Protein AF-0000000082069099 (afdb_homodimer)

InterPro domains:
  IPR002042 Uricase [PF01014] (16-139)
  IPR002042 Uricase [PF01014] (150-276)
  IPR002042 Uricase [PIRSF000241] (7-275)
  IPR002042 Uricase [PR00093] (18-29)
  IPR002042 Uricase [PR00093] (57-71)
  IPR002042 Uricase [PR00093] (93-106)
  IPR002042 Uricase [PR00093] (156-172)
  IPR002042 Uricase [PR00093] (172-184)
  IPR002042 Uricase [PTHR42874] (8-275)
  IPR002042 Uricase [TIGR03383] (14-275)

Solvent-accessible surface area (backbone atoms only — not comparable to full-atom values): 30757 Å² total; per-residue (Å²): 138,83,82,80,75,82,79,80,69,75,74,76,83,76,69,64,48,61,38,76,76,42,46,34,36,39,49,45,74,60,84,77,36,51,46,77,39,39,36,41,34,28,41,34,36,26,55,78,66,60,46,47,76,75,69,65,47,55,87,81,62,76,55,45,67,56,52,53,50,49,53,53,49,42,43,61,76,73,39,59,90,45,65,63,58,38,28,44,51,52,38,50,48,52,45,70,72,32,86,56,33,42,33,30,37,23,37,37,34,47,59,46,68,36,72,36,63,59,95,85,37,63,28,26,44,26,32,34,46,48,48,73,33,39,47,33,30,38,24,36,31,40,62,97,48,75,58,42,45,32,41,36,40,33,76,29,39,40,36,27,66,48,49,18,27,42,58,94,67,91,76,54,98,80,58,80,78,72,75,35,76,65,33,66,47,29,30,36,34,37,36,36,36,35,60,63,74,80,67,92,70,60,63,69,60,52,52,52,49,43,54,50,28,43,54,43,50,66,38,35,54,40,86,76,41,42,73,27,63,34,73,66,56,46,49,48,46,25,51,52,52,31,42,74,77,46,89,41,58,74,49,75,45,70,47,76,48,56,64,42,68,52,84,37,56,92,73,78,38,85,57,90,68,27,42,26,33,56,57,85,127,136,80,83,77,72,82,78,79,73,72,75,76,82,77,69,64,47,62,36,76,78,44,47,35,38,39,48,46,73,60,84,76,37,52,46,77,38,40,36,41,34,26,41,35,36,26,54,78,65,60,47,46,78,76,70,64,46,56,86,81,62,75,54,44,66,57,53,52,50,49,53,55,51,43,42,60,75,73,39,58,88,45,64,63,58,39,29,43,51,51,37,52,49,52,45,71,73,30,84,56,34,41,32,31,39,24,38,38,33,47,59,46,66,37,72,35,62,60,96,85,38,64,27,26,44,26,31,34,46,48,46,74,34,36,46,34,29,37,22,37,30,41,64,97,48,75,59,39,46,34,42,35,39,32,76,29,40,39,36,27,65,48,48,19,28,43,59,92,67,92,73,56,100,79,58,80,77,71,75,36,75,66,33,67,48,29,29,36,35,37,35,38,34,35,60,64,74,80,68,93,69,59,63,68,60,52,52,51,49,43,53,49,29,43,54,43,50,66,38,35,54,41,86,77,40,44,74,28,64,36,73,66,55,46,49,49,46,26,50,52,51,30,43,74,76,43,92,44,57,74,47,75,45,69,47,74,49,54,64,41,68,53,84,37,54,92,74,76,38,86,57,90,68,28,41,24,32,57,58,85,127

Radius of gyration: 28.98 Å; Cα contacts (8 Å, |Δi|>4): 1136; chains: 2; bounding box: 73×97×82 Å

Secondary structure (DSSP, 8-state):
------------S---EEEEEEEEEEEEEETTEEEEEEEEEEEEEEES--HHHHT---TT---HHHHHHHHHHHHHHH--SSHHHHHHHHHHHHHHH-TTEEEEEEEEEE--EEEEEETTEEEEEEEEE--SSEEEEEEEEETTS--EEEEEEEEEEEEESSSB-B-S----TT--PPPBSS--EEEEEEEEEE-SS-SS--HHHHHHHHHHHHHHHHH-STTT---BSSHHHHHHHHHHHHHHHS-SEEEEEEEEE-EEEP--GGGT---SS-EEEE---/------------S---EEEEEEEEEEEEEETTEEEEEEEEEEEEEEES--HHHHT---TT---HHHHHHHHHHHHHHH--SSHHHHHHHHHHHHHHH-TTEEEEEEEEEE--EEEEEETTEEEEEEEEE--SSEEEEEEEEETTS--EEEEEEEEEEEEESSSB-B-S----TT--PPPBSS--EEEEEEEEEE-SS-SS--HHHHHHHHHHHHHHHHH-STTT---BSSHHHHHHHHHHHHHHHS-SEEEEEEEEE-EEEP--GGGT---SS-EEEE---

Nearest PDB structures (foldseek):
  8oih-assembly1_DDD  TM=9.829E-01  e=1.036E-39  Gallus gallus
  4mb8-assembly1_A  TM=9.811E-01  e=1.654E-35  unclassified Mammalia
  5ll1-assembly1_C  TM=9.779E-01  e=2.150E-33  Danio rerio
  4cw0-assembly1_A  TM=9.419E-01  e=6.477E-22  Aspergillus flavus
  6rgt-assembly1_A  TM=9.346E-01  e=1.695E-21  Aspergillus flavus

pLDDT: mean 91.91, std 13.06, range [26.8, 98.81]

Foldseek 3Di:
DDPPVPPPPPPPPDQKDADQWDWDKAWDDDDLAIDIWIKIKTKIWDFQDDCCVVPVDCPLPDDNVNLNVLLVVCCVVVNPPDVQVSQVVSQVCVLVVRVGTFKMKMKMKTQAWDFDDDPNRTDRYDTDGDDQWIKMKMWMDGRVDAIKIKIWTWFHKDKDQFLEWEDDDDDDPVDDDDTGRTHMWIWTKIKMWIPPHPDPDPPVVLVVQLSVLLVCLQFPDPPPGHHHHDPVVSQVSSVVSSCVPRVTGMDMDIGTWDWAQDDCVVVVDDDPSPDTDTDDD/DDPPVVPPPPPPPDQKDAAQWDWDKDWDDDDLAIDIWIKIKTKIWDFQDDCCVVPVDCPQPDDNVNLNVLLVVCCVPVNPPDVQVSQVVSQVCVLVVRVRTFKMKMKMKTQAWDFDDDPNRTDRYDTDGDDQWIKMKMWMDGRVDAIKIKIWTWFHKDKDQFLEWEDDDDDDPPDDDDTGRTHMWIWTKIKMWIQPHPDPDPPVVLVVQLSVLLVCLQFPDPPPGHHHHDPVVSQVSSVVSSCVPHVTGMDMDIGTWDWAQDDCVVVVDDDPSPDTDTDDD

Structure (mmCIF, N/CA/C/O backbone):
data_AF-0000000082069099-model_v1
#
loop_
_entity.id
_entity.type
_entity.pdbx_description
1 polymer Uricase
#
loop_
_atom_site.group_PDB
_atom_site.id
_atom_site.type_symbol
_atom_site.label_atom_id
_atom_site.label_alt_id
_atom_site.label_comp_id
_atom_site.label_asym_id
_atom_site.label_entity_id
_atom_site.label_seq_id
_atom_site.pdbx_PDB_ins_code
_atom_site.Cartn_x
_atom_site.Cartn_y
_atom_site.Cartn_z
_atom_site.occupancy
_atom_site.B_iso_or_equiv
_atom_site.auth_seq_id
_atom_site.auth_comp_id
_atom_site.auth_asym_id
_atom_site.auth_atom_id
_atom_site.pdbx_PDB_model_num
ATOM 1 N N . HIS A 1 1 ? -16.969 -64.75 20.891 1 27.14 1 HIS A N 1
ATOM 2 C CA . HIS A 1 1 ? -16.391 -64.062 19.734 1 27.14 1 HIS A CA 1
ATOM 3 C C . HIS A 1 1 ? -16.234 -62.594 20 1 27.14 1 HIS A C 1
ATOM 5 O O . HIS A 1 1 ? -17.234 -61.875 20.094 1 27.14 1 HIS A O 1
ATOM 11 N N . THR A 1 2 ? -15.32 -62.031 20.859 1 27.88 2 THR A N 1
ATOM 12 C CA . THR A 1 2 ? -15.094 -60.781 21.547 1 27.88 2 THR A CA 1
ATOM 13 C C . THR A 1 2 ? -14.727 -59.688 20.562 1 27.88 2 THR A C 1
ATOM 15 O O . THR A 1 2 ? -13.766 -59.812 19.797 1 27.88 2 THR A O 1
ATOM 18 N N . PHE A 1 3 ? -15.711 -58.781 20.078 1 28.25 3 PHE A N 1
ATOM 19 C CA . PHE A 1 3 ? -15.477 -57.625 19.234 1 28.25 3 PHE A CA 1
ATOM 20 C C . PHE A 1 3 ? -14.43 -56.688 19.859 1 28.25 3 PHE A C 1
ATOM 22 O O . PHE A 1 3 ? -14.641 -56.156 20.938 1 28.25 3 PHE A O 1
ATOM 29 N N . TYR A 1 4 ? -13.148 -56.938 19.984 1 30.39 4 TYR A N 1
ATOM 30 C CA . TYR A 1 4 ? -12.109 -56 20.344 1 30.39 4 TYR A CA 1
ATOM 31 C C . TYR A 1 4 ? -12.188 -54.75 19.469 1 30.39 4 TYR A C 1
ATOM 33 O O . TYR A 1 4 ? -11.891 -54.812 18.266 1 30.39 4 TYR A O 1
ATOM 41 N N . GLN A 1 5 ? -13.219 -53.844 19.469 1 34.53 5 GLN A N 1
ATOM 42 C CA . GLN A 1 5 ? -13.391 -52.562 18.812 1 34.53 5 GLN A CA 1
ATOM 43 C C . GLN A 1 5 ? -12.266 -51.594 19.188 1 34.53 5 GLN A C 1
ATOM 45 O O . GLN A 1 5 ? -12.117 -51.219 20.359 1 34.53 5 GLN A O 1
ATOM 50 N N . ASP A 1 6 ? -10.977 -51.594 18.75 1 36.31 6 ASP A N 1
ATOM 51 C CA . ASP A 1 6 ? -9.812 -50.781 19.078 1 36.31 6 ASP A CA 1
ATOM 52 C C . ASP A 1 6 ? -10.156 -49.312 19.031 1 36.31 6 ASP A C 1
ATOM 54 O O . ASP A 1 6 ? -10.641 -48.812 18.016 1 36.31 6 ASP A O 1
ATOM 58 N N . ASN A 1 7 ? -10.602 -48.562 19.969 1 39.66 7 ASN A N 1
ATOM 59 C CA . ASN A 1 7 ? -11.039 -47.25 20.453 1 39.66 7 ASN A CA 1
ATOM 60 C C . ASN A 1 7 ? -10.094 -46.156 20 1 39.66 7 ASN A C 1
ATOM 62 O O . ASN A 1 7 ? -10.227 -45 20.438 1 39.66 7 ASN A O 1
ATOM 66 N N . ASN A 1 8 ? -8.812 -46.312 19.719 1 40.47 8 ASN A N 1
ATOM 67 C CA . ASN A 1 8 ? -7.84 -45.312 19.328 1 40.47 8 ASN A CA 1
ATOM 68 C C . ASN A 1 8 ? -8.203 -44.656 17.984 1 40.47 8 ASN A C 1
ATOM 70 O O . ASN A 1 8 ? -7.438 -44.75 17.031 1 40.47 8 ASN A O 1
ATOM 74 N N . ASP A 1 9 ? -9.211 -44.656 17.422 1 38.47 9 ASP A N 1
ATOM 75 C CA . ASP A 1 9 ? -9.609 -43.938 16.203 1 38.47 9 ASP A CA 1
ATOM 76 C C . ASP A 1 9 ? -9.477 -42.438 16.391 1 38.47 9 ASP A C 1
ATOM 78 O O . ASP A 1 9 ? -10.43 -41.781 16.812 1 38.47 9 ASP A O 1
ATOM 82 N N . VAL A 1 10 ? -8.414 -41.875 17.031 1 49.75 10 VAL A N 1
ATOM 83 C CA . VAL A 1 10 ? -8.273 -40.438 17 1 49.75 10 VAL A CA 1
ATOM 84 C C . VAL A 1 10 ? -8.5 -39.906 15.578 1 49.75 10 VAL A C 1
ATOM 86 O O . VAL A 1 10 ? -7.867 -40.406 14.633 1 49.75 10 VAL A O 1
ATOM 89 N N . GLU A 1 11 ? -9.688 -39.469 15.258 1 51.41 11 GLU A N 1
ATOM 90 C CA . GLU A 1 11 ? -9.984 -38.781 14.008 1 51.41 11 GLU A CA 1
ATOM 91 C C . GLU A 1 11 ? -9.086 -37.562 13.82 1 51.41 11 GLU A C 1
ATOM 93 O O . GLU A 1 11 ? -9.008 -36.688 14.695 1 51.41 11 GLU A O 1
ATOM 98 N N . VAL A 1 12 ? -8.047 -37.906 13.078 1 58.62 12 VAL A N 1
ATOM 99 C CA . VAL A 1 12 ? -7.266 -36.75 12.719 1 58.62 12 VAL A CA 1
ATOM 100 C C . VAL A 1 12 ? -8.117 -35.781 11.891 1 58.62 12 VAL A C 1
ATOM 102 O O . VAL A 1 12 ? -8.523 -36.125 10.773 1 58.62 12 VAL A O 1
ATOM 105 N N . LEU A 1 13 ? -8.719 -34.781 12.539 1 57.06 13 LEU A N 1
ATOM 106 C CA . LEU A 1 13 ? -9.695 -33.844 11.977 1 57.06 13 LEU A CA 1
ATOM 107 C C . LEU A 1 13 ? -9.094 -33.062 10.797 1 57.06 13 LEU A C 1
ATOM 109 O O . LEU A 1 13 ? -9.742 -32.938 9.758 1 57.06 13 LEU A O 1
ATOM 113 N N . ASN A 1 14 ? -7.887 -32.469 10.969 1 71.38 14 ASN A N 1
ATOM 114 C CA . ASN A 1 14 ? -7.328 -31.734 9.859 1 71.38 14 ASN A CA 1
ATOM 115 C C . ASN A 1 14 ? -5.902 -32.156 9.539 1 71.38 14 ASN A C 1
ATOM 117 O O . ASN A 1 14 ? -4.988 -31.953 10.344 1 71.38 14 ASN A O 1
ATOM 121 N N . SER A 1 15 ? -5.809 -33 8.523 1 83.62 15 SER A N 1
ATOM 122 C CA . SER A 1 15 ? -4.504 -33.562 8.18 1 83.62 15 SER A CA 1
ATOM 123 C C . SER A 1 15 ? -3.904 -32.844 6.969 1 83.62 15 SER A C 1
ATOM 125 O O . SER A 1 15 ? -3.055 -33.406 6.277 1 83.62 15 SER A O 1
ATOM 127 N N . GLU A 1 16 ? -4.418 -31.703 6.691 1 91.06 16 GLU A N 1
ATOM 128 C CA . GLU A 1 16 ? -3.83 -30.922 5.609 1 91.06 16 GLU A CA 1
ATOM 129 C C . GLU A 1 16 ? -2.535 -30.25 6.055 1 91.06 16 GLU A C 1
ATOM 131 O O . GLU A 1 16 ? -2.447 -29.734 7.18 1 91.06 16 GLU A O 1
ATOM 136 N N . TYR A 1 17 ? -1.547 -30.359 5.273 1 93.25 17 TYR A N 1
ATOM 137 C CA . TYR A 1 17 ? -0.278 -29.688 5.543 1 93.25 17 TYR A CA 1
ATOM 138 C C . TYR A 1 17 ? 0.365 -29.203 4.25 1 93.25 17 TYR A C 1
ATOM 140 O O . TYR A 1 17 ? -0.051 -29.594 3.158 1 93.25 17 TYR A O 1
ATOM 148 N N . GLY A 1 18 ? 1.368 -28.25 4.398 1 94.62 18 GLY A N 1
ATOM 149 C CA . GLY A 1 18 ? 2.02 -27.75 3.195 1 94.62 18 GLY A CA 1
ATOM 150 C C . GLY A 1 18 ? 2.979 -26.609 3.459 1 94.62 18 GLY A C 1
ATOM 151 O O . GLY A 1 18 ? 3.5 -26.469 4.57 1 94.62 18 GLY A O 1
ATOM 152 N N . LYS A 1 19 ? 3.381 -26.016 2.41 1 90.62 19 LYS A N 1
ATOM 153 C CA . LYS A 1 19 ? 4.285 -24.875 2.432 1 90.62 19 LYS A CA 1
ATOM 154 C C . LYS A 1 19 ? 3.51 -23.562 2.354 1 90.62 19 LYS A C 1
ATOM 156 O O . LYS A 1 19 ? 2.799 -23.312 1.379 1 90.62 19 LYS A O 1
ATOM 161 N N . ASN A 1 20 ? 3.785 -22.703 3.357 1 88.88 20 ASN A N 1
ATOM 162 C CA . ASN A 1 20 ? 2.928 -21.531 3.527 1 88.88 20 ASN A CA 1
ATOM 163 C C . ASN A 1 20 ? 3.381 -20.375 2.652 1 88.88 20 ASN A C 1
ATOM 165 O O . ASN A 1 20 ? 2.568 -19.531 2.244 1 88.88 20 ASN A O 1
ATOM 169 N N . VAL A 1 21 ? 4.648 -20.266 2.447 1 92.38 21 VAL A N 1
ATOM 170 C CA . VAL A 1 21 ? 5.02 -19.078 1.703 1 92.38 21 VAL A CA 1
ATOM 171 C C . VAL A 1 21 ? 6.184 -19.391 0.765 1 92.38 21 VAL A C 1
ATOM 173 O O . VAL A 1 21 ? 7.25 -19.812 1.212 1 92.38 21 VAL A O 1
ATOM 176 N N . ILE A 1 22 ? 5.902 -19.281 -0.469 1 95.69 22 ILE A N 1
ATOM 177 C CA . ILE A 1 22 ? 6.891 -19.281 -1.541 1 95.69 22 ILE A CA 1
ATOM 178 C C . ILE A 1 22 ? 6.797 -17.984 -2.336 1 95.69 22 ILE A C 1
ATOM 180 O O . ILE A 1 22 ? 5.801 -17.734 -3.016 1 95.69 22 ILE A O 1
ATOM 184 N N . LYS A 1 23 ? 7.824 -17.203 -2.223 1 96.81 23 LYS A N 1
ATOM 185 C CA . LYS A 1 23 ? 7.855 -15.953 -2.986 1 96.81 23 LYS A CA 1
ATOM 186 C C . LYS A 1 23 ? 8.781 -16.062 -4.191 1 96.81 23 LYS A C 1
ATOM 188 O O . LYS A 1 23 ? 9.961 -16.391 -4.043 1 96.81 23 LYS A O 1
ATOM 193 N N . LEU A 1 24 ? 8.219 -15.859 -5.348 1 96.75 24 LEU A N 1
ATOM 194 C CA . LEU A 1 24 ? 9.086 -16.016 -6.508 1 96.75 24 LEU A CA 1
ATOM 195 C C . LEU A 1 24 ? 8.758 -14.992 -7.582 1 96.75 24 LEU A C 1
ATOM 197 O O . LEU A 1 24 ? 7.652 -14.445 -7.605 1 96.75 24 LEU A O 1
ATOM 201 N N . LEU A 1 25 ? 9.758 -14.625 -8.344 1 98.25 25 LEU A N 1
ATOM 202 C CA . LEU A 1 25 ? 9.711 -13.727 -9.484 1 98.25 25 LEU A CA 1
ATOM 203 C C . LEU A 1 25 ? 10.016 -14.469 -10.781 1 98.25 25 LEU A C 1
ATOM 205 O O . LEU A 1 25 ? 11.016 -15.18 -10.867 1 98.25 25 LEU A O 1
ATOM 209 N N . ARG A 1 26 ? 9.102 -14.422 -11.727 1 98.5 26 ARG A N 1
ATOM 210 C CA . ARG A 1 26 ? 9.32 -14.977 -13.055 1 98.5 26 ARG A CA 1
ATOM 211 C C . ARG A 1 26 ? 9.531 -13.859 -14.078 1 98.5 26 ARG A C 1
ATOM 213 O O . ARG A 1 26 ? 8.711 -12.945 -14.18 1 98.5 26 ARG A O 1
ATOM 220 N N . ILE A 1 27 ? 10.578 -13.891 -14.805 1 98 27 ILE A N 1
ATOM 221 C CA . ILE A 1 27 ? 10.891 -12.906 -15.844 1 98 27 ILE A CA 1
ATOM 222 C C . ILE A 1 27 ? 10.852 -13.578 -17.219 1 98 27 ILE A C 1
ATOM 224 O O . ILE A 1 27 ? 11.508 -14.602 -17.438 1 98 27 ILE A O 1
ATOM 228 N N . ARG A 1 28 ? 10.078 -13.109 -18.062 1 97.5 28 ARG A N 1
ATOM 229 C CA . ARG A 1 28 ? 10.062 -13.492 -19.469 1 97.5 28 ARG A CA 1
ATOM 230 C C . ARG A 1 28 ? 10.672 -12.406 -20.344 1 97.5 28 ARG A C 1
ATOM 232 O O . ARG A 1 28 ? 10.258 -11.242 -20.281 1 97.5 28 ARG A O 1
ATOM 239 N N . ARG A 1 29 ? 11.578 -12.797 -21.203 1 96.12 29 ARG A N 1
ATOM 240 C CA . ARG A 1 29 ? 12.273 -11.836 -22.047 1 96.12 29 ARG A CA 1
ATOM 241 C C . ARG A 1 29 ? 11.875 -12 -23.516 1 96.12 29 ARG A C 1
ATOM 243 O O . ARG A 1 29 ? 12.055 -13.07 -24.094 1 96.12 29 ARG A O 1
ATOM 250 N N . ASP A 1 30 ? 11.289 -11.016 -24 1 95.38 30 ASP A N 1
ATOM 251 C CA . ASP A 1 30 ? 10.953 -10.914 -25.422 1 95.38 30 ASP A CA 1
ATOM 252 C C . ASP A 1 30 ? 11.781 -9.828 -26.094 1 95.38 30 ASP A C 1
ATOM 254 O O . ASP A 1 30 ? 11.281 -8.727 -26.344 1 95.38 30 ASP A O 1
ATOM 258 N N . GLY A 1 31 ? 13 -10.203 -26.516 1 94.31 31 GLY A N 1
ATOM 259 C CA . GLY A 1 31 ? 13.93 -9.172 -26.969 1 94.31 31 GLY A CA 1
ATOM 260 C C . GLY A 1 31 ? 14.312 -8.211 -25.859 1 94.31 31 GLY A C 1
ATOM 261 O O . GLY A 1 31 ? 14.805 -8.625 -24.797 1 94.31 31 GLY A O 1
ATOM 262 N N . LYS A 1 32 ? 14.016 -6.953 -26.156 1 94.88 32 LYS A N 1
ATOM 263 C CA . LYS A 1 32 ? 14.359 -5.934 -25.172 1 94.88 32 LYS A CA 1
ATOM 264 C C . LYS A 1 32 ? 13.266 -5.805 -24.125 1 94.88 32 LYS A C 1
ATOM 266 O O . LYS A 1 32 ? 13.5 -5.254 -23.031 1 94.88 32 LYS A O 1
ATOM 271 N N . LYS A 1 33 ? 12.172 -6.262 -24.484 1 97.44 33 LYS A N 1
ATOM 272 C CA . LYS A 1 33 ? 11.023 -6.098 -23.578 1 97.44 33 LYS A CA 1
ATOM 273 C C . LYS A 1 33 ? 10.93 -7.254 -22.594 1 97.44 33 LYS A C 1
ATOM 275 O O . LYS A 1 33 ? 10.906 -8.422 -23 1 97.44 33 LYS A O 1
ATOM 280 N N . HIS A 1 34 ? 10.922 -6.906 -21.328 1 98.19 34 HIS A N 1
ATOM 281 C CA . HIS A 1 34 ? 10.773 -7.898 -20.281 1 98.19 34 HIS A CA 1
ATOM 282 C C . HIS A 1 34 ? 9.367 -7.848 -19.672 1 98.19 34 HIS A C 1
ATOM 284 O O . HIS A 1 34 ? 8.789 -6.77 -19.531 1 98.19 34 HIS A O 1
ATOM 290 N N . CYS A 1 35 ? 8.812 -9 -19.375 1 97.88 35 CYS A N 1
ATOM 291 C CA . CYS A 1 35 ? 7.578 -9.133 -18.609 1 97.88 35 CYS A CA 1
ATOM 292 C C . CYS A 1 35 ? 7.828 -9.867 -17.297 1 97.88 35 CYS A C 1
ATOM 294 O O . CYS A 1 35 ? 8.594 -10.836 -17.266 1 97.88 35 CYS A O 1
ATOM 296 N N . ILE A 1 36 ? 7.176 -9.367 -16.281 1 98.19 36 ILE A N 1
ATOM 297 C CA . ILE A 1 36 ? 7.457 -9.984 -14.984 1 98.19 36 ILE A CA 1
ATOM 298 C C . ILE A 1 36 ? 6.148 -10.414 -14.32 1 98.19 36 ILE A C 1
ATOM 300 O O . ILE A 1 36 ? 5.094 -9.828 -14.586 1 98.19 36 ILE A O 1
ATOM 304 N N . LYS A 1 37 ? 6.188 -11.484 -13.562 1 98.31 37 LYS A N 1
ATOM 305 C CA . LYS A 1 37 ? 5.172 -11.914 -12.609 1 98.31 37 LYS A CA 1
ATOM 306 C C . LYS A 1 37 ? 5.801 -12.297 -11.266 1 98.31 37 LYS A C 1
ATOM 308 O O . LYS A 1 37 ? 6.648 -13.188 -11.211 1 98.31 37 LYS A O 1
ATOM 313 N N . GLU A 1 38 ? 5.539 -11.531 -10.281 1 98.38 38 GLU A N 1
ATOM 314 C CA . GLU A 1 38 ? 5.941 -11.898 -8.93 1 98.38 38 GLU A CA 1
ATOM 315 C C . GLU A 1 38 ? 4.746 -12.375 -8.109 1 98.38 38 GLU A C 1
ATOM 317 O O . GLU A 1 38 ? 3.697 -11.734 -8.094 1 98.38 38 GLU A O 1
ATOM 322 N N . VAL A 1 39 ? 4.934 -13.531 -7.449 1 98.62 39 VAL A N 1
ATOM 323 C CA . VAL A 1 39 ? 3.799 -14.125 -6.75 1 98.62 39 VAL A CA 1
ATOM 324 C C . VAL A 1 39 ? 4.254 -14.68 -5.398 1 98.62 39 VAL A C 1
ATOM 326 O O . VAL A 1 39 ? 5.445 -14.906 -5.184 1 98.62 39 VAL A O 1
ATOM 329 N N . GLU A 1 40 ? 3.342 -14.727 -4.516 1 98.19 40 GLU A N 1
ATOM 330 C CA . GLU A 1 40 ? 3.424 -15.508 -3.281 1 98.19 40 GLU A CA 1
ATOM 331 C C . GLU A 1 40 ? 2.5 -16.719 -3.332 1 98.19 40 GLU A C 1
ATOM 333 O O . GLU A 1 40 ? 1.302 -16.594 -3.586 1 98.19 40 GLU A O 1
ATOM 338 N N . VAL A 1 41 ? 3.059 -17.859 -3.072 1 98.5 41 VAL A N 1
ATOM 339 C CA . VAL A 1 41 ? 2.309 -19.094 -3.262 1 98.5 41 VAL A CA 1
ATOM 340 C C . VAL A 1 41 ? 2.244 -19.875 -1.946 1 98.5 41 VAL A C 1
ATOM 342 O O . VAL A 1 41 ? 3.238 -19.953 -1.223 1 98.5 41 VAL A O 1
ATOM 345 N N . CYS A 1 42 ? 1.09 -20.359 -1.65 1 98.25 42 CYS A N 1
ATOM 346 C CA . CYS A 1 42 ? 0.841 -21.312 -0.577 1 98.25 42 CYS A CA 1
ATOM 347 C C . CYS A 1 42 ? 0.265 -22.609 -1.128 1 98.25 42 CYS A C 1
ATOM 349 O O . CYS A 1 42 ? -0.641 -22.594 -1.962 1 98.25 42 CYS A O 1
ATOM 351 N N . VAL A 1 43 ? 0.769 -23.734 -0.7 1 98.31 43 VAL A N 1
ATOM 352 C CA . VAL A 1 43 ? 0.282 -25.031 -1.184 1 98.31 43 VAL A CA 1
ATOM 353 C C . VAL A 1 43 ? 0.027 -25.953 -0.003 1 98.31 43 VAL A C 1
ATOM 355 O O . VAL A 1 43 ? 0.852 -26.062 0.909 1 98.31 43 VAL A O 1
ATOM 358 N N . HIS A 1 44 ? -1.082 -26.609 -0.046 1 97.62 44 HIS A N 1
ATOM 359 C CA . HIS A 1 44 ? -1.456 -27.609 0.954 1 97.62 44 HIS A CA 1
ATOM 360 C C . HIS A 1 44 ? -1.962 -28.875 0.297 1 97.62 44 HIS A C 1
ATOM 362 O O . HIS A 1 44 ? -2.645 -28.828 -0.729 1 97.62 44 HIS A O 1
ATOM 368 N N . ILE A 1 45 ? -1.686 -30.031 0.961 1 97.31 45 ILE A N 1
ATOM 369 C CA . ILE A 1 45 ? -2.15 -31.328 0.448 1 97.31 45 ILE A CA 1
ATOM 370 C C . ILE A 1 45 ? -2.734 -32.156 1.588 1 97.31 45 ILE A C 1
ATOM 372 O O . ILE A 1 45 ? -2.516 -31.844 2.762 1 97.31 45 ILE A O 1
ATOM 376 N N . ARG A 1 46 ? -3.502 -33.031 1.233 1 95.94 46 ARG A N 1
ATOM 377 C CA . ARG A 1 46 ? -3.98 -34.094 2.104 1 95.94 46 ARG A CA 1
ATOM 378 C C . ARG A 1 46 ? -3.658 -35.469 1.515 1 95.94 46 ARG A C 1
ATOM 380 O O . ARG A 1 46 ? -3.834 -35.688 0.315 1 95.94 46 ARG A O 1
ATOM 387 N N . LEU A 1 47 ? -3.129 -36.312 2.299 1 95.44 47 LEU A N 1
ATOM 388 C CA . LEU A 1 47 ? -2.793 -37.656 1.875 1 95.44 47 LEU A CA 1
ATOM 389 C C . LEU A 1 47 ? -3.938 -38.625 2.174 1 95.44 47 LEU A C 1
ATOM 391 O O . LEU A 1 47 ? -4.93 -38.25 2.801 1 95.44 47 LEU A O 1
ATOM 395 N N . ASP A 1 48 ? -3.824 -39.844 1.715 1 93.5 48 ASP A N 1
ATOM 396 C CA . ASP A 1 48 ? -4.879 -40.844 1.874 1 93.5 48 ASP A CA 1
ATOM 397 C C . ASP A 1 48 ? -4.742 -41.562 3.207 1 93.5 48 ASP A C 1
ATOM 399 O O . ASP A 1 48 ? -5.551 -42.438 3.525 1 93.5 48 ASP A O 1
ATOM 403 N N . SER A 1 49 ? -3.703 -41.25 3.928 1 89.44 49 SER A N 1
ATOM 404 C CA . SER A 1 49 ? -3.512 -41.844 5.254 1 89.44 49 SER A CA 1
ATOM 405 C C . SER A 1 49 ? -2.979 -40.812 6.238 1 89.44 49 SER A C 1
ATOM 407 O O . SER A 1 49 ? -2.613 -39.688 5.844 1 89.44 49 SER A O 1
ATOM 409 N N . VAL A 1 50 ? -3.057 -41.156 7.562 1 88.94 50 VAL A N 1
ATOM 410 C CA . VAL A 1 50 ? -2.539 -40.281 8.609 1 88.94 50 VAL A CA 1
ATOM 411 C C . VAL A 1 50 ? -1.487 -41.031 9.43 1 88.94 50 VAL A C 1
ATOM 413 O O . VAL A 1 50 ? -1.414 -40.844 10.648 1 88.94 50 VAL A O 1
ATOM 416 N N . ASN A 1 51 ? -0.743 -41.812 8.773 1 88.12 51 ASN A N 1
ATOM 417 C CA . ASN A 1 51 ? 0.235 -42.656 9.461 1 88.12 51 ASN A CA 1
ATOM 418 C C . ASN A 1 51 ? 1.295 -41.812 10.164 1 88.12 51 ASN A C 1
ATOM 420 O O . ASN A 1 51 ? 1.813 -42.188 11.211 1 88.12 51 ASN A O 1
ATOM 424 N N . GLU A 1 52 ? 1.596 -40.719 9.516 1 88 52 GLU A N 1
ATOM 425 C CA . GLU A 1 52 ? 2.586 -39.844 10.125 1 88 52 GLU A CA 1
ATOM 426 C C . GLU A 1 52 ? 2.086 -39.281 11.461 1 88 52 GLU A C 1
ATOM 428 O O . GLU A 1 52 ? 2.877 -39.031 12.375 1 88 52 GLU A O 1
ATOM 433 N N . TYR A 1 53 ? 0.839 -39.125 11.578 1 83.31 53 TYR A N 1
ATOM 434 C CA . TYR A 1 53 ? 0.253 -38.625 12.812 1 83.31 53 TYR A CA 1
ATOM 435 C C . TYR A 1 53 ? 0.096 -39.75 13.836 1 83.31 53 TYR A C 1
ATOM 437 O O . TYR A 1 53 ? 0.331 -39.531 15.031 1 83.31 53 TYR A O 1
ATOM 445 N N . LEU A 1 54 ? -0.242 -40.844 13.367 1 84.5 54 LEU A N 1
ATOM 446 C CA . LEU A 1 54 ? -0.615 -41.938 14.266 1 84.5 54 LEU A CA 1
ATOM 447 C C . LEU A 1 54 ? 0.613 -42.719 14.688 1 84.5 54 LEU A C 1
ATOM 449 O O . LEU A 1 54 ? 0.724 -43.156 15.844 1 84.5 54 LEU A O 1
ATOM 453 N N . HIS A 1 55 ? 1.537 -42.906 13.797 1 88.94 55 HIS A N 1
ATOM 454 C CA . HIS A 1 55 ? 2.621 -43.844 14.047 1 88.94 55 HIS A CA 1
ATOM 455 C C . HIS A 1 55 ? 3.982 -43.188 13.828 1 88.94 55 HIS A C 1
ATOM 457 O O . HIS A 1 55 ? 5.02 -43.844 13.969 1 88.94 55 HIS A O 1
ATOM 463 N N . GLY A 1 56 ? 3.947 -41.938 13.391 1 87.81 56 GLY A N 1
ATOM 464 C CA . GLY A 1 56 ? 5.211 -41.281 13.109 1 87.81 56 GLY A CA 1
ATOM 465 C C . GLY A 1 56 ? 5.895 -41.812 11.859 1 87.81 56 GLY A C 1
ATOM 466 O O . GLY A 1 56 ? 7.117 -41.719 11.727 1 87.81 56 GLY A O 1
ATOM 467 N N . ASP A 1 57 ? 5.191 -42.531 11.047 1 91.19 57 ASP A N 1
ATOM 468 C CA . ASP A 1 57 ? 5.703 -43.094 9.789 1 91.19 57 ASP A CA 1
ATOM 469 C C . ASP A 1 57 ? 5.68 -42.031 8.68 1 91.19 57 ASP A C 1
ATOM 471 O O . ASP A 1 57 ? 4.617 -41.719 8.148 1 91.19 57 ASP A O 1
ATOM 475 N N . ASN A 1 58 ? 6.742 -41.562 8.289 1 93.44 58 ASN A N 1
ATOM 476 C CA . ASN A 1 58 ? 6.859 -40.5 7.32 1 93.44 58 ASN A CA 1
ATOM 477 C C . ASN A 1 58 ? 7.059 -41.031 5.906 1 93.44 58 ASN A C 1
ATOM 479 O O . ASN A 1 58 ? 7.316 -40.25 4.977 1 93.44 58 ASN A O 1
ATOM 483 N N . SER A 1 59 ? 6.965 -42.219 5.664 1 93.5 59 SER A N 1
ATOM 484 C CA . SER A 1 59 ? 7.309 -42.844 4.387 1 93.5 59 SER A CA 1
ATOM 485 C C . SER A 1 59 ? 6.457 -42.281 3.256 1 93.5 59 SER A C 1
ATOM 487 O O . SER A 1 59 ? 6.918 -42.188 2.117 1 93.5 59 SER A O 1
ATOM 489 N N . ALA A 1 60 ? 5.293 -41.906 3.535 1 93.06 60 ALA A N 1
ATOM 490 C CA . ALA A 1 60 ? 4.391 -41.406 2.502 1 93.06 60 ALA A CA 1
ATOM 491 C C . ALA A 1 60 ? 4.395 -39.875 2.463 1 93.06 60 ALA A C 1
ATOM 493 O O . ALA A 1 60 ? 3.854 -39.281 1.532 1 93.06 60 ALA A O 1
ATOM 494 N N . VAL A 1 61 ? 4.93 -39.25 3.469 1 94.5 61 VAL A N 1
ATOM 495 C CA . VAL A 1 61 ? 4.855 -37.812 3.625 1 94.5 61 VAL A CA 1
ATOM 496 C C . VAL A 1 61 ? 5.703 -37.125 2.555 1 94.5 61 VAL A C 1
ATOM 498 O O . VAL A 1 61 ? 6.871 -37.469 2.359 1 94.5 61 VAL A O 1
ATOM 501 N N . ILE A 1 62 ? 5.148 -36.219 1.83 1 95.75 62 ILE A N 1
ATOM 502 C CA . ILE A 1 62 ? 5.875 -35.375 0.874 1 95.75 62 ILE A CA 1
ATOM 503 C C . ILE A 1 62 ? 6.453 -34.156 1.586 1 95.75 62 ILE A C 1
ATOM 505 O O . ILE A 1 62 ? 5.707 -33.312 2.078 1 95.75 62 ILE A O 1
ATOM 509 N N . PRO A 1 63 ? 7.707 -34.031 1.674 1 95.81 63 PRO A N 1
ATOM 510 C CA . PRO A 1 63 ? 8.305 -32.875 2.369 1 95.81 63 PRO A CA 1
ATOM 511 C C . PRO A 1 63 ? 7.867 -31.531 1.787 1 95.81 63 PRO A C 1
ATOM 513 O O . PRO A 1 63 ? 7.711 -31.406 0.57 1 95.81 63 PRO A O 1
ATOM 516 N N . THR A 1 64 ? 7.723 -30.531 2.654 1 95.62 64 THR A N 1
ATOM 517 C CA . THR A 1 64 ? 7.336 -29.203 2.221 1 95.62 64 THR A CA 1
ATOM 518 C C . THR A 1 64 ? 8.383 -28.609 1.272 1 95.62 64 THR A C 1
ATOM 520 O O . THR A 1 64 ? 8.047 -27.828 0.375 1 95.62 64 THR A O 1
ATOM 523 N N . ASP A 1 65 ? 9.602 -29.016 1.452 1 95.25 65 ASP A N 1
ATOM 524 C CA . ASP A 1 65 ? 10.656 -28.578 0.545 1 95.25 65 ASP A CA 1
ATOM 525 C C . ASP A 1 65 ? 10.406 -29.094 -0.873 1 95.25 65 ASP A C 1
ATOM 527 O O . ASP A 1 65 ? 10.672 -28.391 -1.848 1 95.25 65 ASP A O 1
ATOM 531 N N . THR A 1 66 ? 9.961 -30.344 -0.987 1 96.12 66 THR A N 1
ATOM 532 C CA . THR A 1 66 ? 9.602 -30.906 -2.279 1 96.12 66 THR A CA 1
ATOM 533 C C . THR A 1 66 ? 8.484 -30.094 -2.936 1 96.12 66 THR A C 1
ATOM 535 O O . THR A 1 66 ? 8.539 -29.812 -4.133 1 96.12 66 THR A O 1
ATOM 538 N N . MET A 1 67 ? 7.52 -29.703 -2.162 1 96.62 67 MET A N 1
ATOM 539 C CA . MET A 1 67 ? 6.422 -28.891 -2.682 1 96.62 67 MET A CA 1
ATOM 540 C C . MET A 1 67 ? 6.934 -27.562 -3.221 1 96.62 67 MET A C 1
ATOM 542 O O . MET A 1 67 ? 6.52 -27.125 -4.293 1 96.62 67 MET A O 1
ATOM 546 N N . LYS A 1 68 ? 7.777 -26.922 -2.412 1 96.31 68 LYS A N 1
ATOM 547 C CA . LYS A 1 68 ? 8.398 -25.688 -2.861 1 96.31 68 LYS A CA 1
ATOM 548 C C . LYS A 1 68 ? 9.109 -25.875 -4.199 1 96.31 68 LYS A C 1
ATOM 550 O O . LYS A 1 68 ? 8.922 -25.078 -5.125 1 96.31 68 LYS A O 1
ATOM 555 N N . ASN A 1 69 ? 9.867 -26.938 -4.34 1 96.44 69 ASN A N 1
ATOM 556 C CA . ASN A 1 69 ? 10.625 -27.188 -5.555 1 96.44 69 ASN A CA 1
ATOM 557 C C . ASN A 1 69 ? 9.711 -27.469 -6.746 1 96.44 69 ASN A C 1
ATOM 559 O O . ASN A 1 69 ? 10.023 -27.078 -7.875 1 96.44 69 ASN A O 1
ATOM 563 N N . ILE A 1 70 ? 8.641 -28.109 -6.504 1 97.25 70 ILE A N 1
ATOM 564 C CA . ILE A 1 70 ? 7.66 -28.359 -7.555 1 97.25 70 ILE A CA 1
ATOM 565 C C . ILE A 1 70 ? 7.121 -27.016 -8.078 1 97.25 70 ILE A C 1
ATOM 567 O O . ILE A 1 70 ? 7.035 -26.812 -9.289 1 97.25 70 ILE A O 1
ATOM 571 N N . VAL A 1 71 ? 6.789 -26.141 -7.168 1 97.94 71 VAL A N 1
ATOM 572 C CA . VAL A 1 71 ? 6.266 -24.828 -7.539 1 97.94 71 VAL A CA 1
ATOM 573 C C . VAL A 1 71 ? 7.285 -24.094 -8.398 1 97.94 71 VAL A C 1
ATOM 575 O O . VAL A 1 71 ? 6.945 -23.547 -9.453 1 97.94 71 VAL A O 1
ATOM 578 N N . LEU A 1 72 ? 8.523 -24.109 -8 1 97.31 72 LEU A N 1
ATOM 579 C CA . LEU A 1 72 ? 9.594 -23.422 -8.719 1 97.31 72 LEU A CA 1
ATOM 580 C C . LEU A 1 72 ? 9.812 -24.047 -10.086 1 97.31 72 LEU A C 1
ATOM 582 O O . LEU A 1 72 ? 9.992 -23.344 -11.078 1 97.31 72 LEU A O 1
ATOM 586 N N . ALA A 1 73 ? 9.812 -25.344 -10.164 1 97.5 73 ALA A N 1
ATOM 587 C CA . ALA A 1 73 ? 9.992 -26.062 -11.43 1 97.5 73 ALA A CA 1
ATOM 588 C C . ALA A 1 73 ? 8.852 -25.75 -12.398 1 97.5 73 ALA A C 1
ATOM 590 O O . ALA A 1 73 ? 9.086 -25.562 -13.594 1 97.5 73 ALA A O 1
ATOM 591 N N . LEU A 1 74 ? 7.664 -25.719 -11.867 1 98.06 74 LEU A N 1
ATOM 592 C CA . LEU A 1 74 ? 6.512 -25.422 -12.711 1 98.06 74 LEU A CA 1
ATOM 593 C C . LEU A 1 74 ? 6.598 -24 -13.25 1 98.06 74 LEU A C 1
ATOM 595 O O . LEU A 1 74 ? 6.246 -23.75 -14.406 1 98.06 74 LEU A O 1
ATOM 599 N N . ALA A 1 75 ? 7 -23.047 -12.406 1 98.12 75 ALA A N 1
ATOM 600 C CA . ALA A 1 75 ? 7.191 -21.672 -12.859 1 98.12 75 ALA A CA 1
ATOM 601 C C . ALA A 1 75 ? 8.156 -21.625 -14.039 1 98.12 75 ALA A C 1
ATOM 603 O O . ALA A 1 75 ? 7.973 -20.828 -14.969 1 98.12 75 ALA A O 1
ATOM 604 N N . LYS A 1 76 ? 9.188 -22.438 -14 1 97.81 76 LYS A N 1
ATOM 605 C CA . LYS A 1 76 ? 10.164 -22.484 -15.078 1 97.81 76 LYS A CA 1
ATOM 606 C C . LYS A 1 76 ? 9.555 -23.109 -16.344 1 97.81 76 LYS A C 1
ATOM 608 O O . LYS A 1 76 ? 9.625 -22.516 -17.422 1 97.81 76 LYS A O 1
ATOM 613 N N . CYS A 1 77 ? 8.883 -24.234 -16.188 1 97.38 77 CYS A N 1
ATOM 614 C CA . CYS A 1 77 ? 8.461 -25.047 -17.312 1 97.38 77 CYS A CA 1
ATOM 615 C C . CYS A 1 77 ? 7.219 -24.469 -17.969 1 97.38 77 CYS A C 1
ATOM 617 O O . CYS A 1 77 ? 7.102 -24.484 -19.203 1 97.38 77 CYS A O 1
ATOM 619 N N . LYS A 1 78 ? 6.328 -24 -17.188 1 96.81 78 LYS A N 1
ATOM 620 C CA . LYS A 1 78 ? 5.035 -23.578 -17.719 1 96.81 78 LYS A CA 1
ATOM 621 C C . LYS A 1 78 ? 4.902 -22.062 -17.688 1 96.81 78 LYS A C 1
ATOM 623 O O . LYS A 1 78 ? 4.031 -21.484 -18.344 1 96.81 78 LYS A O 1
ATOM 628 N N . GLY A 1 79 ? 5.727 -21.359 -16.891 1 96.75 79 GLY A N 1
ATOM 629 C CA . GLY A 1 79 ? 5.609 -19.922 -16.703 1 96.75 79 GLY A CA 1
ATOM 630 C C . GLY A 1 79 ? 4.48 -19.531 -15.773 1 96.75 79 GLY A C 1
ATOM 631 O O . GLY A 1 79 ? 3.785 -20.406 -15.234 1 96.75 79 GLY A O 1
ATOM 632 N N . ILE A 1 80 ? 4.41 -18.234 -15.477 1 97.31 80 ILE A N 1
ATOM 633 C CA . ILE A 1 80 ? 3.346 -17.672 -14.656 1 97.31 80 ILE A CA 1
ATOM 634 C C . ILE A 1 80 ? 2.686 -16.5 -15.391 1 97.31 80 ILE A C 1
ATOM 636 O O . ILE A 1 80 ? 2.828 -15.352 -14.992 1 97.31 80 ILE A O 1
ATOM 640 N N . GLN A 1 81 ? 2.025 -16.672 -16.391 1 94.06 81 GLN A N 1
ATOM 641 C CA . GLN A 1 81 ? 1.378 -15.594 -17.125 1 94.06 81 GLN A CA 1
ATOM 642 C C . GLN A 1 81 ? 0.055 -15.203 -16.484 1 94.06 81 GLN A C 1
ATOM 644 O O . GLN A 1 81 ? -0.236 -14.008 -16.328 1 94.06 81 GLN A O 1
ATOM 649 N N . ILE A 1 82 ? -0.695 -16.219 -16.109 1 96.88 82 ILE A N 1
ATOM 650 C CA . ILE A 1 82 ? -1.97 -16.094 -15.406 1 96.88 82 ILE A CA 1
ATOM 651 C C . ILE A 1 82 ? -1.922 -16.859 -14.086 1 96.88 82 ILE A C 1
ATOM 653 O O . ILE A 1 82 ? -1.683 -18.062 -14.07 1 96.88 82 ILE A O 1
ATOM 657 N N . ILE A 1 83 ? -2.152 -16.141 -13 1 98.44 83 ILE A N 1
ATOM 658 C CA . ILE A 1 83 ? -1.904 -16.781 -11.711 1 98.44 83 ILE A CA 1
ATOM 659 C C . ILE A 1 83 ? -2.91 -17.906 -11.492 1 98.44 83 ILE A C 1
ATOM 661 O O . ILE A 1 83 ? -2.59 -18.922 -10.867 1 98.44 83 ILE A O 1
ATOM 665 N N . GLU A 1 84 ? -4.117 -17.766 -12 1 97.5 84 GLU A N 1
ATOM 666 C CA . GLU A 1 84 ? -5.105 -18.828 -11.891 1 97.5 84 GLU A CA 1
ATOM 667 C C . GLU A 1 84 ? -4.633 -20.094 -12.594 1 97.5 84 GLU A C 1
ATOM 669 O O . GLU A 1 84 ? -4.762 -21.203 -12.055 1 97.5 84 GLU A O 1
ATOM 674 N N . GLN A 1 85 ? -4.137 -19.906 -13.781 1 96.62 85 GLN A N 1
ATOM 675 C CA . GLN A 1 85 ? -3.602 -21.062 -14.508 1 96.62 85 GLN A CA 1
ATOM 676 C C . GLN A 1 85 ? -2.43 -21.688 -13.758 1 96.62 85 GLN A C 1
ATOM 678 O O . GLN A 1 85 ? -2.303 -22.906 -13.703 1 96.62 85 GLN A O 1
ATOM 683 N N . PHE A 1 86 ? -1.597 -20.906 -13.25 1 98.38 86 PHE A N 1
ATOM 684 C CA . PHE A 1 86 ? -0.46 -21.406 -12.484 1 98.38 86 PHE A CA 1
ATOM 685 C C . PHE A 1 86 ? -0.93 -22.234 -11.289 1 98.38 86 PHE A C 1
ATOM 687 O O . PHE A 1 86 ? -0.392 -23.312 -11.023 1 98.38 86 PHE A O 1
ATOM 694 N N . ALA A 1 87 ? -1.926 -21.719 -10.516 1 98 87 ALA A N 1
ATOM 695 C CA . ALA A 1 87 ? -2.498 -22.453 -9.398 1 98 87 ALA A CA 1
ATOM 696 C C . ALA A 1 87 ? -3.045 -23.812 -9.867 1 98 87 ALA A C 1
ATOM 698 O O . ALA A 1 87 ? -2.846 -24.828 -9.195 1 98 87 ALA A O 1
ATOM 699 N N . LEU A 1 88 ? -3.689 -23.797 -10.984 1 96.31 88 LEU A N 1
ATOM 700 C CA . LEU A 1 88 ? -4.223 -25.031 -11.555 1 96.31 88 LEU A CA 1
ATOM 701 C C . LEU A 1 88 ? -3.098 -26 -11.906 1 96.31 88 LEU A C 1
ATOM 703 O O . LEU A 1 88 ? -3.213 -27.203 -11.664 1 96.31 88 LEU A O 1
ATOM 707 N N . ASP A 1 89 ? -2.062 -25.484 -12.492 1 97.44 89 ASP A N 1
ATOM 708 C CA . ASP A 1 89 ? -0.918 -26.312 -12.852 1 97.44 89 ASP A CA 1
ATOM 709 C C . ASP A 1 89 ? -0.325 -26.984 -11.617 1 97.44 89 ASP A C 1
ATOM 711 O O . ASP A 1 89 ? 0.065 -28.156 -11.672 1 97.44 89 ASP A O 1
ATOM 715 N N . ILE A 1 90 ? -0.224 -26.266 -10.555 1 98.25 90 ILE A N 1
ATOM 716 C CA . ILE A 1 90 ? 0.308 -26.797 -9.305 1 98.25 90 ILE A CA 1
ATOM 717 C C . ILE A 1 90 ? -0.578 -27.953 -8.812 1 98.25 90 ILE A C 1
ATOM 719 O O . ILE A 1 90 ? -0.085 -29.031 -8.516 1 98.25 90 ILE A O 1
ATOM 723 N N . CYS A 1 91 ? -1.882 -27.734 -8.773 1 97.12 91 CYS A N 1
ATOM 724 C CA . CYS A 1 91 ? -2.816 -28.75 -8.32 1 97.12 91 CYS A CA 1
ATOM 725 C C . CYS A 1 91 ? -2.725 -30 -9.195 1 97.12 91 CYS A C 1
ATOM 727 O O . CYS A 1 91 ? -2.6 -31.109 -8.688 1 97.12 91 CYS A O 1
ATOM 729 N N . ASN A 1 92 ? -2.766 -29.766 -10.43 1 96.31 92 ASN A N 1
ATOM 730 C CA . ASN A 1 92 ? -2.723 -30.875 -11.375 1 96.31 92 ASN A CA 1
ATOM 731 C C . ASN A 1 92 ? -1.448 -31.703 -11.211 1 96.31 92 ASN A C 1
ATOM 733 O O . ASN A 1 92 ? -1.493 -32.938 -11.219 1 96.31 92 ASN A O 1
ATOM 737 N N . HIS A 1 93 ? -0.36 -31.047 -11.109 1 97.62 93 HIS A N 1
ATOM 738 C CA . HIS A 1 93 ? 0.91 -31.75 -10.984 1 97.62 93 HIS A CA 1
ATOM 739 C C . HIS A 1 93 ? 0.929 -32.625 -9.727 1 97.62 93 HIS A C 1
ATOM 741 O O . HIS A 1 93 ? 1.312 -33.812 -9.789 1 97.62 93 HIS A O 1
ATOM 747 N N . LEU A 1 94 ? 0.529 -32.094 -8.602 1 97.69 94 LEU A N 1
ATOM 748 C CA . LEU A 1 94 ? 0.605 -32.812 -7.332 1 97.69 94 LEU A CA 1
ATOM 749 C C . LEU A 1 94 ? -0.354 -34 -7.316 1 97.69 94 LEU A C 1
ATOM 751 O O . LEU A 1 94 ? 0.001 -35.094 -6.852 1 97.69 94 LEU A O 1
ATOM 755 N N . ILE A 1 95 ? -1.506 -33.844 -7.887 1 96.62 95 ILE A N 1
ATOM 756 C CA . ILE A 1 95 ? -2.514 -34.906 -7.891 1 96.62 95 ILE A CA 1
ATOM 757 C C . ILE A 1 95 ? -2.102 -36 -8.859 1 96.62 95 ILE A C 1
ATOM 759 O O . ILE A 1 95 ? -2.309 -37.188 -8.586 1 96.62 95 ILE A O 1
ATOM 763 N N . SER A 1 96 ? -1.527 -35.625 -9.914 1 96.38 96 SER A N 1
ATOM 764 C CA . SER A 1 96 ? -1.2 -36.594 -10.953 1 96.38 96 SER A CA 1
ATOM 765 C C . SER A 1 96 ? 0.106 -37.312 -10.641 1 96.38 96 SER A C 1
ATOM 767 O O . SER A 1 96 ? 0.298 -38.469 -11.039 1 96.38 96 SER A O 1
ATOM 769 N N . SER A 1 97 ? 0.98 -36.688 -9.977 1 96.5 97 SER A N 1
ATOM 770 C CA . SER A 1 97 ? 2.309 -37.219 -9.734 1 96.5 97 SER A CA 1
ATOM 771 C C . SER A 1 97 ? 2.307 -38.156 -8.523 1 96.5 97 SER A C 1
ATOM 773 O O . SER A 1 97 ? 3.146 -39.062 -8.422 1 96.5 97 SER A O 1
ATOM 775 N N . TYR A 1 98 ? 1.434 -37.906 -7.625 1 96.81 98 TYR A N 1
ATOM 776 C CA . TYR A 1 98 ? 1.388 -38.688 -6.387 1 96.81 98 TYR A CA 1
ATOM 777 C C . TYR A 1 98 ? 0.013 -39.312 -6.184 1 96.81 98 TYR A C 1
ATOM 779 O O . TYR A 1 98 ? -0.944 -38.625 -5.828 1 96.81 98 TYR A O 1
ATOM 787 N N . CYS A 1 99 ? -0.034 -40.594 -6.223 1 95.38 99 CYS A N 1
ATOM 788 C CA . CYS A 1 99 ? -1.312 -41.312 -6.195 1 95.38 99 CYS A CA 1
ATOM 789 C C . CYS A 1 99 ? -1.944 -41.25 -4.812 1 95.38 99 CYS A C 1
ATOM 791 O O . CYS A 1 99 ? -3.164 -41.344 -4.676 1 95.38 99 CYS A O 1
ATOM 793 N N . HIS A 1 100 ? -1.08 -41.031 -3.826 1 95.69 100 HIS A N 1
ATOM 794 C CA . HIS A 1 100 ? -1.601 -41.031 -2.463 1 95.69 100 HIS A CA 1
ATOM 795 C C . HIS A 1 100 ? -2.006 -39.656 -2.012 1 95.69 100 HIS A C 1
ATOM 797 O O . HIS A 1 100 ? -2.424 -39.469 -0.867 1 95.69 100 HIS A O 1
ATOM 803 N N . VAL A 1 101 ? -1.85 -38.656 -2.836 1 96.19 101 VAL A N 1
ATOM 804 C CA . VAL A 1 101 ? -2.406 -37.312 -2.586 1 96.19 101 VAL A CA 1
ATOM 805 C C . VAL A 1 101 ? -3.871 -37.281 -3.014 1 96.19 101 VAL A C 1
ATOM 807 O O . VAL A 1 101 ? -4.184 -37.469 -4.195 1 96.19 101 VAL A O 1
ATOM 810 N N . VAL A 1 102 ? -4.762 -36.938 -2.076 1 96.19 102 VAL A N 1
ATOM 811 C CA . VAL A 1 102 ? -6.184 -37.031 -2.393 1 96.19 102 VAL A CA 1
ATOM 812 C C . VAL A 1 102 ? -6.785 -35.625 -2.525 1 96.19 102 VAL A C 1
ATOM 814 O O . VAL A 1 102 ? -7.898 -35.469 -3.033 1 96.19 102 VAL A O 1
ATOM 817 N N . TYR A 1 103 ? -6.07 -34.656 -2.039 1 96.62 103 TYR A N 1
ATOM 818 C CA . TYR A 1 103 ? -6.551 -33.281 -2.084 1 96.62 103 TYR A CA 1
ATOM 819 C C . TYR A 1 103 ? -5.387 -32.312 -2.164 1 96.62 103 TYR A C 1
ATOM 821 O O . TYR A 1 103 ? -4.363 -32.5 -1.501 1 96.62 103 TYR A O 1
ATOM 829 N N . VAL A 1 104 ? -5.516 -31.297 -3.012 1 97.88 104 VAL A N 1
ATOM 830 C CA . VAL A 1 104 ? -4.535 -30.219 -3.125 1 97.88 104 VAL A CA 1
ATOM 831 C C . VAL A 1 104 ? -5.242 -28.875 -3.125 1 97.88 104 VAL A C 1
ATOM 833 O O . VAL A 1 104 ? -6.293 -28.719 -3.75 1 97.88 104 VAL A O 1
ATOM 836 N N . LYS A 1 105 ? -4.66 -27.938 -2.438 1 98 105 LYS A N 1
ATOM 837 C CA . LYS A 1 105 ? -5.082 -26.547 -2.467 1 98 105 LYS A CA 1
ATOM 838 C C . LYS A 1 105 ? -3.895 -25.609 -2.691 1 98 105 LYS A C 1
ATOM 840 O O . LYS A 1 105 ? -2.867 -25.734 -2.02 1 98 105 LYS A O 1
ATOM 845 N N . ALA A 1 106 ? -4.008 -24.734 -3.654 1 98.56 106 ALA A N 1
ATOM 846 C CA . ALA A 1 106 ? -2.979 -23.734 -3.945 1 98.56 106 ALA A CA 1
ATOM 847 C C . ALA A 1 106 ? -3.549 -22.328 -3.881 1 98.56 106 ALA A C 1
ATOM 849 O O . ALA A 1 106 ? -4.602 -22.047 -4.457 1 98.56 106 ALA A O 1
ATOM 850 N N . TYR A 1 107 ? -2.926 -21.5 -3.131 1 98.62 107 TYR A N 1
ATOM 851 C CA . TYR A 1 107 ? -3.209 -20.078 -3.068 1 98.62 107 TYR A CA 1
ATOM 852 C C . TYR A 1 107 ? -2.096 -19.266 -3.725 1 98.62 107 TYR A C 1
ATOM 854 O O . TYR A 1 107 ? -0.914 -19.516 -3.482 1 98.62 107 TYR A O 1
ATOM 862 N N . VAL A 1 108 ? -2.434 -18.359 -4.617 1 98.75 108 VAL A N 1
ATOM 863 C CA . VAL A 1 108 ? -1.455 -17.516 -5.293 1 98.75 108 VAL A CA 1
ATOM 864 C C . VAL A 1 108 ? -1.894 -16.047 -5.211 1 98.75 108 VAL A C 1
ATOM 866 O O . VAL A 1 108 ? -3.045 -15.727 -5.508 1 98.75 108 VAL A O 1
ATOM 869 N N . GLN A 1 109 ? -1.03 -15.211 -4.801 1 98.56 109 GLN A N 1
ATOM 870 C CA . GLN A 1 109 ? -1.233 -13.766 -4.793 1 98.56 109 GLN A CA 1
ATOM 871 C C . GLN A 1 109 ? -0.201 -13.062 -5.664 1 98.56 109 GLN A C 1
ATOM 873 O O . GLN A 1 109 ? 0.98 -13.414 -5.648 1 98.56 109 GLN A O 1
ATOM 878 N N . GLU A 1 110 ? -0.674 -12.109 -6.402 1 98.56 110 GLU A N 1
ATOM 879 C CA . GLU A 1 110 ? 0.204 -11.383 -7.312 1 98.56 110 GLU A CA 1
ATOM 880 C C . GLU A 1 110 ? 0.677 -10.07 -6.691 1 98.56 110 GLU A C 1
ATOM 882 O O . GLU A 1 110 ? -0.117 -9.328 -6.105 1 98.56 110 GLU A O 1
ATOM 887 N N . VAL A 1 111 ? 1.996 -9.797 -6.691 1 98.06 111 VAL A N 1
ATOM 888 C CA . VAL A 1 111 ? 2.508 -8.484 -6.309 1 98.06 111 VAL A CA 1
ATOM 889 C C . VAL A 1 111 ? 2.188 -7.469 -7.398 1 98.06 111 VAL A C 1
ATOM 891 O O . VAL A 1 111 ? 2.414 -7.727 -8.586 1 98.06 111 VAL A O 1
ATOM 894 N N . PRO A 1 112 ? 1.697 -6.316 -7.086 1 97.81 112 PRO A N 1
ATOM 895 C CA . PRO A 1 112 ? 1.138 -5.395 -8.078 1 97.81 112 PRO A CA 1
ATOM 896 C C . PRO A 1 112 ? 2.199 -4.504 -8.727 1 97.81 112 PRO A C 1
ATOM 898 O O . PRO A 1 112 ? 2.107 -3.277 -8.656 1 97.81 112 PRO A O 1
ATOM 901 N N . TRP A 1 113 ? 3.078 -5.07 -9.516 1 98.12 113 TRP A N 1
ATOM 902 C CA . TRP A 1 113 ? 4.039 -4.332 -10.328 1 98.12 113 TRP A CA 1
ATOM 903 C C . TRP A 1 113 ? 3.379 -3.785 -11.594 1 98.12 113 TRP A C 1
ATOM 905 O O . TRP A 1 113 ? 2.59 -4.48 -12.242 1 98.12 113 TRP A O 1
ATOM 915 N N . ARG A 1 114 ? 3.697 -2.615 -11.883 1 97.56 114 ARG A N 1
ATOM 916 C CA . ARG A 1 114 ? 3.273 -1.971 -13.117 1 97.56 114 ARG A CA 1
ATOM 917 C C . ARG A 1 114 ? 4.477 -1.498 -13.93 1 97.56 114 ARG A C 1
ATOM 919 O O . ARG A 1 114 ? 5.438 -0.963 -13.367 1 97.56 114 ARG A O 1
ATOM 926 N N . ARG A 1 115 ? 4.438 -1.729 -15.18 1 98.5 115 ARG A N 1
ATOM 927 C CA . ARG A 1 115 ? 5.484 -1.212 -16.062 1 98.5 115 ARG A CA 1
ATOM 928 C C . ARG A 1 115 ? 5.543 0.311 -16 1 98.5 115 ARG A C 1
ATOM 930 O O . ARG A 1 115 ? 4.512 0.98 -16.078 1 98.5 115 ARG A O 1
ATOM 937 N N . LEU A 1 116 ? 6.727 0.866 -15.828 1 97.94 116 LEU A N 1
ATOM 938 C CA . LEU A 1 116 ? 6.898 2.314 -15.836 1 97.94 116 LEU A CA 1
ATOM 939 C C . LEU A 1 116 ? 6.648 2.893 -17.219 1 97.94 116 LEU A C 1
ATOM 941 O O . LEU A 1 116 ? 7.008 2.275 -18.234 1 97.94 116 LEU A O 1
ATOM 945 N N . GLU A 1 117 ? 6.023 4.016 -17.219 1 95.75 117 GLU A N 1
ATOM 946 C CA . GLU A 1 117 ? 5.758 4.738 -18.453 1 95.75 117 GLU A CA 1
ATOM 947 C C . GLU A 1 117 ? 6.195 6.195 -18.359 1 95.75 117 GLU A C 1
ATOM 949 O O . GLU A 1 117 ? 6 6.836 -17.328 1 95.75 117 GLU A O 1
ATOM 954 N N . LYS A 1 118 ? 6.875 6.652 -19.328 1 91.12 118 LYS A N 1
ATOM 955 C CA . LYS A 1 118 ? 7.227 8.062 -19.438 1 91.12 118 LYS A CA 1
ATOM 956 C C . LYS A 1 118 ? 6.652 8.68 -20.703 1 91.12 118 LYS A C 1
ATOM 958 O O . LYS A 1 118 ? 6.988 8.258 -21.812 1 91.12 118 LYS A O 1
ATOM 963 N N . ASN A 1 119 ? 5.715 9.641 -20.516 1 90.19 119 ASN A N 1
ATOM 964 C CA . ASN A 1 119 ? 5.086 10.328 -21.641 1 90.19 119 ASN A CA 1
ATOM 965 C C . ASN A 1 119 ? 4.395 9.344 -22.578 1 90.19 119 ASN A C 1
ATOM 967 O O . ASN A 1 119 ? 4.578 9.414 -23.797 1 90.19 119 ASN A O 1
ATOM 971 N N . GLY A 1 120 ? 3.805 8.336 -22 1 90.88 120 GLY A N 1
ATOM 972 C CA . GLY A 1 120 ? 3.029 7.379 -22.781 1 90.88 120 GLY A CA 1
ATOM 973 C C . GLY A 1 120 ? 3.867 6.238 -23.328 1 90.88 120 GLY A C 1
ATOM 974 O O . GLY A 1 120 ? 3.338 5.328 -23.969 1 90.88 120 GLY A O 1
ATOM 975 N N . ILE A 1 121 ? 5.172 6.289 -23.109 1 96 121 ILE A N 1
ATOM 976 C CA . ILE A 1 121 ? 6.059 5.25 -23.625 1 96 121 ILE A CA 1
ATOM 977 C C . ILE A 1 121 ? 6.375 4.25 -22.516 1 96 121 ILE A C 1
ATOM 979 O O . ILE A 1 121 ? 6.988 4.605 -21.5 1 96 121 ILE A O 1
ATOM 983 N N . PRO A 1 122 ? 5.957 3.045 -22.734 1 97.5 122 PRO A N 1
ATOM 984 C CA . PRO A 1 122 ? 6.258 2.021 -21.734 1 97.5 122 PRO A CA 1
ATOM 985 C C . PRO A 1 122 ? 7.746 1.678 -21.672 1 97.5 122 PRO A C 1
ATOM 987 O O . PRO A 1 122 ? 8.391 1.535 -22.703 1 97.5 122 PRO A O 1
ATOM 990 N N . HIS A 1 123 ? 8.266 1.579 -20.531 1 98.56 123 HIS A N 1
ATOM 991 C CA . HIS A 1 123 ? 9.664 1.2 -20.359 1 98.56 123 HIS A CA 1
ATOM 992 C C . HIS A 1 123 ? 9.875 -0.279 -20.672 1 98.56 123 HIS A C 1
ATOM 994 O O . HIS A 1 123 ? 9.039 -1.116 -20.312 1 98.56 123 HIS A O 1
ATOM 1000 N N . VAL A 1 124 ? 10.922 -0.646 -21.188 1 98.31 124 VAL A N 1
ATOM 1001 C CA . VAL A 1 124 ? 11.117 -1.998 -21.703 1 98.31 124 VAL A CA 1
ATOM 1002 C C . VAL A 1 124 ? 11.406 -2.953 -20.547 1 98.31 124 VAL A C 1
ATOM 1004 O O . VAL A 1 124 ? 11.141 -4.156 -20.656 1 98.31 124 VAL A O 1
ATOM 1007 N N . HIS A 1 125 ? 11.914 -2.449 -19.391 1 98.56 125 HIS A N 1
ATOM 1008 C CA . HIS A 1 125 ? 12.273 -3.434 -18.375 1 98.56 125 HIS A CA 1
ATOM 1009 C C . HIS A 1 125 ? 12.258 -2.816 -16.969 1 98.56 125 HIS A C 1
ATOM 1011 O O . HIS A 1 125 ? 12.977 -3.266 -16.078 1 98.56 125 HIS A O 1
ATOM 1017 N N . SER A 1 126 ? 11.539 -1.704 -16.703 1 98.69 126 SER A N 1
ATOM 1018 C CA . SER A 1 126 ? 11.438 -1.079 -15.391 1 98.69 126 SER A CA 1
ATOM 1019 C C . SER A 1 126 ? 9.992 -1.044 -14.898 1 98.69 126 SER A C 1
ATOM 1021 O O . SER A 1 126 ? 9.07 -0.886 -15.695 1 98.69 126 SER A O 1
ATOM 1023 N N . PHE A 1 127 ? 9.875 -1.183 -13.609 1 98.75 127 PHE A N 1
ATOM 1024 C CA . PHE A 1 127 ? 8.555 -1.354 -13.016 1 98.75 127 PHE A CA 1
ATOM 1025 C C . PHE A 1 127 ? 8.445 -0.588 -11.703 1 98.75 127 PHE A C 1
ATOM 1027 O O . PHE A 1 127 ? 9.461 -0.315 -11.055 1 98.75 127 PHE A O 1
ATOM 1034 N N . ILE A 1 128 ? 7.293 -0.265 -11.375 1 98.5 128 ILE A N 1
ATOM 1035 C CA . ILE A 1 128 ? 6.953 0.388 -10.117 1 98.5 128 ILE A CA 1
ATOM 1036 C C . ILE A 1 128 ? 5.809 -0.359 -9.438 1 98.5 128 ILE A C 1
ATOM 1038 O O . ILE A 1 128 ? 4.887 -0.836 -10.102 1 98.5 128 ILE A O 1
ATOM 1042 N N . CYS A 1 129 ? 5.848 -0.518 -8.109 1 98.31 129 CYS A N 1
ATOM 1043 C CA . CYS A 1 129 ? 4.781 -1.191 -7.375 1 98.31 129 CYS A CA 1
ATOM 1044 C C . CYS A 1 129 ? 3.641 -0.229 -7.066 1 98.31 129 CYS A C 1
ATOM 1046 O O . CYS A 1 129 ? 3.83 0.757 -6.352 1 98.31 129 CYS A O 1
ATOM 1048 N N . VAL A 1 130 ? 2.473 -0.493 -7.582 1 97.19 130 VAL A N 1
ATOM 1049 C CA . VAL A 1 130 ? 1.323 0.392 -7.43 1 97.19 130 VAL A CA 1
ATOM 1050 C C . VAL A 1 130 ? 0.071 -0.433 -7.137 1 97.19 130 VAL A C 1
ATOM 1052 O O . VAL A 1 130 ? -0.676 -0.782 -8.055 1 97.19 130 VAL A O 1
ATOM 1055 N N . PRO A 1 131 ? -0.215 -0.667 -5.906 1 96.56 131 PRO A N 1
ATOM 1056 C CA . PRO A 1 131 ? -1.392 -1.475 -5.574 1 96.56 131 PRO A CA 1
ATOM 1057 C C . PRO A 1 131 ? -2.703 -0.719 -5.781 1 96.56 131 PRO A C 1
ATOM 1059 O O . PRO A 1 131 ? -2.871 0.386 -5.262 1 96.56 131 PRO A O 1
ATOM 1062 N N . GLU A 1 132 ? -3.557 -1.173 -6.559 1 96.06 132 GLU A N 1
ATOM 1063 C CA . GLU A 1 132 ? -4.949 -0.794 -6.766 1 96.06 132 GLU A CA 1
ATOM 1064 C C . GLU A 1 132 ? -5.879 -1.995 -6.605 1 96.06 132 GLU A C 1
ATOM 1066 O O . GLU A 1 132 ? -6.652 -2.314 -7.512 1 96.06 132 GLU A O 1
ATOM 1071 N N . GLY A 1 133 ? -5.777 -2.566 -5.402 1 97.31 133 GLY A N 1
ATOM 1072 C CA . GLY A 1 133 ? -6.324 -3.896 -5.191 1 97.31 133 GLY A CA 1
ATOM 1073 C C . GLY A 1 133 ? -5.324 -5.004 -5.465 1 97.31 133 GLY A C 1
ATOM 1074 O O . GLY A 1 133 ? -4.539 -4.918 -6.414 1 97.31 133 GLY A O 1
ATOM 1075 N N . ILE A 1 134 ? -5.348 -5.973 -4.625 1 98.56 134 ILE A N 1
ATOM 1076 C CA . ILE A 1 134 ? -4.422 -7.086 -4.785 1 98.56 134 ILE A CA 1
ATOM 1077 C C . ILE A 1 134 ? -5.156 -8.281 -5.387 1 98.56 134 ILE A C 1
ATOM 1079 O O . ILE A 1 134 ? -6.184 -8.719 -4.859 1 98.56 134 ILE A O 1
ATOM 1083 N N . ARG A 1 135 ? -4.633 -8.781 -6.457 1 98.62 135 ARG A N 1
ATOM 1084 C CA . ARG A 1 135 ? -5.191 -9.961 -7.109 1 98.62 135 ARG A CA 1
ATOM 1085 C C . ARG A 1 135 ? -4.715 -11.242 -6.43 1 98.62 135 ARG A C 1
ATOM 1087 O O . ARG A 1 135 ? -3.521 -11.398 -6.164 1 98.62 135 ARG A O 1
ATOM 1094 N N . PHE A 1 136 ? -5.641 -12.07 -6.133 1 98.81 136 PHE A N 1
ATOM 1095 C CA . PHE A 1 136 ? -5.297 -13.391 -5.621 1 98.81 136 PHE A CA 1
ATOM 1096 C C . PHE A 1 136 ? -6.199 -14.461 -6.227 1 98.81 136 PHE A C 1
ATOM 1098 O O . PHE A 1 136 ? -7.219 -14.141 -6.844 1 98.81 136 PHE A O 1
ATOM 1105 N N . CYS A 1 137 ? -5.777 -15.742 -6.051 1 98.31 137 CYS A N 1
ATOM 1106 C CA . CYS A 1 137 ? -6.621 -16.859 -6.453 1 98.31 137 CYS A CA 1
ATOM 1107 C C . CYS A 1 137 ? -6.336 -18.094 -5.602 1 98.31 137 CYS A C 1
ATOM 1109 O O . CYS A 1 137 ? -5.348 -18.125 -4.867 1 98.31 137 CYS A O 1
ATOM 1111 N N . GLU A 1 138 ? -7.293 -18.969 -5.672 1 97.56 138 GLU A N 1
ATOM 1112 C CA . GLU A 1 138 ? -7.203 -20.281 -5.039 1 97.56 138 GLU A CA 1
ATOM 1113 C C . GLU A 1 138 ? -7.684 -21.375 -5.977 1 97.56 138 GLU A C 1
ATOM 1115 O O . GLU A 1 138 ? -8.703 -21.219 -6.66 1 97.56 138 GLU A O 1
ATOM 1120 N N . ALA A 1 139 ? -6.941 -22.375 -6.043 1 96.62 139 ALA A N 1
ATOM 1121 C CA . ALA A 1 139 ? -7.367 -23.594 -6.742 1 96.62 139 ALA A CA 1
ATOM 1122 C C . ALA A 1 139 ? -7.367 -24.797 -5.805 1 96.62 139 ALA A C 1
ATOM 1124 O O . ALA A 1 139 ? -6.465 -24.938 -4.977 1 96.62 139 ALA A O 1
ATOM 1125 N N . GLU A 1 140 ? -8.344 -25.562 -5.926 1 96.19 140 GLU A N 1
ATOM 1126 C CA . GLU A 1 140 ? -8.398 -26.812 -5.176 1 96.19 140 GLU A CA 1
ATOM 1127 C C . GLU A 1 140 ? -8.859 -27.969 -6.066 1 96.19 140 GLU A C 1
ATOM 1129 O O . GLU A 1 140 ? -9.625 -27.766 -7.008 1 96.19 140 GLU A O 1
ATOM 1134 N N . GLN A 1 141 ? -8.359 -29.109 -5.703 1 95.5 141 GLN A N 1
ATOM 1135 C CA . GLN A 1 141 ? -8.68 -30.281 -6.5 1 95.5 141 GLN A CA 1
ATOM 1136 C C . GLN A 1 141 ? -8.586 -31.562 -5.66 1 95.5 141 GLN A C 1
ATOM 1138 O O . GLN A 1 141 ? -7.652 -31.719 -4.875 1 95.5 141 GLN A O 1
ATOM 1143 N N . CYS A 1 142 ? -9.602 -32.344 -5.766 1 94.69 142 CYS A N 1
ATOM 1144 C CA . CYS A 1 142 ? -9.594 -33.688 -5.199 1 94.69 142 CYS A CA 1
ATOM 1145 C C . CYS A 1 142 ? -9.18 -34.719 -6.246 1 94.69 142 CYS A C 1
ATOM 1147 O O . CYS A 1 142 ? -9.32 -34.469 -7.445 1 94.69 142 CYS A O 1
ATOM 1149 N N . GLN A 1 143 ? -8.773 -35.781 -5.609 1 90.88 143 GLN A N 1
ATOM 1150 C CA . GLN A 1 143 ? -8.43 -36.875 -6.516 1 90.88 143 GLN A CA 1
ATOM 1151 C C . GLN A 1 143 ? -9.633 -37.281 -7.375 1 90.88 143 GLN A C 1
ATOM 1153 O O . GLN A 1 143 ? -10.734 -37.469 -6.859 1 90.88 143 GLN A O 1
ATOM 1158 N N . ASN A 1 144 ? -9.672 -37.312 -8.68 1 85.12 144 ASN A N 1
ATOM 1159 C CA . ASN A 1 144 ? -10.695 -37.656 -9.656 1 85.12 144 ASN A CA 1
ATOM 1160 C C . ASN A 1 144 ? -11.773 -36.594 -9.766 1 85.12 144 ASN A C 1
ATOM 1162 O O . ASN A 1 144 ? -12.898 -36.875 -10.18 1 85.12 144 ASN A O 1
ATOM 1166 N N . GLY A 1 145 ? -11.547 -35.469 -9.219 1 87.5 145 GLY A N 1
ATOM 1167 C CA . GLY A 1 145 ? -12.5 -34.375 -9.328 1 87.5 145 GLY A CA 1
ATOM 1168 C C . GLY A 1 145 ? -12.023 -33.219 -10.211 1 87.5 145 GLY A C 1
ATOM 1169 O O . GLY A 1 145 ? -10.828 -33.125 -10.508 1 87.5 145 GLY A O 1
ATOM 1170 N N . CYS A 1 146 ? -12.938 -32.469 -10.648 1 89.06 146 CYS A N 1
ATOM 1171 C CA . CYS A 1 146 ? -12.602 -31.266 -11.398 1 89.06 146 CYS A CA 1
ATOM 1172 C C . CYS A 1 146 ? -12.055 -30.188 -10.469 1 89.06 146 CYS A C 1
ATOM 1174 O O . CYS A 1 146 ? -12.508 -30.047 -9.336 1 89.06 146 CYS A O 1
ATOM 1176 N N . PRO A 1 147 ? -11.094 -29.5 -10.953 1 92.75 147 PRO A N 1
ATOM 1177 C CA . PRO A 1 147 ? -10.562 -28.406 -10.117 1 92.75 147 PRO A CA 1
ATOM 1178 C C . PRO A 1 147 ? -11.555 -27.266 -9.945 1 92.75 147 PRO A C 1
ATOM 1180 O O . PRO A 1 147 ? -12.367 -27 -10.836 1 92.75 147 PRO A O 1
ATOM 1183 N N . LEU A 1 148 ? -11.531 -26.719 -8.797 1 93.12 148 LEU A N 1
ATOM 1184 C CA . LEU A 1 148 ? -12.25 -25.484 -8.484 1 93.12 148 LEU A CA 1
ATOM 1185 C C . LEU A 1 148 ? -11.297 -24.297 -8.406 1 93.12 148 LEU A C 1
ATOM 1187 O O . LEU A 1 148 ? -10.242 -24.391 -7.773 1 93.12 148 LEU A O 1
ATOM 1191 N N . VAL A 1 149 ? -11.703 -23.234 -9.078 1 95.62 149 VAL A N 1
ATOM 1192 C CA . VAL A 1 149 ? -10.859 -22.031 -9.078 1 95.62 149 VAL A CA 1
ATOM 1193 C C . VAL A 1 149 ? -11.656 -20.844 -8.547 1 95.62 149 VAL A C 1
ATOM 1195 O O . VAL A 1 149 ? -12.797 -20.625 -8.938 1 95.62 149 VAL A O 1
ATOM 1198 N N . ILE A 1 150 ? -11.047 -20.125 -7.645 1 96.62 150 ILE A N 1
ATOM 1199 C CA . ILE A 1 150 ? -11.555 -18.859 -7.102 1 96.62 150 ILE A CA 1
ATOM 1200 C C . ILE A 1 150 ? -10.562 -17.734 -7.375 1 96.62 150 ILE A C 1
ATOM 1202 O O . ILE A 1 150 ? -9.352 -17.922 -7.238 1 96.62 150 ILE A O 1
ATOM 1206 N N . SER A 1 151 ? -11.047 -16.656 -7.816 1 97.62 151 SER A N 1
ATOM 1207 C CA . SER A 1 151 ? -10.25 -15.438 -7.922 1 97.62 151 SER A CA 1
ATOM 1208 C C . SER A 1 151 ? -10.781 -14.344 -7.004 1 97.62 151 SER A C 1
ATOM 1210 O O . SER A 1 151 ? -11.883 -14.453 -6.469 1 97.62 151 SER A O 1
ATOM 1212 N N . GLY A 1 152 ? -9.953 -13.336 -6.809 1 98.38 152 GLY A N 1
ATOM 1213 C CA . GLY A 1 152 ? -10.445 -12.281 -5.934 1 98.38 152 GLY A CA 1
ATOM 1214 C C . GLY A 1 152 ? -9.602 -11.023 -5.977 1 98.38 152 GLY A C 1
ATOM 1215 O O . GLY A 1 152 ? -8.57 -10.984 -6.656 1 98.38 152 GLY A O 1
ATOM 1216 N N . ILE A 1 153 ? -10.094 -9.953 -5.324 1 98.62 153 ILE A N 1
ATOM 1217 C CA . ILE A 1 153 ? -9.469 -8.656 -5.09 1 98.62 153 ILE A CA 1
ATOM 1218 C C . ILE A 1 153 ? -9.477 -8.344 -3.594 1 98.62 153 ILE A C 1
ATOM 1220 O O . ILE A 1 153 ? -10.508 -8.484 -2.93 1 98.62 153 ILE A O 1
ATOM 1224 N N . LYS A 1 154 ? -8.367 -8.031 -3.055 1 98.5 154 LYS A N 1
ATOM 1225 C CA . LYS A 1 154 ? -8.336 -7.602 -1.661 1 98.5 154 LYS A CA 1
ATOM 1226 C C . LYS A 1 154 ? -7.547 -6.305 -1.505 1 98.5 154 LYS A C 1
ATOM 1228 O O . LYS A 1 154 ? -6.859 -5.875 -2.434 1 98.5 154 LYS A O 1
ATOM 1233 N N . GLU A 1 155 ? -7.734 -5.609 -0.386 1 98 155 GLU A N 1
ATOM 1234 C CA . GLU A 1 155 ? -7.016 -4.395 -0.019 1 98 155 GLU A CA 1
ATOM 1235 C C . GLU A 1 155 ? -7.281 -3.273 -1.021 1 98 155 GLU A C 1
ATOM 1237 O O . GLU A 1 155 ? -6.363 -2.541 -1.398 1 98 155 GLU A O 1
ATOM 1242 N N . LEU A 1 156 ? -8.469 -3.238 -1.508 1 98.56 156 LEU A N 1
ATOM 1243 C CA . LEU A 1 156 ? -8.93 -2.121 -2.326 1 98.56 156 LEU A CA 1
ATOM 1244 C C . LEU A 1 156 ? -9.672 -1.096 -1.475 1 98.56 156 LEU A C 1
ATOM 1246 O O . LEU A 1 156 ? -10.758 -1.377 -0.958 1 98.56 156 LEU A O 1
ATOM 1250 N N . LYS A 1 157 ? -9.102 0.074 -1.307 1 98.38 157 LYS A N 1
ATOM 1251 C CA . LYS A 1 157 ? -9.695 1.104 -0.46 1 98.38 157 LYS A CA 1
ATOM 1252 C C . LYS A 1 157 ? -10.391 2.17 -1.299 1 98.38 157 LYS A C 1
ATOM 1254 O O . LYS A 1 157 ? -9.789 2.75 -2.203 1 98.38 157 LYS A O 1
ATOM 1259 N N . LEU A 1 158 ? -11.609 2.463 -0.975 1 98.5 158 LEU A N 1
ATOM 1260 C CA . LEU A 1 158 ? -12.469 3.389 -1.706 1 98.5 158 LEU A CA 1
ATOM 1261 C C . LEU A 1 158 ? -13.102 4.406 -0.761 1 98.5 158 LEU A C 1
ATOM 1263 O O . LEU A 1 158 ? -13.32 4.109 0.415 1 98.5 158 LEU A O 1
ATOM 1267 N N . LYS A 1 159 ? -13.352 5.555 -1.323 1 98.44 159 LYS A N 1
ATOM 1268 C CA . LYS A 1 159 ? -13.961 6.617 -0.532 1 98.44 159 LYS A CA 1
ATOM 1269 C C . LYS A 1 159 ? -14.883 7.484 -1.393 1 98.44 159 LYS A C 1
ATOM 1271 O O . LYS A 1 159 ? -14.539 7.82 -2.527 1 98.44 159 LYS A O 1
ATOM 1276 N N . LYS A 1 160 ? -16 7.785 -0.968 1 98.19 160 LYS A N 1
ATOM 1277 C CA . LYS A 1 160 ? -16.812 8.875 -1.509 1 98.19 160 LYS A CA 1
ATOM 1278 C C . LYS A 1 160 ? -17.25 9.836 -0.405 1 98.19 160 LYS A C 1
ATOM 1280 O O . LYS A 1 160 ? -17.562 9.406 0.707 1 98.19 160 LYS A O 1
ATOM 1285 N N . THR A 1 161 ? -17.25 11.094 -0.655 1 97.94 161 THR A N 1
ATOM 1286 C CA . THR A 1 161 ? -17.375 12.102 0.386 1 97.94 161 THR A CA 1
ATOM 1287 C C . THR A 1 161 ? -18.828 12.578 0.498 1 97.94 161 THR A C 1
ATOM 1289 O O . THR A 1 161 ? -19.156 13.398 1.364 1 97.94 161 THR A O 1
ATOM 1292 N N . THR A 1 162 ? -19.641 12.172 -0.374 1 96.94 162 THR A N 1
ATOM 1293 C CA . THR A 1 162 ? -21.078 12.453 -0.35 1 96.94 162 THR A CA 1
ATOM 1294 C C . THR A 1 162 ? -21.859 11.336 -1.027 1 96.94 162 THR A C 1
ATOM 1296 O O . THR A 1 162 ? -21.297 10.289 -1.359 1 96.94 162 THR A O 1
ATOM 1299 N N . GLN A 1 163 ? -23.234 11.461 -1.119 1 96.75 163 GLN A N 1
ATOM 1300 C CA . GLN A 1 163 ? -24.109 10.477 -1.74 1 96.75 163 GLN A CA 1
ATOM 1301 C C . GLN A 1 163 ? -24.109 9.164 -0.961 1 96.75 163 GLN A C 1
ATOM 1303 O O . GLN A 1 163 ? -24.047 8.086 -1.554 1 96.75 163 GLN A O 1
ATOM 1308 N N . SER A 1 164 ? -24.062 9.328 0.352 1 96.31 164 SER A N 1
ATOM 1309 C CA . SER A 1 164 ? -24.203 8.203 1.271 1 96.31 164 SER A CA 1
ATOM 1310 C C . SER A 1 164 ? -24.891 8.625 2.561 1 96.31 164 SER A C 1
ATOM 1312 O O . SER A 1 164 ? -24.719 9.75 3.035 1 96.31 164 SER A O 1
ATOM 1314 N N . GLY A 1 165 ? -25.719 7.77 3.074 1 94.5 165 GLY A N 1
ATOM 1315 C CA . GLY A 1 165 ? -26.438 8.047 4.309 1 94.5 165 GLY A CA 1
ATOM 1316 C C . GLY A 1 165 ? -26.797 6.793 5.082 1 94.5 165 GLY A C 1
ATOM 1317 O O . GLY A 1 165 ? -26.312 5.703 4.77 1 94.5 165 GLY A O 1
ATOM 1318 N N . PHE A 1 166 ? -27.453 6.926 6.105 1 93.38 166 PHE A N 1
ATOM 1319 C CA . PHE A 1 166 ? -27.984 5.867 6.953 1 93.38 166 PHE A CA 1
ATOM 1320 C C . PHE A 1 166 ? -29.094 6.402 7.848 1 93.38 166 PHE A C 1
ATOM 1322 O O . PHE A 1 166 ? -28.828 7.074 8.844 1 93.38 166 PHE A O 1
ATOM 1329 N N . GLN A 1 167 ? -30.234 6.109 7.41 1 94.19 167 GLN A N 1
ATOM 1330 C CA . GLN A 1 167 ? -31.406 6.641 8.086 1 94.19 167 GLN A CA 1
ATOM 1331 C C . GLN A 1 167 ? -32.531 5.598 8.164 1 94.19 167 GLN A C 1
ATOM 1333 O O . GLN A 1 167 ? -32.469 4.582 7.461 1 94.19 167 GLN A O 1
ATOM 1338 N N . GLY A 1 168 ? -33.5 5.938 9.055 1 92.62 168 GLY A N 1
ATOM 1339 C CA . GLY A 1 168 ? -34.688 5.113 9.109 1 92.62 168 GLY A CA 1
ATOM 1340 C C . GLY A 1 168 ? -34.438 3.742 9.703 1 92.62 168 GLY A C 1
ATOM 1341 O O . GLY A 1 168 ? -35.125 2.771 9.352 1 92.62 168 GLY A O 1
ATOM 1342 N N . PHE A 1 169 ? -33.406 3.635 10.508 1 92.75 169 PHE A N 1
ATOM 1343 C CA . PHE A 1 169 ? -33.094 2.352 11.117 1 92.75 169 PHE A CA 1
ATOM 1344 C C . PHE A 1 169 ? -33.812 2.182 12.445 1 92.75 169 PHE A C 1
ATOM 1346 O O . PHE A 1 169 ? -34.375 3.133 12.969 1 92.75 169 PHE A O 1
ATOM 1353 N N . HIS A 1 170 ? -33.812 0.958 12.945 1 94.19 170 HIS A N 1
ATOM 1354 C CA . HIS A 1 170 ? -34.438 0.638 14.234 1 94.19 170 HIS A CA 1
ATOM 1355 C C . HIS A 1 170 ? -33.656 1.271 15.383 1 94.19 170 HIS A C 1
ATOM 1357 O O . HIS A 1 170 ? -32.438 1.203 15.414 1 94.19 170 HIS A O 1
ATOM 1363 N N . ARG A 1 171 ? -34.375 1.88 16.266 1 93.25 171 ARG A N 1
ATOM 1364 C CA . ARG A 1 171 ? -33.75 2.504 17.422 1 93.25 171 ARG A CA 1
ATOM 1365 C C . ARG A 1 171 ? -34.219 1.868 18.719 1 93.25 171 ARG A C 1
ATOM 1367 O O . ARG A 1 171 ? -35.406 1.504 18.844 1 93.25 171 ARG A O 1
ATOM 1374 N N . ASP A 1 172 ? -33.219 1.634 19.484 1 93.12 172 ASP A N 1
ATOM 1375 C CA . ASP A 1 172 ? -33.531 1.258 20.875 1 93.12 172 ASP A CA 1
ATOM 1376 C C . ASP A 1 172 ? -32.688 2.07 21.859 1 93.12 172 ASP A C 1
ATOM 1378 O O . ASP A 1 172 ? -32.062 3.076 21.469 1 93.12 172 ASP A O 1
ATOM 1382 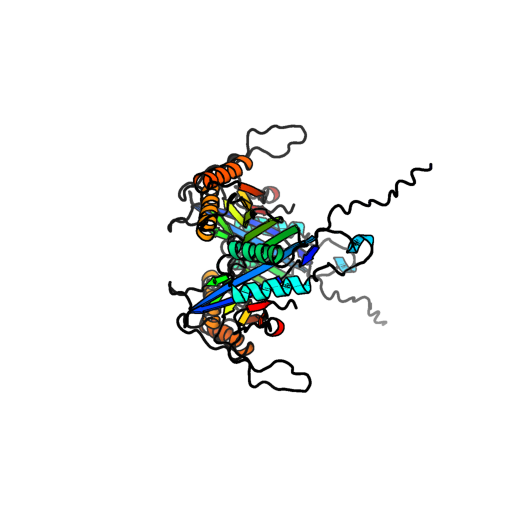N N . LYS A 1 173 ? -32.688 1.671 23.156 1 93.25 173 LYS A N 1
ATOM 1383 C CA . LYS A 1 173 ? -32.031 2.467 24.172 1 93.25 173 LYS A CA 1
ATOM 1384 C C . LYS A 1 173 ? -30.516 2.443 24 1 93.25 173 LYS A C 1
ATOM 1386 O O . LYS A 1 173 ? -29.812 3.258 24.594 1 93.25 173 LYS A O 1
ATOM 1391 N N . TYR A 1 174 ? -30.141 1.584 23.109 1 93.94 174 TYR A N 1
ATOM 1392 C CA . TYR A 1 174 ? -28.703 1.447 22.938 1 93.94 174 TYR A CA 1
ATOM 1393 C C . TYR A 1 174 ? -28.25 2.123 21.656 1 93.94 174 TYR A C 1
ATOM 1395 O O . TYR A 1 174 ? -27.047 2.207 21.391 1 93.94 174 TYR A O 1
ATOM 1403 N N . THR A 1 175 ? -29.188 2.582 20.828 1 89.88 175 THR A N 1
ATOM 1404 C CA . THR A 1 175 ? -28.859 3.244 19.562 1 89.88 175 THR A CA 1
ATOM 1405 C C . THR A 1 175 ? -28.453 4.695 19.812 1 89.88 175 THR A C 1
ATOM 1407 O O . THR A 1 175 ? -29.281 5.516 20.219 1 89.88 175 THR A O 1
ATOM 1410 N N . THR A 1 176 ? -27.109 5.012 19.516 1 89.12 176 THR A N 1
ATOM 1411 C CA . THR A 1 176 ? -26.625 6.355 19.797 1 89.12 176 THR A CA 1
ATOM 1412 C C . THR A 1 176 ? -26.328 7.113 18.516 1 89.12 176 THR A C 1
ATOM 1414 O O . THR A 1 176 ? -26.172 8.336 18.531 1 89.12 176 THR A O 1
ATOM 1417 N N . ILE A 1 177 ? -26.328 6.402 17.391 1 86.44 177 ILE A N 1
ATOM 1418 C CA . ILE A 1 177 ? -25.953 7.059 16.141 1 86.44 177 ILE A CA 1
ATOM 1419 C C . ILE A 1 177 ? -27.156 7.828 15.586 1 86.44 177 ILE A C 1
ATOM 1421 O O . ILE A 1 177 ? -28.297 7.363 15.68 1 86.44 177 ILE A O 1
ATOM 1425 N N . PRO A 1 178 ? -26.875 9.031 15.195 1 88.06 178 PRO A N 1
ATOM 1426 C CA . PRO A 1 178 ? -27.953 9.789 14.562 1 88.06 178 PRO A CA 1
ATOM 1427 C C . PRO A 1 178 ? -28.203 9.367 13.117 1 88.06 178 PRO A C 1
ATOM 1429 O O . PRO A 1 178 ? -27.406 8.625 12.539 1 88.06 178 PRO A O 1
ATOM 1432 N N . ASP A 1 179 ? -29.359 9.836 12.578 1 92.25 179 ASP A N 1
ATOM 1433 C CA . ASP A 1 179 ? -29.594 9.711 11.141 1 92.25 179 ASP A CA 1
ATOM 1434 C C . ASP A 1 179 ? -28.625 10.602 10.352 1 92.25 179 ASP A C 1
ATOM 1436 O O . ASP A 1 179 ? -28.344 11.734 10.75 1 92.25 179 ASP A O 1
ATOM 1440 N N . ARG A 1 180 ? -28.109 10.031 9.391 1 90.81 180 ARG A N 1
ATOM 1441 C CA . ARG A 1 180 ? -27.234 10.781 8.492 1 90.81 180 ARG A CA 1
ATOM 1442 C C . ARG A 1 180 ? -27.734 10.711 7.055 1 90.81 180 ARG A C 1
ATOM 1444 O O . ARG A 1 180 ? -28.094 9.641 6.566 1 90.81 180 ARG A O 1
ATOM 1451 N N . THR A 1 181 ? -27.781 11.836 6.449 1 91.56 181 THR A N 1
ATOM 1452 C CA . THR A 1 181 ? -28.219 11.898 5.062 1 91.56 181 THR A CA 1
ATOM 1453 C C . THR A 1 181 ? -27.031 12.07 4.125 1 91.56 181 THR A C 1
ATOM 1455 O O . THR A 1 181 ? -27.156 11.875 2.914 1 91.56 181 THR A O 1
ATOM 1458 N N . ASP A 1 182 ? -25.922 12.508 4.66 1 92.44 182 ASP A N 1
ATOM 1459 C CA . ASP A 1 182 ? -24.719 12.758 3.863 1 92.44 182 ASP A CA 1
ATOM 1460 C C . ASP A 1 182 ? -23.453 12.453 4.664 1 92.44 182 ASP A C 1
ATOM 1462 O O . ASP A 1 182 ? -22.906 13.328 5.344 1 92.44 182 ASP A O 1
ATOM 1466 N N . ARG A 1 183 ? -23.031 11.281 4.578 1 92.88 183 ARG A N 1
ATOM 1467 C CA . ARG A 1 183 ? -21.828 10.867 5.293 1 92.88 183 ARG A CA 1
ATOM 1468 C C . ARG A 1 183 ? -20.703 10.508 4.324 1 92.88 183 ARG A C 1
ATOM 1470 O O . ARG A 1 183 ? -20.938 10.383 3.119 1 92.88 183 ARG A O 1
ATOM 1477 N N . VAL A 1 184 ? -19.516 10.445 4.82 1 95.81 184 VAL A N 1
ATOM 1478 C CA . VAL A 1 184 ? -18.391 9.898 4.082 1 95.81 184 VAL A CA 1
ATOM 1479 C C . VAL A 1 184 ? -18.438 8.367 4.125 1 95.81 184 VAL A C 1
ATOM 1481 O O . VAL A 1 184 ? -18.562 7.773 5.199 1 95.81 184 VAL A O 1
ATOM 1484 N N . LEU A 1 185 ? -18.5 7.77 3.006 1 96.94 185 LEU A N 1
ATOM 1485 C CA . LEU A 1 185 ? -18.375 6.316 2.928 1 96.94 185 LEU A CA 1
ATOM 1486 C C . LEU A 1 185 ? -16.953 5.914 2.521 1 96.94 185 LEU A C 1
ATOM 1488 O O . LEU A 1 185 ? -16.531 6.199 1.403 1 96.94 185 LEU A O 1
ATOM 1492 N N . SER A 1 186 ? -16.234 5.328 3.41 1 97.44 186 SER A N 1
ATOM 1493 C CA . SER A 1 186 ? -14.891 4.809 3.191 1 97.44 186 SER A CA 1
ATOM 1494 C C . SER A 1 186 ? -14.797 3.338 3.588 1 97.44 186 SER A C 1
ATOM 1496 O O . SER A 1 186 ? -15.266 2.947 4.66 1 97.44 186 SER A O 1
ATOM 1498 N N . ALA A 1 187 ? -14.227 2.566 2.695 1 97.19 187 ALA A N 1
ATOM 1499 C CA . ALA A 1 187 ? -14.219 1.136 2.986 1 97.19 187 ALA A CA 1
ATOM 1500 C C . ALA A 1 187 ? -13.078 0.433 2.258 1 97.19 187 ALA A C 1
ATOM 1502 O O . ALA A 1 187 ? -12.555 0.951 1.271 1 97.19 187 ALA A O 1
ATOM 1503 N N . GLU A 1 188 ? -12.688 -0.662 2.814 1 98.12 188 GLU A N 1
ATOM 1504 C CA . GLU A 1 188 ? -11.781 -1.6 2.16 1 98.12 188 GLU A CA 1
ATOM 1505 C C . GLU A 1 188 ? -12.531 -2.807 1.611 1 98.12 188 GLU A C 1
ATOM 1507 O O . GLU A 1 188 ? -13.219 -3.512 2.359 1 98.12 188 GLU A O 1
ATOM 1512 N N . LEU A 1 189 ? -12.352 -2.998 0.376 1 98.12 189 LEU A N 1
ATOM 1513 C CA . LEU A 1 189 ? -13.102 -4.047 -0.306 1 98.12 189 LEU A CA 1
ATOM 1514 C C . LEU A 1 189 ? -12.336 -5.363 -0.29 1 98.12 189 LEU A C 1
ATOM 1516 O O . LEU A 1 189 ? -11.125 -5.383 -0.504 1 98.12 189 LEU A O 1
ATOM 1520 N N . PHE A 1 190 ? -13.062 -6.453 -0.033 1 98.31 190 PHE A N 1
ATOM 1521 C CA . PHE A 1 190 ? -12.68 -7.832 -0.315 1 98.31 190 PHE A CA 1
ATOM 1522 C C . PHE A 1 190 ? -13.734 -8.516 -1.179 1 98.31 190 PHE A C 1
ATOM 1524 O O . PHE A 1 190 ? -14.93 -8.461 -0.878 1 98.31 190 PHE A O 1
ATOM 1531 N N . CYS A 1 191 ? -13.289 -9.062 -2.234 1 97.06 191 CYS A N 1
ATOM 1532 C CA . CYS A 1 191 ? -14.219 -9.773 -3.111 1 97.06 191 CYS A CA 1
ATOM 1533 C C . CYS A 1 191 ? -13.578 -11.031 -3.682 1 97.06 191 CYS A C 1
ATOM 1535 O O . CYS A 1 191 ? -12.383 -11.047 -3.975 1 97.06 191 CYS A O 1
ATOM 1537 N N . LYS A 1 192 ? -14.352 -12.086 -3.822 1 97.25 192 LYS A N 1
ATOM 1538 C CA . LYS A 1 192 ? -13.922 -13.312 -4.488 1 97.25 192 LYS A CA 1
ATOM 1539 C C . LYS A 1 192 ? -15.07 -13.945 -5.262 1 97.25 192 LYS A C 1
ATOM 1541 O O . LYS A 1 192 ? -16.234 -13.781 -4.902 1 97.25 192 LYS A O 1
ATOM 1546 N N . TRP A 1 193 ? -14.742 -14.656 -6.297 1 96.44 193 TRP A N 1
ATOM 1547 C CA . TRP A 1 193 ? -15.742 -15.312 -7.125 1 96.44 193 TRP A CA 1
ATOM 1548 C C . TRP A 1 193 ? -15.242 -16.672 -7.613 1 96.44 193 TRP A C 1
ATOM 1550 O O . TRP A 1 193 ? -14.031 -16.891 -7.727 1 96.44 193 TRP A O 1
ATOM 1560 N N . SER A 1 194 ? -16.188 -17.516 -7.891 1 94.19 194 SER A N 1
ATOM 1561 C CA . SER A 1 194 ? -15.875 -18.859 -8.359 1 94.19 194 SER A CA 1
ATOM 1562 C C . SER A 1 194 ? -16.234 -19.031 -9.828 1 94.19 194 SER A C 1
ATOM 1564 O O . SER A 1 194 ? -17.203 -18.438 -10.305 1 94.19 194 SER A O 1
ATOM 1566 N N . TYR A 1 195 ? -15.445 -19.781 -10.625 1 90.56 195 TYR A N 1
ATOM 1567 C CA . TYR A 1 195 ? -15.68 -20.016 -12.047 1 90.56 195 TYR A CA 1
ATOM 1568 C C . TYR A 1 195 ? -16.469 -21.312 -12.258 1 90.56 195 TYR A C 1
ATOM 1570 O O . TYR A 1 195 ? -16.953 -21.578 -13.367 1 90.56 195 TYR A O 1
ATOM 1578 N N . GLY A 1 196 ? -16.953 -21.984 -11.391 1 78.81 196 GLY A N 1
ATOM 1579 C CA . GLY A 1 196 ? -17.609 -23.281 -11.586 1 78.81 196 GLY A CA 1
ATOM 1580 C C . GLY A 1 196 ? -16.75 -24.25 -12.375 1 78.81 196 GLY A C 1
ATOM 1581 O O . GLY A 1 196 ? -15.641 -24.594 -11.961 1 78.81 196 GLY A O 1
ATOM 1582 N N . VAL A 1 197 ? -17.172 -24.5 -13.703 1 69.94 197 VAL A N 1
ATOM 1583 C CA . VAL A 1 197 ? -16.391 -25.406 -14.555 1 69.94 197 VAL A CA 1
ATOM 1584 C C . VAL A 1 197 ? -15.406 -24.594 -15.391 1 69.94 197 VAL A C 1
ATOM 1586 O O . VAL A 1 197 ? -15.781 -23.609 -16.031 1 69.94 197 VAL A O 1
ATOM 1589 N N . CYS A 1 198 ? -14.141 -24.75 -15.117 1 62.66 198 CYS A N 1
ATOM 1590 C CA . CYS A 1 198 ? -13.039 -23.969 -15.664 1 62.66 198 CYS A CA 1
ATOM 1591 C C . CYS A 1 198 ? -12.812 -24.297 -17.125 1 62.66 198 CYS A C 1
ATOM 1593 O O . CYS A 1 198 ? -11.898 -25.047 -17.469 1 62.66 198 CYS A O 1
ATOM 1595 N N . GLN A 1 199 ? -13.742 -24.078 -17.953 1 72 199 GLN A N 1
ATOM 1596 C CA . GLN A 1 199 ? -13.422 -24.297 -19.359 1 72 199 GLN A CA 1
ATOM 1597 C C . GLN A 1 199 ? -13.344 -22.984 -20.125 1 72 199 GLN A C 1
ATOM 1599 O O . GLN A 1 199 ? -14.305 -22.203 -20.141 1 72 199 GLN A O 1
ATOM 1604 N N . ASP A 1 200 ? -12.109 -22.688 -20.766 1 83.5 200 ASP A N 1
ATOM 1605 C CA . ASP A 1 200 ? -11.828 -21.594 -21.688 1 83.5 200 ASP A CA 1
ATOM 1606 C C . ASP A 1 200 ? -12.117 -20.234 -21.047 1 83.5 200 ASP A C 1
ATOM 1608 O O . ASP A 1 200 ? -12.797 -19.391 -21.641 1 83.5 200 ASP A O 1
ATOM 1612 N N . ILE A 1 201 ? -11.734 -20.078 -19.891 1 89.44 201 ILE A N 1
ATOM 1613 C CA . ILE A 1 201 ? -11.977 -18.844 -19.156 1 89.44 201 ILE A CA 1
ATOM 1614 C C . ILE A 1 201 ? -10.812 -17.875 -19.375 1 89.44 201 ILE A C 1
ATOM 1616 O O . ILE A 1 201 ? -9.648 -18.266 -19.281 1 89.44 201 ILE A O 1
ATOM 1620 N N . ASP A 1 202 ? -11.102 -16.641 -19.781 1 94.31 202 ASP A N 1
ATOM 1621 C CA . ASP A 1 202 ? -10.125 -15.555 -19.797 1 94.31 202 ASP A CA 1
ATOM 1622 C C . ASP A 1 202 ? -10.047 -14.867 -18.438 1 94.31 202 ASP A C 1
ATOM 1624 O O . ASP A 1 202 ? -10.68 -13.836 -18.219 1 94.31 202 ASP A O 1
ATOM 1628 N N . PHE A 1 203 ? -9.219 -15.375 -17.562 1 96.25 203 PHE A N 1
ATOM 1629 C CA . PHE A 1 203 ? -9.141 -14.953 -16.172 1 96.25 203 PHE A CA 1
ATOM 1630 C C . PHE A 1 203 ? -8.812 -13.469 -16.062 1 96.25 203 PHE A C 1
ATOM 1632 O O . PHE A 1 203 ? -9.352 -12.766 -15.211 1 96.25 203 PHE A O 1
ATOM 1639 N N . ASP A 1 204 ? -7.91 -12.977 -16.922 1 96.5 204 ASP A N 1
ATOM 1640 C CA . ASP A 1 204 ? -7.516 -11.57 -16.891 1 96.5 204 ASP A CA 1
ATOM 1641 C C . ASP A 1 204 ? -8.711 -10.664 -17.188 1 96.5 204 ASP A C 1
ATOM 1643 O O . ASP A 1 204 ? -8.93 -9.672 -16.5 1 96.5 204 ASP A O 1
ATOM 1647 N N . CYS A 1 205 ? -9.414 -10.992 -18.188 1 96.31 205 CYS A N 1
ATOM 1648 C CA . CYS A 1 205 ? -10.57 -10.203 -18.578 1 96.31 205 CYS A CA 1
ATOM 1649 C C . CYS A 1 205 ? -11.617 -10.172 -17.469 1 96.31 205 CYS A C 1
ATOM 1651 O O . CYS A 1 205 ? -12.195 -9.125 -17.188 1 96.31 205 CYS A O 1
ATOM 1653 N N . VAL A 1 206 ? -11.867 -11.336 -16.906 1 95.88 206 VAL A N 1
ATOM 1654 C CA . VAL A 1 206 ? -12.852 -11.422 -15.836 1 95.88 206 VAL A CA 1
ATOM 1655 C C . VAL A 1 206 ? -12.422 -10.547 -14.656 1 95.88 206 VAL A C 1
ATOM 1657 O O . VAL A 1 206 ? -13.219 -9.773 -14.125 1 95.88 206 VAL A O 1
ATOM 1660 N N . TRP A 1 207 ? -11.188 -10.656 -14.25 1 97.12 207 TRP A N 1
ATOM 1661 C CA . TRP A 1 207 ? -10.688 -9.875 -13.117 1 97.12 207 TRP A CA 1
ATOM 1662 C C . TRP A 1 207 ? -10.828 -8.383 -13.391 1 97.12 207 TRP A C 1
ATOM 1664 O O . TRP A 1 207 ? -11.297 -7.625 -12.539 1 97.12 207 TRP A O 1
ATOM 1674 N N . ASP A 1 208 ? -10.422 -7.957 -14.57 1 97.25 208 ASP A N 1
ATOM 1675 C CA . ASP A 1 208 ? -10.539 -6.555 -14.953 1 97.25 208 ASP A CA 1
ATOM 1676 C C . ASP A 1 208 ? -11.984 -6.086 -14.898 1 97.25 208 ASP A C 1
ATOM 1678 O O . ASP A 1 208 ? -12.273 -4.977 -14.438 1 97.25 208 ASP A O 1
ATOM 1682 N N . THR A 1 209 ? -12.797 -6.914 -15.391 1 97.25 209 THR A N 1
ATOM 1683 C CA . THR A 1 209 ? -14.219 -6.586 -15.414 1 97.25 209 THR A CA 1
ATOM 1684 C C . THR A 1 209 ? -14.75 -6.41 -13.992 1 97.25 209 THR A C 1
ATOM 1686 O O . THR A 1 209 ? -15.477 -5.457 -13.711 1 97.25 209 THR A O 1
ATOM 1689 N N . VAL A 1 210 ? -14.414 -7.348 -13.133 1 97.62 210 VAL A N 1
ATOM 1690 C CA . VAL A 1 210 ? -14.875 -7.27 -11.75 1 97.62 210 VAL A CA 1
ATOM 1691 C C . VAL A 1 210 ? -14.344 -5.996 -11.102 1 97.62 210 VAL A C 1
ATOM 1693 O O . VAL A 1 210 ? -15.086 -5.273 -10.438 1 97.62 210 VAL A O 1
ATOM 1696 N N . HIS A 1 211 ? -13.109 -5.703 -11.305 1 98.06 211 HIS A N 1
ATOM 1697 C CA . HIS A 1 211 ? -12.484 -4.492 -10.773 1 98.06 211 HIS A CA 1
ATOM 1698 C C . HIS A 1 211 ? -13.242 -3.246 -11.211 1 98.06 211 HIS A C 1
ATOM 1700 O O . HIS A 1 211 ? -13.578 -2.391 -10.391 1 98.06 211 HIS A O 1
ATOM 1706 N N . GLU A 1 212 ? -13.547 -3.209 -12.43 1 97.31 212 GLU A N 1
ATOM 1707 C CA . GLU A 1 212 ? -14.273 -2.07 -12.992 1 97.31 212 GLU A CA 1
ATOM 1708 C C . GLU A 1 212 ? -15.688 -1.977 -12.414 1 97.31 212 GLU A C 1
ATOM 1710 O O . GLU A 1 212 ? -16.172 -0.879 -12.141 1 97.31 212 GLU A O 1
ATOM 1715 N N . CYS A 1 213 ? -16.297 -3.098 -12.289 1 97.38 213 CYS A N 1
ATOM 1716 C CA . CYS A 1 213 ? -17.641 -3.135 -11.742 1 97.38 213 CYS A CA 1
ATOM 1717 C C . CYS A 1 213 ? -17.672 -2.582 -10.328 1 97.38 213 CYS A C 1
ATOM 1719 O O . CYS A 1 213 ? -18.578 -1.837 -9.961 1 97.38 213 CYS A O 1
ATOM 1721 N N . VAL A 1 214 ? -16.703 -2.961 -9.562 1 97.94 214 VAL A N 1
ATOM 1722 C CA . VAL A 1 214 ? -16.641 -2.504 -8.18 1 97.94 214 VAL A CA 1
ATOM 1723 C C . VAL A 1 214 ? -16.547 -0.979 -8.148 1 97.94 214 VAL A C 1
ATOM 1725 O O . VAL A 1 214 ? -17.312 -0.323 -7.434 1 97.94 214 VAL A O 1
ATOM 1728 N N . LEU A 1 215 ? -15.633 -0.437 -8.945 1 98.19 215 LEU A N 1
ATOM 1729 C CA . LEU A 1 215 ? -15.43 1.008 -8.961 1 98.19 215 LEU A CA 1
ATOM 1730 C C . LEU A 1 215 ? -16.688 1.727 -9.438 1 98.19 215 LEU A C 1
ATOM 1732 O O . LEU A 1 215 ? -17.094 2.738 -8.852 1 98.19 215 LEU A O 1
ATOM 1736 N N . GLU A 1 216 ? -17.266 1.159 -10.398 1 97.62 216 GLU A N 1
ATOM 1737 C CA . GLU A 1 216 ? -18.453 1.769 -10.984 1 97.62 216 GLU A CA 1
ATOM 1738 C C . GLU A 1 216 ? -19.625 1.746 -10.008 1 97.62 216 GLU A C 1
ATOM 1740 O O . GLU A 1 216 ? -20.297 2.762 -9.82 1 97.62 216 GLU A O 1
ATOM 1745 N N . ALA A 1 217 ? -19.828 0.628 -9.445 1 97.88 217 ALA A N 1
ATOM 1746 C CA . ALA A 1 217 ? -20.969 0.483 -8.531 1 97.88 217 ALA A CA 1
ATOM 1747 C C . ALA A 1 217 ? -20.797 1.341 -7.285 1 97.88 217 ALA A C 1
ATOM 1749 O O . ALA A 1 217 ? -21.75 1.925 -6.781 1 97.88 217 ALA A O 1
ATOM 1750 N N . PHE A 1 218 ? -19.641 1.447 -6.785 1 98.19 218 PHE A N 1
ATOM 1751 C CA . PHE A 1 218 ? -19.359 2.205 -5.57 1 98.19 218 PHE A CA 1
ATOM 1752 C C . PHE A 1 218 ? -19.484 3.703 -5.828 1 98.19 218 PHE A C 1
ATOM 1754 O O . PHE A 1 218 ? -20.094 4.422 -5.035 1 98.19 218 PHE A O 1
ATOM 1761 N N . SER A 1 219 ? -18.938 4.164 -6.926 1 98.06 219 SER A N 1
ATOM 1762 C CA . SER A 1 219 ? -18.781 5.598 -7.145 1 98.06 219 SER A CA 1
ATOM 1763 C C . SER A 1 219 ? -19.969 6.176 -7.898 1 98.06 219 SER A C 1
ATOM 1765 O O . SER A 1 219 ? -20.328 7.34 -7.711 1 98.06 219 SER A O 1
ATOM 1767 N N . GLY A 1 220 ? -20.562 5.391 -8.797 1 97.62 220 GLY A N 1
ATOM 1768 C CA . GLY A 1 220 ? -21.609 5.914 -9.664 1 97.62 220 GLY A CA 1
ATOM 1769 C C . GLY A 1 220 ? -21.078 6.793 -10.781 1 97.62 220 GLY A C 1
ATOM 1770 O O . GLY A 1 220 ? -19.859 6.836 -11.016 1 97.62 220 GLY A O 1
ATOM 1771 N N . PRO A 1 221 ? -22 7.465 -11.531 1 97.31 221 PRO A N 1
ATOM 1772 C CA . PRO A 1 221 ? -21.578 8.352 -12.617 1 97.31 221 PRO A CA 1
ATOM 1773 C C . PRO A 1 221 ? -20.641 9.461 -12.141 1 97.31 221 PRO A C 1
ATOM 1775 O O . PRO A 1 221 ? -20.844 10.031 -11.07 1 97.31 221 PRO A O 1
ATOM 1778 N N . PRO A 1 222 ? -19.641 9.82 -12.898 1 97.44 222 PRO A N 1
ATOM 1779 C CA . PRO A 1 222 ? -18.609 10.75 -12.453 1 97.44 222 PRO A CA 1
ATOM 1780 C C . PRO A 1 222 ? -19.156 12.141 -12.148 1 97.44 222 PRO A C 1
ATOM 1782 O O . PRO A 1 222 ? -18.578 12.875 -11.344 1 97.44 222 PRO A O 1
ATOM 1785 N N . ASP A 1 223 ? -20.266 12.5 -12.648 1 96.25 223 ASP A N 1
ATOM 1786 C CA . ASP A 1 223 ? -20.75 13.875 -12.531 1 96.25 223 ASP A CA 1
ATOM 1787 C C . ASP A 1 223 ? -21.609 14.055 -11.289 1 96.25 223 ASP A C 1
ATOM 1789 O O . ASP A 1 223 ? -21.812 15.172 -10.812 1 96.25 223 ASP A O 1
ATOM 1793 N N . CYS A 1 224 ? -22.172 12.906 -10.797 1 96.06 224 CYS A N 1
ATOM 1794 C CA . CYS A 1 224 ? -23.125 13.117 -9.711 1 96.06 224 CYS A CA 1
ATOM 1795 C C . CYS A 1 224 ? -23.031 12.008 -8.672 1 96.06 224 CYS A C 1
ATOM 1797 O O . CYS A 1 224 ? -23.516 12.156 -7.551 1 96.06 224 CYS A O 1
ATOM 1799 N N . GLY A 1 225 ? -22.438 10.891 -9.031 1 96.56 225 GLY A N 1
ATOM 1800 C CA . GLY A 1 225 ? -22.359 9.773 -8.109 1 96.56 225 GLY A CA 1
ATOM 1801 C C . GLY A 1 225 ? -23.656 9.008 -7.992 1 96.56 225 GLY A C 1
ATOM 1802 O O . GLY A 1 225 ? -24.531 9.109 -8.859 1 96.56 225 GLY A O 1
ATOM 1803 N N . GLU A 1 226 ? -23.641 8.078 -7.066 1 96.25 226 GLU A N 1
ATOM 1804 C CA . GLU A 1 226 ? -24.812 7.27 -6.746 1 96.25 226 GLU A CA 1
ATOM 1805 C C . GLU A 1 226 ? -25 7.16 -5.234 1 96.25 226 GLU A C 1
ATOM 1807 O O . GLU A 1 226 ? -24.062 6.844 -4.504 1 96.25 226 GLU A O 1
ATOM 1812 N N . TYR A 1 227 ? -26.219 7.445 -4.84 1 97.56 227 TYR A N 1
ATOM 1813 C CA . TYR A 1 227 ? -26.516 7.496 -3.414 1 97.56 227 TYR A CA 1
ATOM 1814 C C . TYR A 1 227 ? -26.516 6.098 -2.809 1 97.56 227 TYR A C 1
ATOM 1816 O O . TYR A 1 227 ? -27.109 5.172 -3.359 1 97.56 227 TYR A O 1
ATOM 1824 N N . SER A 1 228 ? -25.797 5.906 -1.72 1 96.94 228 SER A N 1
ATOM 1825 C CA . SER A 1 228 ? -25.781 4.699 -0.901 1 96.94 228 SER A CA 1
ATOM 1826 C C . SER A 1 228 ? -26.609 4.883 0.367 1 96.94 228 SER A C 1
ATOM 1828 O O . SER A 1 228 ? -26.141 5.461 1.346 1 96.94 228 SER A O 1
ATOM 1830 N N . PRO A 1 229 ? -27.797 4.402 0.387 1 95.75 229 PRO A N 1
ATOM 1831 C CA . PRO A 1 229 ? -28.625 4.609 1.571 1 95.75 229 PRO A CA 1
ATOM 1832 C C . PRO A 1 229 ? -28.156 3.803 2.777 1 95.75 229 PRO A C 1
ATOM 1834 O O . PRO A 1 229 ? -28.484 4.133 3.918 1 95.75 229 PRO A O 1
ATOM 1837 N N . CYS A 1 230 ? -27.453 2.684 2.514 1 93.94 230 CYS A N 1
ATOM 1838 C CA . CYS A 1 230 ? -26.828 1.876 3.557 1 93.94 230 CYS A CA 1
ATOM 1839 C C . CYS A 1 230 ? -25.703 1.021 2.984 1 93.94 230 CYS A C 1
ATOM 1841 O O . CYS A 1 230 ? -25.578 0.885 1.767 1 93.94 230 CYS A O 1
ATOM 1843 N N . HIS A 1 231 ? -24.938 0.599 3.863 1 92 231 HIS A N 1
ATOM 1844 C CA . HIS A 1 231 ? -23.781 -0.209 3.529 1 92 231 HIS A CA 1
ATOM 1845 C C . HIS A 1 231 ? -24.172 -1.469 2.77 1 92 231 HIS A C 1
ATOM 1847 O O . HIS A 1 231 ? -23.547 -1.825 1.772 1 92 231 HIS A O 1
ATOM 1853 N N . GLN A 1 232 ? -25.25 -2.166 3.148 1 94.06 232 GLN A N 1
ATOM 1854 C CA . GLN A 1 232 ? -25.734 -3.406 2.555 1 94.06 232 GLN A CA 1
ATOM 1855 C C . GLN A 1 232 ? -26.141 -3.193 1.101 1 94.06 232 GLN A C 1
ATOM 1857 O O . GLN A 1 232 ? -25.875 -4.035 0.242 1 94.06 232 GLN A O 1
ATOM 1862 N N . LYS A 1 233 ? -26.781 -2.084 0.938 1 96.5 233 LYS A N 1
ATOM 1863 C CA . LYS A 1 233 ? -27.219 -1.786 -0.423 1 96.5 233 LYS A CA 1
ATOM 1864 C C . LYS A 1 233 ? -26.031 -1.57 -1.351 1 96.5 233 LYS A C 1
ATOM 1866 O O . LYS A 1 233 ? -26.062 -1.98 -2.512 1 96.5 233 LYS A O 1
ATOM 1871 N N . THR A 1 234 ? -25.016 -0.89 -0.889 1 96.94 234 THR A N 1
ATOM 1872 C CA . THR A 1 234 ? -23.812 -0.69 -1.681 1 96.94 234 THR A CA 1
ATOM 1873 C C . THR A 1 234 ? -23.188 -2.029 -2.061 1 96.94 234 THR A C 1
ATOM 1875 O O . THR A 1 234 ? -22.828 -2.244 -3.221 1 96.94 234 THR A O 1
ATOM 1878 N N . ILE A 1 235 ? -23.109 -2.947 -1.104 1 97.38 235 ILE A N 1
ATOM 1879 C CA . ILE A 1 235 ? -22.562 -4.285 -1.344 1 97.38 235 ILE A CA 1
ATOM 1880 C C . ILE A 1 235 ? -23.406 -4.992 -2.402 1 97.38 235 ILE A C 1
ATOM 1882 O O . ILE A 1 235 ? -22.875 -5.586 -3.34 1 97.38 235 ILE A O 1
ATOM 1886 N N . ASN A 1 236 ? -24.688 -4.918 -2.223 1 97 236 ASN A N 1
ATOM 1887 C CA . ASN A 1 236 ? -25.609 -5.562 -3.164 1 97 236 ASN A CA 1
ATOM 1888 C C . ASN A 1 236 ? -25.438 -4.996 -4.574 1 97 236 ASN A C 1
ATOM 1890 O O . ASN A 1 236 ? -25.453 -5.746 -5.551 1 97 236 ASN A O 1
ATOM 1894 N N . ASN A 1 237 ? -25.375 -3.682 -4.66 1 97.44 237 ASN A N 1
ATOM 1895 C CA . ASN A 1 237 ? -25.188 -3.051 -5.961 1 97.44 237 ASN A CA 1
ATOM 1896 C C . ASN A 1 237 ? -23.922 -3.543 -6.645 1 97.44 237 ASN A C 1
ATOM 1898 O O . ASN A 1 237 ? -23.922 -3.82 -7.848 1 97.44 237 ASN A O 1
ATOM 1902 N N . ILE A 1 238 ? -22.844 -3.66 -5.914 1 97.56 238 ILE A N 1
ATOM 1903 C CA . ILE A 1 238 ? -21.578 -4.152 -6.449 1 97.56 238 ILE A CA 1
ATOM 1904 C C . ILE A 1 238 ? -21.75 -5.59 -6.934 1 97.56 238 ILE A C 1
ATOM 1906 O O . ILE A 1 238 ? -21.391 -5.918 -8.062 1 97.56 238 ILE A O 1
ATOM 1910 N N . GLN A 1 239 ? -22.359 -6.402 -6.113 1 96.81 239 GLN A N 1
ATOM 1911 C CA . GLN A 1 239 ? -22.562 -7.809 -6.445 1 96.81 239 GLN A CA 1
ATOM 1912 C C . GLN A 1 239 ? -23.406 -7.961 -7.703 1 96.81 239 GLN A C 1
ATOM 1914 O O . GLN A 1 239 ? -23.078 -8.75 -8.594 1 96.81 239 GLN A O 1
ATOM 1919 N N . MET A 1 240 ? -24.453 -7.207 -7.734 1 96.31 240 MET A N 1
ATOM 1920 C CA . MET A 1 240 ? -25.391 -7.32 -8.859 1 96.31 240 MET A CA 1
ATOM 1921 C C . MET A 1 240 ? -24.719 -6.883 -10.156 1 96.31 240 MET A C 1
ATOM 1923 O O . MET A 1 240 ? -24.938 -7.496 -11.203 1 96.31 240 MET A O 1
ATOM 1927 N N . LEU A 1 241 ? -23.953 -5.797 -10.078 1 96.94 241 LEU A N 1
ATOM 1928 C CA . LEU A 1 241 ? -23.281 -5.332 -11.289 1 96.94 241 LEU A CA 1
ATOM 1929 C C . LEU A 1 241 ? -22.266 -6.367 -11.766 1 96.94 241 LEU A C 1
ATOM 1931 O O . LEU A 1 241 ? -22.156 -6.613 -12.969 1 96.94 241 LEU A O 1
ATOM 1935 N N . ILE A 1 242 ? -21.5 -7.012 -10.891 1 96.56 242 ILE A N 1
ATOM 1936 C CA . ILE A 1 242 ? -20.531 -8.047 -11.234 1 96.56 242 ILE A CA 1
ATOM 1937 C C . ILE A 1 242 ? -21.266 -9.242 -11.859 1 96.56 242 ILE A C 1
ATOM 1939 O O . ILE A 1 242 ? -20.859 -9.742 -12.906 1 96.56 242 ILE A O 1
ATOM 1943 N N . LEU A 1 243 ? -22.391 -9.672 -11.234 1 94.75 243 LEU A N 1
ATOM 1944 C CA . LEU A 1 243 ? -23.125 -10.852 -11.688 1 94.75 243 LEU A CA 1
ATOM 1945 C C . LEU A 1 243 ? -23.734 -10.617 -13.062 1 94.75 243 LEU A C 1
ATOM 1947 O O . LEU A 1 243 ? -23.906 -11.562 -13.836 1 94.75 243 LEU A O 1
ATOM 1951 N N . ALA A 1 244 ? -24 -9.43 -13.375 1 94.94 244 ALA A N 1
ATOM 1952 C CA . ALA A 1 244 ? -24.562 -9.094 -14.68 1 94.94 244 ALA A CA 1
ATOM 1953 C C . ALA A 1 244 ? -23.531 -9.289 -15.789 1 94.94 244 ALA A C 1
ATOM 1955 O O . ALA A 1 244 ? -23.891 -9.531 -16.938 1 94.94 244 ALA A O 1
ATOM 1956 N N . ARG A 1 245 ? -22.281 -9.258 -15.484 1 92.62 245 ARG A N 1
ATOM 1957 C CA . ARG A 1 245 ? -21.234 -9.273 -16.5 1 92.62 245 ARG A CA 1
ATOM 1958 C C . ARG A 1 245 ? -20.438 -10.57 -16.453 1 92.62 245 ARG A C 1
ATOM 1960 O O . ARG A 1 245 ? -19.875 -11 -17.469 1 92.62 245 ARG A O 1
ATOM 1967 N N . VAL A 1 246 ? -20.297 -11.109 -15.25 1 89.25 246 VAL A N 1
ATOM 1968 C CA . VAL A 1 246 ? -19.547 -12.352 -15.039 1 89.25 246 VAL A CA 1
ATOM 1969 C C . VAL A 1 246 ? -20.406 -13.344 -14.266 1 89.25 246 VAL A C 1
ATOM 1971 O O . VAL A 1 246 ? -20.516 -13.266 -13.039 1 89.25 246 VAL A O 1
ATOM 1974 N N . PRO A 1 247 ? -21.047 -14.234 -15.016 1 75 247 PRO A N 1
ATOM 1975 C CA . PRO A 1 247 ? -21.938 -15.172 -14.336 1 75 247 PRO A CA 1
ATOM 1976 C C . PRO A 1 247 ? -21.188 -16.141 -13.438 1 75 247 PRO A C 1
ATOM 1978 O O . PRO A 1 247 ? -20.797 -17.234 -13.875 1 75 247 PRO A O 1
ATOM 1981 N N . GLN A 1 248 ? -20.938 -15.773 -12.219 1 81.31 248 GLN A N 1
ATOM 1982 C CA . GLN A 1 248 ? -20.188 -16.547 -11.242 1 81.31 248 GLN A CA 1
ATOM 1983 C C . GLN A 1 248 ? -20.688 -16.297 -9.828 1 81.31 248 GLN A C 1
ATOM 1985 O O . GLN A 1 248 ? -21.422 -15.328 -9.586 1 81.31 248 GLN A O 1
ATOM 1990 N N . GLU A 1 249 ? -20.594 -17.266 -9.062 1 89.62 249 GLU A N 1
ATOM 1991 C CA . GLU A 1 249 ? -20.828 -17.031 -7.641 1 89.62 249 GLU A CA 1
ATOM 1992 C C . GLU A 1 249 ? -19.812 -16.062 -7.066 1 89.62 249 GLU A C 1
ATOM 1994 O O . GLU A 1 249 ? -18.609 -16.219 -7.258 1 89.62 249 GLU A O 1
ATOM 1999 N N . ILE A 1 250 ? -20.453 -15.031 -6.32 1 94.31 250 ILE A N 1
ATOM 2000 C CA . ILE A 1 250 ? -19.547 -13.977 -5.859 1 94.31 250 ILE A CA 1
ATOM 2001 C C . ILE A 1 250 ? -19.812 -13.688 -4.383 1 94.31 250 ILE A C 1
ATOM 2003 O O . ILE A 1 250 ? -20.938 -13.828 -3.906 1 94.31 250 ILE A O 1
ATOM 2007 N N . GLU A 1 251 ? -18.781 -13.375 -3.682 1 95.38 251 GLU A N 1
ATOM 2008 C CA . GLU A 1 251 ? -18.781 -12.859 -2.314 1 95.38 251 GLU A CA 1
ATOM 2009 C C . GLU A 1 251 ? -18.094 -11.508 -2.23 1 95.38 251 GLU A C 1
ATOM 2011 O O . GLU A 1 251 ? -16.953 -11.352 -2.689 1 95.38 251 GLU A O 1
ATOM 2016 N N . VAL A 1 252 ? -18.812 -10.523 -1.675 1 96.75 252 VAL A N 1
ATOM 2017 C CA . VAL A 1 252 ? -18.266 -9.18 -1.54 1 96.75 252 VAL A CA 1
ATOM 2018 C C . VAL A 1 252 ? -18.375 -8.711 -0.091 1 96.75 252 VAL A C 1
ATOM 2020 O O . VAL A 1 252 ? -19.438 -8.883 0.538 1 96.75 252 VAL A O 1
ATOM 2023 N N . THR A 1 253 ? -17.312 -8.227 0.403 1 96.75 253 THR A N 1
ATOM 2024 C CA . THR A 1 253 ? -17.312 -7.562 1.701 1 96.75 253 THR A CA 1
ATOM 2025 C C . THR A 1 253 ? -16.719 -6.16 1.592 1 96.75 253 THR A C 1
ATOM 2027 O O . THR A 1 253 ? -15.742 -5.945 0.865 1 96.75 253 THR A O 1
ATOM 2030 N N . LEU A 1 254 ? -17.328 -5.254 2.254 1 95.88 254 LEU A N 1
ATOM 2031 C CA . LEU A 1 254 ? -16.844 -3.881 2.385 1 95.88 254 LEU A CA 1
ATOM 2032 C C . LEU A 1 254 ? -16.578 -3.533 3.846 1 95.88 254 LEU A C 1
ATOM 2034 O O . LEU A 1 254 ? -17.516 -3.26 4.598 1 95.88 254 LEU A O 1
ATOM 2038 N N . ASN A 1 255 ? -15.352 -3.514 4.199 1 95.69 255 ASN A N 1
ATOM 2039 C CA . ASN A 1 255 ? -15.008 -3.152 5.57 1 95.69 255 ASN A CA 1
ATOM 2040 C C . ASN A 1 255 ? -14.992 -1.639 5.762 1 95.69 255 ASN A C 1
ATOM 2042 O O . ASN A 1 255 ? -14.102 -0.954 5.262 1 95.69 255 ASN A O 1
ATOM 2046 N N . ASN A 1 256 ? -15.82 -1.173 6.562 1 92.56 256 ASN A N 1
ATOM 2047 C CA . ASN A 1 256 ? -16.031 0.261 6.727 1 92.56 256 ASN A CA 1
ATOM 2048 C C . ASN A 1 256 ? -14.906 0.907 7.523 1 92.56 256 ASN A C 1
ATOM 2050 O O . ASN A 1 256 ? -14.43 0.341 8.508 1 92.56 256 ASN A O 1
ATOM 2054 N N . ILE A 1 257 ? -14.531 2 7.059 1 93.69 257 ILE A N 1
ATOM 2055 C CA . ILE A 1 257 ? -13.641 2.904 7.773 1 93.69 257 ILE A CA 1
ATOM 2056 C C . ILE A 1 257 ? -14.406 4.152 8.211 1 93.69 257 ILE A C 1
ATOM 2058 O O . ILE A 1 257 ? -14.914 4.898 7.367 1 93.69 257 ILE A O 1
ATOM 2062 N N . TYR A 1 258 ? -14.398 4.461 9.484 1 90.5 258 TYR A N 1
ATOM 2063 C CA . TYR A 1 258 ? -15.305 5.48 10 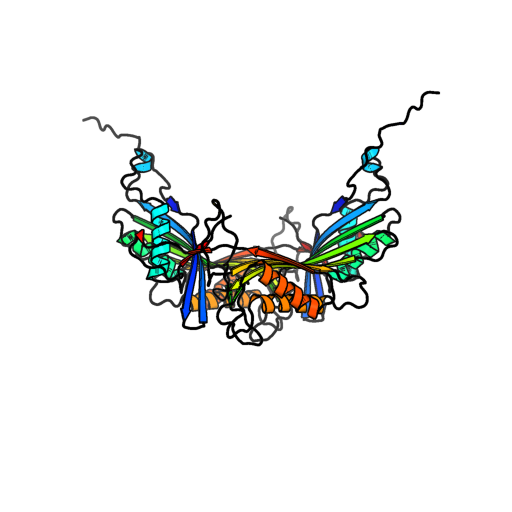1 90.5 258 TYR A CA 1
ATOM 2064 C C . TYR A 1 258 ? -14.555 6.77 10.32 1 90.5 258 TYR A C 1
ATOM 2066 O O . TYR A 1 258 ? -13.453 6.73 10.875 1 90.5 258 TYR A O 1
ATOM 2074 N N . TYR A 1 259 ? -15.18 7.832 9.93 1 91.19 259 TYR A N 1
ATOM 2075 C CA . TYR A 1 259 ? -14.719 9.18 10.227 1 91.19 259 TYR A CA 1
ATOM 2076 C C . TYR A 1 259 ? -15.766 9.953 11.016 1 91.19 259 TYR A C 1
ATOM 2078 O O . TYR A 1 259 ? -16.922 10.0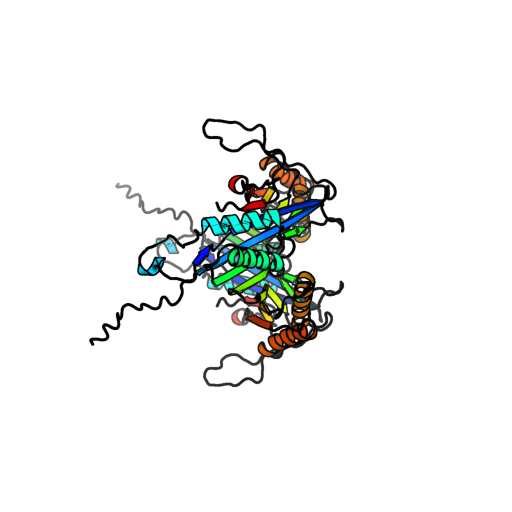62 10.594 1 91.19 259 TYR A O 1
ATOM 2086 N N . ASP A 1 260 ? -15.391 10.539 12.07 1 90 260 ASP A N 1
ATOM 2087 C CA . ASP A 1 260 ? -16.312 11.344 12.867 1 90 260 ASP A CA 1
ATOM 2088 C C . ASP A 1 260 ? -16.109 12.836 12.594 1 90 260 ASP A C 1
ATOM 2090 O O . ASP A 1 260 ? -14.977 13.305 12.484 1 90 260 ASP A O 1
ATOM 2094 N N . VAL A 1 261 ? -17.25 13.445 12.438 1 92 261 VAL A N 1
ATOM 2095 C CA . VAL A 1 261 ? -17.172 14.906 12.383 1 92 261 VAL A CA 1
ATOM 2096 C C . VAL A 1 261 ? -16.797 15.453 13.758 1 92 261 VAL A C 1
ATOM 2098 O O . VAL A 1 261 ? -17.453 15.141 14.758 1 92 261 VAL A O 1
ATOM 2101 N N . ILE A 1 262 ? -15.805 16.219 13.75 1 93 262 ILE A N 1
ATOM 2102 C CA . ILE A 1 262 ? -15.32 16.703 15.039 1 93 262 ILE A CA 1
ATOM 2103 C C . ILE A 1 262 ? -16.125 17.922 15.477 1 93 262 ILE A C 1
ATOM 2105 O O . ILE A 1 262 ? -16.438 18.797 14.656 1 93 262 ILE A O 1
ATOM 2109 N N . ASP A 1 263 ? -16.5 17.922 16.766 1 92.38 263 ASP A N 1
ATOM 2110 C CA . ASP A 1 263 ? -17.141 19.094 17.359 1 92.38 263 ASP A CA 1
ATOM 2111 C C . ASP A 1 263 ? -16.109 20.156 17.75 1 92.38 263 ASP A C 1
ATOM 2113 O O . ASP A 1 263 ? -15.305 19.938 18.656 1 92.38 263 ASP A O 1
ATOM 2117 N N . LEU A 1 264 ? -16.156 21.266 17.062 1 94.38 264 LEU A N 1
ATOM 2118 C CA . LEU A 1 264 ? -15.172 22.312 17.297 1 94.38 264 LEU A CA 1
ATOM 2119 C C . LEU A 1 264 ? -15.797 23.5 18.031 1 94.38 264 LEU A C 1
ATOM 2121 O O . LEU A 1 264 ? -15.156 24.547 18.188 1 94.38 264 LEU A O 1
ATOM 2125 N N . GLU A 1 265 ? -16.938 23.297 18.484 1 93.56 265 GLU A N 1
ATOM 2126 C CA . GLU A 1 265 ? -17.672 24.391 19.125 1 93.56 265 GLU A CA 1
ATOM 2127 C C . GLU A 1 265 ? -16.938 24.875 20.391 1 93.56 265 GLU A C 1
ATOM 2129 O O . GLU A 1 265 ? -16.969 26.062 20.719 1 93.56 265 GLU A O 1
ATOM 2134 N N . LYS A 1 266 ? -16.391 23.984 21.062 1 91.31 266 LYS A N 1
ATOM 2135 C CA . LYS A 1 266 ? -15.672 24.312 22.281 1 91.31 266 LYS A CA 1
ATOM 2136 C C . LYS A 1 266 ? -14.547 25.297 22.016 1 91.31 266 LYS A C 1
ATOM 2138 O O . LYS A 1 266 ? -14.07 25.969 22.938 1 91.31 266 LYS A O 1
ATOM 2143 N N . PHE A 1 267 ? -14.227 25.422 20.797 1 92.88 267 PHE A N 1
ATOM 2144 C CA . PHE A 1 267 ? -13.148 26.328 20.422 1 92.88 267 PHE A CA 1
ATOM 2145 C C . PHE A 1 267 ? -13.688 27.562 19.719 1 92.88 267 PHE A C 1
ATOM 2147 O O . PHE A 1 267 ? -12.922 28.328 19.125 1 92.88 267 PHE A O 1
ATOM 2154 N N . GLY A 1 268 ? -14.977 27.656 19.703 1 94.94 268 GLY A N 1
ATOM 2155 C CA . GLY A 1 268 ? -15.602 28.797 19.062 1 94.94 268 GLY A CA 1
ATOM 2156 C C . GLY A 1 268 ? -15.625 28.688 17.547 1 94.94 268 GLY A C 1
ATOM 2157 O O . GLY A 1 268 ? -15.727 29.688 16.844 1 94.94 268 GLY A O 1
ATOM 2158 N N . LEU A 1 269 ? -15.406 27.5 17.078 1 95.19 269 LEU A N 1
ATOM 2159 C CA . LEU A 1 269 ? -15.375 27.25 15.648 1 95.19 269 LEU A CA 1
ATOM 2160 C C . LEU A 1 269 ? -16.578 26.422 15.211 1 95.19 269 LEU A C 1
ATOM 2162 O O . LEU A 1 269 ? -17.078 25.594 15.977 1 95.19 269 LEU A O 1
ATOM 2166 N N . THR A 1 270 ? -17.016 26.703 13.914 1 94.44 270 THR A N 1
ATOM 2167 C CA . THR A 1 270 ? -18.016 25.844 13.273 1 94.44 270 THR A CA 1
ATOM 2168 C C . THR A 1 270 ? -17.328 24.797 12.398 1 94.44 270 THR A C 1
ATOM 2170 O O . THR A 1 270 ? -16.234 25.031 11.883 1 94.44 270 THR A O 1
ATOM 2173 N N . ASN A 1 271 ? -17.906 23.656 12.414 1 94.69 271 ASN A N 1
ATOM 2174 C CA . ASN A 1 271 ? -17.469 22.609 11.5 1 94.69 271 ASN A CA 1
ATOM 2175 C C . ASN A 1 271 ? -18.609 22.125 10.617 1 94.69 271 ASN A C 1
ATOM 2177 O O . ASN A 1 271 ? -19.438 21.344 11.062 1 94.69 271 ASN A O 1
ATOM 2181 N N . ASP A 1 272 ? -18.641 22.547 9.391 1 92.38 272 ASP A N 1
ATOM 2182 C CA . ASP A 1 272 ? -19.641 22.125 8.43 1 92.38 272 ASP A CA 1
ATOM 2183 C C . ASP A 1 272 ? -19.234 20.828 7.734 1 92.38 272 ASP A C 1
ATOM 2185 O O . ASP A 1 272 ? -19.203 20.75 6.504 1 92.38 272 ASP A O 1
ATOM 2189 N N . LYS A 1 273 ? -18.812 19.891 8.562 1 92 273 LYS A N 1
ATOM 2190 C CA . LYS A 1 273 ? -18.422 18.547 8.148 1 92 273 LYS A CA 1
ATOM 2191 C C . LYS A 1 273 ? -17.156 18.562 7.316 1 92 273 LYS A C 1
ATOM 2193 O O . LYS A 1 273 ? -16.953 17.703 6.457 1 92 273 LYS A O 1
ATOM 2198 N N . GLU A 1 274 ? -16.328 19.562 7.531 1 95.56 274 GLU A N 1
ATOM 2199 C CA . GLU A 1 274 ? -15.086 19.703 6.785 1 95.56 274 GLU A CA 1
ATOM 2200 C C . GLU A 1 274 ? -13.977 18.859 7.414 1 95.56 274 GLU A C 1
ATOM 2202 O O . GLU A 1 274 ? -13.195 18.219 6.699 1 95.56 274 GLU A O 1
ATOM 2207 N N . VAL A 1 275 ? -13.93 18.906 8.68 1 96.75 275 VAL A N 1
ATOM 2208 C CA . VAL A 1 275 ? -12.844 18.234 9.391 1 96.75 275 VAL A CA 1
ATOM 2209 C C . VAL A 1 275 ? -13.391 17 10.109 1 96.75 275 VAL A C 1
ATOM 2211 O O . VAL A 1 275 ? -14.344 17.094 10.883 1 96.75 275 VAL A O 1
ATOM 2214 N N . ARG A 1 276 ? -12.781 15.898 9.852 1 95.56 276 ARG A N 1
ATOM 2215 C CA . ARG A 1 276 ? -13.18 14.617 10.43 1 95.56 276 ARG A CA 1
ATOM 2216 C C . ARG A 1 276 ? -11.977 13.875 11.008 1 95.56 276 ARG A C 1
ATOM 2218 O O . ARG A 1 276 ? -10.844 14.086 10.562 1 95.56 276 ARG A O 1
ATOM 2225 N N . GLU A 1 277 ? -12.242 13.109 12 1 93.75 277 GLU A N 1
ATOM 2226 C CA . GLU A 1 277 ? -11.211 12.266 12.594 1 93.75 277 GLU A CA 1
ATOM 2227 C C . GLU A 1 277 ? -11.516 10.789 12.375 1 93.75 277 GLU A C 1
ATOM 2229 O O . GLU A 1 277 ? -12.672 10.367 12.453 1 93.75 277 GLU A O 1
ATOM 2234 N N . LEU A 1 278 ? -10.406 10.102 12.023 1 91.38 278 LEU A N 1
ATOM 2235 C CA . LEU A 1 278 ? -10.555 8.656 11.844 1 91.38 278 LEU A CA 1
ATOM 2236 C C . LEU A 1 278 ? -10.711 7.965 13.195 1 91.38 278 LEU A C 1
ATOM 2238 O O . LEU A 1 278 ? -9.953 8.227 14.133 1 91.38 278 LEU A O 1
ATOM 2242 N N . LEU A 1 279 ? -11.734 7.242 13.258 1 78.31 279 LEU A N 1
ATOM 2243 C CA . LEU A 1 279 ? -11.953 6.469 14.477 1 78.31 279 LEU A CA 1
ATOM 2244 C C . LEU A 1 279 ? -11.164 5.164 14.445 1 78.31 279 LEU A C 1
ATOM 2246 O O . LEU A 1 279 ? -11.062 4.523 13.398 1 78.31 279 LEU A O 1
ATOM 2250 N N . LYS A 1 280 ? -10.102 5.012 15.289 1 63.38 280 LYS A N 1
ATOM 2251 C CA . LYS A 1 280 ? -9.398 3.738 15.398 1 63.38 280 LYS A CA 1
ATOM 2252 C C . LYS A 1 280 ? -10.273 2.68 16.062 1 63.38 280 LYS A C 1
ATOM 2254 O O . LYS A 1 280 ? -10.875 2.926 17.109 1 63.38 280 LYS A O 1
ATOM 2259 N N . TYR A 1 281 ? -10.883 1.783 15.273 1 49.41 281 TYR A N 1
ATOM 2260 C CA . TYR A 1 281 ? -11.469 0.649 15.977 1 49.41 281 TYR A CA 1
ATOM 2261 C C . TYR A 1 281 ? -10.422 -0.429 16.234 1 49.41 281 TYR A C 1
ATOM 2263 O O . TYR A 1 281 ? -9.469 -0.572 15.469 1 49.41 281 TYR A O 1
ATOM 2271 N N . HIS B 1 1 ? 33.062 25.969 56 1 26.88 1 HIS B N 1
ATOM 2272 C CA . HIS B 1 1 ? 32.125 26.469 55 1 26.88 1 HIS B CA 1
ATOM 2273 C C . HIS B 1 1 ? 31.812 25.422 53.938 1 26.88 1 HIS B C 1
ATOM 2275 O O . HIS B 1 1 ? 32.688 25.109 53.125 1 26.88 1 HIS B O 1
ATOM 2281 N N . THR B 1 2 ? 31.078 24.312 54.188 1 26.8 2 THR B N 1
ATOM 2282 C CA . THR B 1 2 ? 30.797 23.047 53.5 1 26.8 2 THR B CA 1
ATOM 2283 C C . THR B 1 2 ? 30.031 23.297 52.219 1 26.8 2 THR B C 1
ATOM 2285 O O . THR B 1 2 ? 28.953 23.906 52.219 1 26.8 2 THR B O 1
ATOM 2288 N N . PHE B 1 3 ? 30.703 23.406 51.031 1 28.33 3 PHE B N 1
ATOM 2289 C CA . PHE B 1 3 ? 30.047 23.531 49.719 1 28.33 3 PHE B CA 1
ATOM 2290 C C . PHE B 1 3 ? 29.016 22.422 49.531 1 28.33 3 PHE B C 1
ATOM 2292 O O . PHE B 1 3 ? 29.375 21.234 49.469 1 28.33 3 PHE B O 1
ATOM 2299 N N . TYR B 1 4 ? 27.875 22.297 50.188 1 30.09 4 TYR B N 1
ATOM 2300 C CA . TYR B 1 4 ? 26.766 21.438 49.812 1 30.09 4 TYR B CA 1
ATOM 2301 C C . TYR B 1 4 ? 26.406 21.641 48.344 1 30.09 4 TYR B C 1
ATOM 2303 O O . TYR B 1 4 ? 25.812 22.656 47.969 1 30.09 4 TYR B O 1
ATOM 2311 N N . GLN B 1 5 ? 27.234 21.422 47.312 1 34.5 5 GLN B N 1
ATOM 2312 C CA . GLN B 1 5 ? 26.859 21.5 45.906 1 34.5 5 GLN B CA 1
ATOM 2313 C C . GLN B 1 5 ? 25.703 20.562 45.625 1 34.5 5 GLN B C 1
ATOM 2315 O O . GLN B 1 5 ? 25.766 19.359 45.875 1 34.5 5 GLN B O 1
ATOM 2320 N N . ASP B 1 6 ? 24.359 20.844 45.75 1 35.69 6 ASP B N 1
ATOM 2321 C CA . ASP B 1 6 ? 23.141 20.078 45.5 1 35.69 6 ASP B CA 1
ATOM 2322 C C . ASP B 1 6 ? 23.219 19.344 44.156 1 35.69 6 ASP B C 1
ATOM 2324 O O . ASP B 1 6 ? 23.359 19.969 43.125 1 35.69 6 ASP B O 1
ATOM 2328 N N . ASN B 1 7 ? 23.828 18.266 43.875 1 38.81 7 ASN B N 1
ATOM 2329 C CA . ASN B 1 7 ? 24.172 17.219 42.938 1 38.81 7 ASN B CA 1
ATOM 2330 C C . ASN B 1 7 ? 22.953 16.75 42.125 1 38.81 7 ASN B C 1
ATOM 2332 O O . ASN B 1 7 ? 23.016 15.719 41.469 1 38.81 7 ASN B O 1
ATOM 2336 N N . ASN B 1 8 ? 21.688 16.969 42.469 1 40.31 8 ASN B N 1
ATOM 2337 C CA . ASN B 1 8 ? 20.484 16.531 41.781 1 40.31 8 ASN B CA 1
ATOM 2338 C C . ASN B 1 8 ? 20.344 17.172 40.406 1 40.31 8 ASN B C 1
ATOM 2340 O O . ASN B 1 8 ? 19.25 17.578 40.031 1 40.31 8 ASN B O 1
ATOM 2344 N N . ASP B 1 9 ? 21.125 17.766 39.781 1 38.25 9 ASP B N 1
ATOM 2345 C CA . ASP B 1 9 ? 21.016 18.25 38.406 1 38.25 9 ASP B CA 1
ATOM 2346 C C . ASP B 1 9 ? 20.734 17.109 37.438 1 38.25 9 ASP B C 1
ATOM 2348 O O . ASP B 1 9 ? 21.672 16.516 36.875 1 38.25 9 ASP B O 1
ATOM 2352 N N . VAL B 1 10 ? 19.875 16.141 37.719 1 49.78 10 VAL B N 1
ATOM 2353 C CA . VAL B 1 10 ? 19.516 15.195 36.688 1 49.78 10 VAL B CA 1
ATOM 2354 C C . VAL B 1 10 ? 19.203 15.938 35.406 1 49.78 10 VAL B C 1
ATOM 2356 O O . VAL B 1 10 ? 18.359 16.844 35.375 1 49.78 10 VAL B O 1
ATOM 2359 N N . GLU B 1 11 ? 20.125 16.078 34.469 1 51.75 11 GLU B N 1
ATOM 2360 C CA . GLU B 1 11 ? 19.891 16.594 33.125 1 51.75 11 GLU B CA 1
ATOM 2361 C C . GLU B 1 11 ? 18.828 15.773 32.406 1 51.75 11 GLU B C 1
ATOM 2363 O O . GLU B 1 11 ? 18.922 14.547 32.312 1 51.75 11 GLU B O 1
ATOM 2368 N N . VAL B 1 12 ? 17.656 16.406 32.531 1 58.94 12 VAL B N 1
ATOM 2369 C CA . VAL B 1 12 ? 16.641 15.773 31.688 1 58.94 12 VAL B CA 1
ATOM 2370 C C . VAL B 1 12 ? 17.031 15.883 30.219 1 58.94 12 VAL B C 1
ATOM 2372 O O . VAL B 1 12 ? 17.094 16.984 29.672 1 58.94 12 VAL B O 1
ATOM 2375 N N . LEU B 1 13 ? 17.672 14.828 29.688 1 57.22 13 LEU B N 1
ATOM 2376 C CA . LEU B 1 13 ? 18.266 14.781 28.359 1 57.22 13 LEU B CA 1
ATOM 2377 C C . LEU B 1 13 ? 17.219 15.031 27.281 1 57.22 13 LEU B C 1
ATOM 2379 O O . LEU B 1 13 ? 17.453 15.805 26.344 1 57.22 13 LEU B O 1
ATOM 2383 N N . ASN B 1 14 ? 16.062 14.297 27.312 1 71.38 14 ASN B N 1
ATOM 2384 C CA . ASN B 1 14 ? 15.078 14.508 26.266 1 71.38 14 ASN B CA 1
ATOM 2385 C C . ASN B 1 14 ? 13.695 14.805 26.844 1 71.38 14 ASN B C 1
ATOM 2387 O O . ASN B 1 14 ? 13.078 13.922 27.453 1 71.38 14 ASN B O 1
ATOM 2391 N N . SER B 1 15 ? 13.383 16.078 26.859 1 83.75 15 SER B N 1
ATOM 2392 C CA . SER B 1 15 ? 12.125 16.484 27.484 1 83.75 15 SER B CA 1
ATOM 2393 C C . SER B 1 15 ? 11.07 16.812 26.438 1 83.75 15 SER B C 1
ATOM 2395 O O . SER B 1 15 ? 10.125 17.562 26.703 1 83.75 15 SER B O 1
ATOM 2397 N N . GLU B 1 16 ? 11.305 16.328 25.266 1 91.38 16 GLU B N 1
ATOM 2398 C CA . GLU B 1 16 ? 10.289 16.5 24.234 1 91.38 16 GLU B CA 1
ATOM 2399 C C . GLU B 1 16 ? 9.125 15.531 24.438 1 91.38 16 GLU B C 1
ATOM 2401 O O . GLU B 1 16 ? 9.328 14.367 24.781 1 91.38 16 GLU B O 1
ATOM 2406 N N . TYR B 1 17 ? 7.965 16.031 24.359 1 93.5 17 TYR B N 1
ATOM 2407 C CA . TYR B 1 17 ? 6.766 15.203 24.438 1 93.5 17 TYR B CA 1
ATOM 2408 C C . TYR B 1 17 ? 5.676 15.727 23.516 1 93.5 17 TYR B C 1
ATOM 2410 O O . TYR B 1 17 ? 5.77 16.844 23 1 93.5 17 TYR B O 1
ATOM 2418 N N . GLY B 1 18 ? 4.648 14.828 23.219 1 94.94 18 GLY B N 1
ATOM 2419 C CA . GLY B 1 18 ? 3.582 15.289 22.344 1 94.94 18 GLY B CA 1
ATOM 2420 C C . GLY B 1 18 ? 2.602 14.188 21.984 1 94.94 18 GLY B C 1
ATOM 2421 O O . GLY B 1 18 ? 2.441 13.219 22.719 1 94.94 18 GLY B O 1
ATOM 2422 N N . LYS B 1 19 ? 1.799 14.5 21.031 1 90.81 19 LYS B N 1
ATOM 2423 C CA . LYS B 1 19 ? 0.792 13.586 20.5 1 90.81 19 LYS B CA 1
ATOM 2424 C C . LYS B 1 19 ? 1.303 12.867 19.25 1 90.81 19 LYS B C 1
ATOM 2426 O O . LYS B 1 19 ? 1.621 13.508 18.25 1 90.81 19 LYS B O 1
ATOM 2431 N N . ASN B 1 20 ? 1.253 11.531 19.328 1 89 20 ASN B N 1
ATOM 2432 C CA . ASN B 1 20 ? 1.942 10.742 18.312 1 89 20 ASN B CA 1
ATOM 2433 C C . ASN B 1 20 ? 1.069 10.531 17.094 1 89 20 ASN B C 1
ATOM 2435 O O . ASN B 1 20 ? 1.581 10.383 15.977 1 89 20 ASN B O 1
ATOM 2439 N N . VAL B 1 21 ? -0.199 10.43 17.297 1 92.56 21 VAL B N 1
ATOM 2440 C CA . VAL B 1 21 ? -0.957 10.109 16.094 1 92.56 21 VAL B CA 1
ATOM 2441 C C . VAL B 1 21 ? -2.301 10.836 16.125 1 92.56 21 VAL B C 1
ATOM 2443 O O . VAL B 1 21 ? -3.096 10.648 17.047 1 92.56 21 VAL B O 1
ATOM 2446 N N . ILE B 1 22 ? -2.449 11.695 15.195 1 95.69 22 ILE B N 1
ATOM 2447 C CA . ILE B 1 22 ? -3.717 12.336 14.867 1 95.69 22 ILE B CA 1
ATOM 2448 C C . ILE B 1 22 ? -4.074 12.055 13.414 1 95.69 22 ILE B C 1
ATOM 2450 O O . ILE B 1 22 ? -3.389 12.523 12.5 1 95.69 22 ILE B O 1
ATOM 2454 N N . LYS B 1 23 ? -5.117 11.297 13.227 1 96.81 23 LYS B N 1
ATOM 2455 C CA . LYS B 1 23 ? -5.57 11.023 11.867 1 96.81 23 LYS B CA 1
ATOM 2456 C C . LYS B 1 23 ? -6.809 11.844 11.523 1 96.81 23 LYS B C 1
ATOM 2458 O O . LYS B 1 23 ? -7.82 11.773 12.227 1 96.81 23 LYS B O 1
ATOM 2463 N N . LEU B 1 24 ? -6.676 12.625 10.484 1 96.75 24 LEU B N 1
ATOM 2464 C CA . LEU B 1 24 ? -7.84 13.445 10.18 1 96.75 24 LEU B CA 1
ATOM 2465 C C . LEU B 1 24 ? -8.031 13.586 8.672 1 96.75 24 LEU B C 1
ATOM 2467 O O . LEU B 1 24 ? -7.082 13.398 7.902 1 96.75 24 LEU B O 1
ATOM 2471 N N . LEU B 1 25 ? -9.266 13.75 8.266 1 98.25 25 LEU B N 1
ATOM 2472 C CA . LEU B 1 25 ? -9.719 13.977 6.895 1 98.25 25 LEU B CA 1
ATOM 2473 C C . LEU B 1 25 ? -10.312 15.375 6.746 1 98.25 25 LEU B C 1
ATOM 2475 O O . LEU B 1 25 ? -11.18 15.773 7.527 1 98.25 25 LEU B O 1
ATOM 2479 N N . ARG B 1 26 ? -9.758 16.172 5.848 1 98.44 26 ARG B N 1
ATOM 2480 C CA . ARG B 1 26 ? -10.312 17.469 5.504 1 98.44 26 ARG B CA 1
ATOM 2481 C C . ARG B 1 26 ? -10.992 17.438 4.141 1 98.44 26 ARG B C 1
ATOM 2483 O O . ARG B 1 26 ? -10.391 17.016 3.152 1 98.44 26 ARG B O 1
ATOM 2490 N N . ILE B 1 27 ? -12.219 17.828 4.055 1 97.94 27 ILE B N 1
ATOM 2491 C CA . ILE B 1 27 ? -12.984 17.875 2.816 1 97.94 27 ILE B CA 1
ATOM 2492 C C . ILE B 1 27 ? -13.289 19.328 2.455 1 97.94 27 ILE B C 1
ATOM 2494 O O . ILE B 1 27 ? -13.828 20.078 3.271 1 97.94 27 ILE B O 1
ATOM 2498 N N . ARG B 1 28 ? -12.906 19.75 1.35 1 97.5 28 ARG B N 1
ATOM 2499 C CA . ARG B 1 28 ? -13.281 21.031 0.766 1 97.5 28 ARG B CA 1
ATOM 2500 C C . ARG B 1 28 ? -14.289 20.844 -0.363 1 97.5 28 ARG B C 1
ATOM 2502 O O . ARG B 1 28 ? -14.047 20.078 -1.298 1 97.5 28 ARG B O 1
ATOM 2509 N N . ARG B 1 29 ? -15.359 21.594 -0.304 1 96.19 29 ARG B N 1
ATOM 2510 C CA . ARG B 1 29 ? -16.422 21.453 -1.297 1 96.19 29 ARG B CA 1
ATOM 2511 C C . ARG B 1 29 ? -16.5 22.688 -2.193 1 96.19 29 ARG B C 1
ATOM 2513 O O . ARG B 1 29 ? -16.688 23.797 -1.71 1 96.19 29 ARG B O 1
ATOM 2520 N N . ASP B 1 30 ? -16.25 22.469 -3.391 1 95.44 30 ASP B N 1
ATOM 2521 C CA . ASP B 1 30 ? -16.391 23.484 -4.438 1 95.44 30 ASP B CA 1
ATOM 2522 C C . ASP B 1 30 ? -17.547 23.125 -5.375 1 95.44 30 ASP B C 1
ATOM 2524 O O . ASP B 1 30 ? -17.312 22.625 -6.484 1 95.44 30 ASP B O 1
ATOM 2528 N N . GLY B 1 31 ? -18.766 23.516 -4.965 1 94.38 31 GLY B N 1
ATOM 2529 C CA . GLY B 1 31 ? -19.922 23 -5.684 1 94.38 31 GLY B CA 1
ATOM 2530 C C . GLY B 1 31 ? -20.078 21.5 -5.586 1 94.38 31 GLY B C 1
ATOM 2531 O O . GLY B 1 31 ? -20.125 20.938 -4.484 1 94.38 31 GLY B O 1
ATOM 2532 N N . LYS B 1 32 ? -20.078 20.922 -6.781 1 95 32 LYS B N 1
ATOM 2533 C CA . LYS B 1 32 ? -20.234 19.469 -6.805 1 95 32 LYS B CA 1
ATOM 2534 C C . LYS B 1 32 ? -18.891 18.766 -6.617 1 95 32 LYS B C 1
ATOM 2536 O O . LYS B 1 32 ? -18.828 17.578 -6.289 1 95 32 LYS B O 1
ATOM 2541 N N . LYS B 1 33 ? -17.906 19.484 -6.855 1 97.5 33 LYS B N 1
ATOM 2542 C CA . LYS B 1 33 ? -16.562 18.906 -6.801 1 97.5 33 LYS B CA 1
ATOM 2543 C C . LYS B 1 33 ? -15.992 18.969 -5.387 1 97.5 33 LYS B C 1
ATOM 2545 O O . LYS B 1 33 ? -15.922 20.047 -4.793 1 97.5 33 LYS B O 1
ATOM 2550 N N . HIS B 1 34 ? -15.633 17.828 -4.875 1 98.19 34 HIS B N 1
ATOM 2551 C CA . HIS B 1 34 ? -15 17.75 -3.562 1 98.19 34 HIS B CA 1
ATOM 2552 C C . HIS B 1 34 ? -13.508 17.484 -3.684 1 98.19 34 HIS B C 1
ATOM 2554 O O . HIS B 1 34 ? -13.07 16.75 -4.566 1 98.19 34 HIS B O 1
ATOM 2560 N N . CYS B 1 35 ? -12.719 18.125 -2.855 1 97.94 35 CYS B N 1
ATOM 2561 C CA . CYS B 1 35 ? -11.297 17.828 -2.686 1 97.94 35 CYS B CA 1
ATOM 2562 C C . CYS B 1 35 ? -11.008 17.344 -1.272 1 97.94 35 CYS B C 1
ATOM 2564 O O . CYS B 1 35 ? -11.57 17.844 -0.304 1 97.94 35 CYS B O 1
ATOM 2566 N N . ILE B 1 36 ? -10.141 16.344 -1.214 1 98.19 36 ILE B N 1
ATOM 2567 C CA . ILE B 1 36 ? -9.898 15.797 0.113 1 98.19 36 ILE B CA 1
ATOM 2568 C C . ILE B 1 36 ? -8.398 15.789 0.406 1 98.19 36 ILE B C 1
ATOM 2570 O O . ILE B 1 36 ? -7.582 15.734 -0.515 1 98.19 36 ILE B O 1
ATOM 2574 N N . LYS B 1 37 ? -8.039 15.945 1.658 1 98.31 37 LYS B N 1
ATOM 2575 C CA . LYS B 1 37 ? -6.719 15.688 2.229 1 98.31 37 LYS B CA 1
ATOM 2576 C C . LYS B 1 37 ? -6.832 14.883 3.52 1 98.31 37 LYS B C 1
ATOM 2578 O O . LYS B 1 37 ? -7.477 15.312 4.477 1 98.31 37 LYS B O 1
ATOM 2583 N N . GLU B 1 38 ? -6.379 13.688 3.486 1 98.38 38 GLU B N 1
ATOM 2584 C CA . GLU B 1 38 ? -6.27 12.891 4.703 1 98.38 38 GLU B CA 1
ATOM 2585 C C . GLU B 1 38 ? -4.82 12.789 5.168 1 98.38 38 GLU B C 1
ATOM 2587 O O . GLU B 1 38 ? -3.926 12.508 4.371 1 98.38 38 GLU B O 1
ATOM 2592 N N . VAL B 1 39 ? -4.617 13.062 6.469 1 98.62 39 VAL B N 1
ATOM 2593 C CA . VAL B 1 39 ? -3.246 13.117 6.961 1 98.62 39 VAL B CA 1
ATOM 2594 C C . VAL B 1 39 ? -3.156 12.438 8.328 1 98.62 39 VAL B C 1
ATOM 2596 O O . VAL B 1 39 ? -4.172 12.266 9.008 1 98.62 39 VAL B O 1
ATOM 2599 N N . GLU B 1 40 ? -2.014 11.969 8.617 1 98.19 40 GLU B N 1
ATOM 2600 C CA . GLU B 1 40 ? -1.582 11.578 9.961 1 98.19 40 GLU B CA 1
ATOM 2601 C C . GLU B 1 40 ? -0.558 12.57 10.516 1 98.19 40 GLU B C 1
ATOM 2603 O O . GLU B 1 40 ? 0.463 12.836 9.883 1 98.19 40 GLU B O 1
ATOM 2608 N N . VAL B 1 41 ? -0.834 13.055 11.672 1 98.5 41 VAL B N 1
ATOM 2609 C CA . VAL B 1 41 ? -0.017 14.133 12.219 1 98.5 41 VAL B CA 1
ATOM 2610 C C . VAL B 1 41 ? 0.576 13.703 13.555 1 98.5 41 VAL B C 1
ATOM 2612 O O . VAL B 1 41 ? -0.11 13.094 14.383 1 98.5 41 VAL B O 1
ATOM 2615 N N . CYS B 1 42 ? 1.824 13.984 13.719 1 98.31 42 CYS B N 1
ATOM 2616 C CA . CYS B 1 42 ? 2.539 13.883 14.992 1 98.31 42 CYS B CA 1
ATOM 2617 C C . CYS B 1 42 ? 3.088 15.242 15.414 1 98.31 42 CYS B C 1
ATOM 2619 O O . CYS B 1 42 ? 3.66 15.969 14.602 1 98.31 42 CYS B O 1
ATOM 2621 N N . VAL B 1 43 ? 2.916 15.617 16.656 1 98.31 43 VAL B N 1
ATOM 2622 C CA . VAL B 1 43 ? 3.402 16.906 17.141 1 98.31 43 VAL B CA 1
ATOM 2623 C C . VAL B 1 43 ? 4.156 16.703 18.453 1 98.31 43 VAL B C 1
ATOM 2625 O O . VAL B 1 43 ? 3.695 15.977 19.344 1 98.31 43 VAL B O 1
ATOM 2628 N N . HIS B 1 44 ? 5.281 17.328 18.547 1 97.69 44 HIS B N 1
ATOM 2629 C CA . HIS B 1 44 ? 6.098 17.328 19.75 1 97.69 44 HIS B CA 1
ATOM 2630 C C . HIS B 1 44 ? 6.547 18.734 20.125 1 97.69 44 HIS B C 1
ATOM 2632 O O . HIS B 1 44 ? 6.848 19.547 19.25 1 97.69 44 HIS B O 1
ATOM 2638 N N . ILE B 1 45 ? 6.664 18.969 21.453 1 97.38 45 ILE B N 1
ATOM 2639 C CA . ILE B 1 45 ? 7.121 20.281 21.922 1 97.38 45 ILE B CA 1
ATOM 2640 C C . ILE B 1 45 ? 8.156 20.094 23.031 1 97.38 45 ILE B C 1
ATOM 2642 O O . ILE B 1 45 ? 8.281 19 23.609 1 97.38 45 ILE B O 1
ATOM 2646 N N . ARG B 1 46 ? 8.891 21.062 23.219 1 96 46 ARG B N 1
ATOM 2647 C CA . ARG B 1 46 ? 9.773 21.219 24.375 1 96 46 ARG B CA 1
ATOM 2648 C C . ARG B 1 46 ? 9.477 22.516 25.109 1 96 46 ARG B C 1
ATOM 2650 O O . ARG B 1 46 ? 9.297 23.562 24.5 1 96 46 ARG B O 1
ATOM 2657 N N . LEU B 1 47 ? 9.367 22.422 26.359 1 95.56 47 LEU B N 1
ATOM 2658 C CA . LEU B 1 47 ? 9.109 23.594 27.203 1 95.56 47 LEU B CA 1
ATOM 2659 C C . LEU B 1 47 ? 10.422 24.172 27.719 1 95.56 47 LEU B C 1
ATOM 2661 O O . LEU B 1 47 ? 11.492 23.609 27.5 1 95.56 47 LEU B O 1
ATOM 2665 N N . ASP B 1 48 ? 10.336 25.297 28.344 1 93.44 48 ASP B N 1
ATOM 2666 C CA . ASP B 1 48 ? 11.516 26 28.828 1 93.44 48 ASP B CA 1
ATOM 2667 C C . ASP B 1 48 ? 11.922 25.516 30.219 1 93.44 48 ASP B C 1
ATOM 2669 O O . ASP B 1 48 ? 12.906 25.984 30.797 1 93.44 48 ASP B O 1
ATOM 2673 N N . SER B 1 49 ? 11.117 24.625 30.766 1 89.44 49 SER B N 1
ATOM 2674 C CA . SER B 1 49 ? 11.438 24.031 32.062 1 89.44 49 SER B CA 1
ATOM 2675 C C . SER B 1 49 ? 11.109 22.547 32.094 1 89.44 49 SER B C 1
ATOM 2677 O O . SER B 1 49 ? 10.477 22.031 31.156 1 89.44 49 SER B O 1
ATOM 2679 N N . VAL B 1 50 ? 11.664 21.844 33.125 1 89.06 50 VAL B N 1
ATOM 2680 C CA . VAL B 1 50 ? 11.391 20.406 33.281 1 89.06 50 VAL B CA 1
ATOM 2681 C C . VAL B 1 50 ? 10.773 20.156 34.656 1 89.06 50 VAL B C 1
ATOM 2683 O O . VAL B 1 50 ? 11.07 19.156 35.312 1 89.06 50 VAL B O 1
ATOM 2686 N N . ASN B 1 51 ? 9.992 21.062 35.062 1 88.31 51 ASN B N 1
ATOM 2687 C CA . ASN B 1 51 ? 9.422 20.969 36.406 1 88.31 51 ASN B CA 1
ATOM 2688 C C . ASN B 1 51 ? 8.531 19.75 36.562 1 88.31 51 ASN B C 1
ATOM 2690 O O . ASN B 1 51 ? 8.438 19.172 37.656 1 88.31 51 ASN B O 1
ATOM 2694 N N . GLU B 1 52 ? 7.871 19.438 35.469 1 88.44 52 GLU B N 1
ATOM 2695 C CA . GLU B 1 52 ? 7.012 18.266 35.531 1 88.44 52 GLU B CA 1
ATOM 2696 C C . GLU B 1 52 ? 7.828 17 35.781 1 88.44 52 GLU B C 1
ATOM 2698 O O . GLU B 1 52 ? 7.344 16.062 36.406 1 88.44 52 GLU B O 1
ATOM 2703 N N . TYR B 1 53 ? 9.008 17 35.344 1 83.56 53 TYR B N 1
ATOM 2704 C CA . TYR B 1 53 ? 9.883 15.844 35.531 1 83.56 53 TYR B CA 1
ATOM 2705 C C . TYR B 1 53 ? 10.516 15.875 36.938 1 83.56 53 TYR B C 1
ATOM 2707 O O . TYR B 1 53 ? 10.648 14.836 37.562 1 83.56 53 TYR B O 1
ATOM 2715 N N . LEU B 1 54 ? 10.844 17 37.312 1 84.62 54 LEU B N 1
ATOM 2716 C CA . LEU B 1 54 ? 11.641 17.141 38.531 1 84.62 54 LEU B CA 1
ATOM 2717 C C . LEU B 1 54 ? 10.742 17.188 39.781 1 84.62 54 LEU B C 1
ATOM 2719 O O . LEU B 1 54 ? 11.062 16.594 40.812 1 84.62 54 LEU B O 1
ATOM 2723 N N . HIS B 1 55 ? 9.625 17.797 39.656 1 89.31 55 HIS B N 1
ATOM 2724 C CA . HIS B 1 55 ? 8.82 18.109 40.812 1 89.31 55 HIS B CA 1
ATOM 2725 C C . HIS B 1 55 ? 7.387 17.625 40.656 1 89.31 55 HIS B C 1
ATOM 2727 O O . HIS B 1 55 ? 6.555 17.812 41.562 1 89.31 55 HIS B O 1
ATOM 2733 N N . GLY B 1 56 ? 7.09 17.109 39.469 1 88.25 56 GLY B N 1
ATOM 2734 C CA . GLY B 1 56 ? 5.719 16.688 39.219 1 88.25 56 GLY B CA 1
ATOM 2735 C C . GLY B 1 56 ? 4.758 17.859 39.094 1 88.25 56 GLY B C 1
ATOM 2736 O O . GLY B 1 56 ? 3.559 17.719 39.312 1 88.25 56 GLY B O 1
ATOM 2737 N N . ASP B 1 57 ? 5.266 19.031 38.875 1 91.62 57 ASP B N 1
ATOM 2738 C CA . ASP B 1 57 ? 4.465 20.234 38.688 1 91.62 57 ASP B CA 1
ATOM 2739 C C . ASP B 1 57 ? 3.982 20.328 37.219 1 91.62 57 ASP B C 1
ATOM 2741 O O . ASP B 1 57 ? 4.762 20.656 36.344 1 91.62 57 ASP B O 1
ATOM 2745 N N . ASN B 1 58 ? 2.789 20.172 37 1 93.62 58 ASN B N 1
ATOM 2746 C CA . ASN B 1 58 ? 2.213 20.141 35.656 1 93.62 58 ASN B CA 1
ATOM 2747 C C . ASN B 1 58 ? 1.658 21.5 35.25 1 93.62 58 ASN B C 1
ATOM 2749 O O . ASN B 1 58 ? 1.008 21.625 34.219 1 93.62 58 ASN B O 1
ATOM 2753 N N . SER B 1 59 ? 1.854 22.5 35.969 1 93.56 59 SER B N 1
ATOM 2754 C CA . SER B 1 59 ? 1.213 23.797 35.75 1 93.56 59 SER B CA 1
ATOM 2755 C C . SER B 1 59 ? 1.569 24.359 34.375 1 93.56 59 SER B C 1
ATOM 2757 O O . SER B 1 59 ? 0.76 25.047 33.75 1 93.56 59 SER B O 1
ATOM 2759 N N . ALA B 1 60 ? 2.693 24.047 33.875 1 93.19 60 ALA B N 1
ATOM 2760 C CA . ALA B 1 60 ? 3.139 24.594 32.625 1 93.19 60 ALA B CA 1
ATOM 2761 C C . ALA B 1 60 ? 2.896 23.594 31.484 1 93.19 60 ALA B C 1
ATOM 2763 O O . ALA B 1 60 ? 3.014 23.953 30.297 1 93.19 60 ALA B O 1
ATOM 2764 N N . VAL B 1 61 ? 2.613 22.375 31.781 1 94.81 61 VAL B N 1
ATOM 2765 C CA . VAL B 1 61 ? 2.521 21.297 30.797 1 94.81 61 VAL B CA 1
ATOM 2766 C C . VAL B 1 61 ? 1.284 21.5 29.922 1 94.81 61 VAL B C 1
ATOM 2768 O O . VAL B 1 61 ? 0.183 21.719 30.438 1 94.81 61 VAL B O 1
ATOM 2771 N N . ILE B 1 62 ? 1.446 21.5 28.672 1 95.94 62 ILE B N 1
ATOM 2772 C CA . ILE B 1 62 ? 0.341 21.531 27.719 1 95.94 62 ILE B CA 1
ATOM 2773 C C . ILE B 1 62 ? -0.154 20.125 27.438 1 95.94 62 ILE B C 1
ATOM 2775 O O . ILE B 1 62 ? 0.576 19.297 26.891 1 95.94 62 ILE B O 1
ATOM 2779 N N . PRO B 1 63 ? -1.331 19.781 27.797 1 96 63 PRO B N 1
ATOM 2780 C CA . PRO B 1 63 ? -1.838 18.422 27.578 1 96 63 PRO B CA 1
ATOM 2781 C C . PRO B 1 63 ? -1.807 18.016 26.109 1 96 63 PRO B C 1
ATOM 2783 O O . PRO B 1 63 ? -2.064 18.828 25.219 1 96 63 PRO B O 1
ATOM 2786 N N . THR B 1 64 ? -1.543 16.734 25.859 1 95.88 64 THR B N 1
ATOM 2787 C CA . THR B 1 64 ? -1.512 16.203 24.5 1 95.88 64 THR B CA 1
ATOM 2788 C C . THR B 1 64 ? -2.877 16.344 23.828 1 95.88 64 THR B C 1
ATOM 2790 O O . THR B 1 64 ? -2.963 16.531 22.609 1 95.88 64 THR B O 1
ATOM 2793 N N . ASP B 1 65 ? -3.891 16.312 24.625 1 95.38 65 ASP B N 1
ATOM 2794 C CA . ASP B 1 65 ? -5.234 16.531 24.094 1 95.38 65 ASP B CA 1
ATOM 2795 C C . ASP B 1 65 ? -5.375 17.953 23.531 1 95.38 65 ASP B C 1
ATOM 2797 O O . ASP B 1 65 ? -6.035 18.141 22.5 1 95.38 65 ASP B O 1
ATOM 2801 N N . THR B 1 66 ? -4.816 18.922 24.219 1 96.25 66 THR B N 1
ATOM 2802 C CA . THR B 1 66 ? -4.801 20.297 23.734 1 96.25 66 THR B CA 1
ATOM 2803 C C . THR B 1 66 ? -4.086 20.391 22.375 1 96.25 66 THR B C 1
ATOM 2805 O O . THR B 1 66 ? -4.559 21.062 21.469 1 96.25 66 THR B O 1
ATOM 2808 N N . MET B 1 67 ? -2.992 19.703 22.25 1 96.75 67 MET B N 1
ATOM 2809 C CA . MET B 1 67 ? -2.25 19.688 21 1 96.75 67 MET B CA 1
ATOM 2810 C C . MET B 1 67 ? -3.098 19.109 19.875 1 96.75 67 MET B C 1
ATOM 2812 O O . MET B 1 67 ? -3.117 19.656 18.766 1 96.75 67 MET B O 1
ATOM 2816 N N . LYS B 1 68 ? -3.73 17.984 20.172 1 96.31 68 LYS B N 1
ATOM 2817 C CA . LYS B 1 68 ? -4.637 17.391 19.203 1 96.31 68 LYS B CA 1
ATOM 2818 C C . LYS B 1 68 ? -5.695 18.391 18.75 1 96.31 68 LYS B C 1
ATOM 2820 O O . LYS B 1 68 ? -5.934 18.547 17.547 1 96.31 68 LYS B O 1
ATOM 2825 N N . ASN B 1 69 ? -6.297 19.078 19.672 1 96.5 69 ASN B N 1
ATOM 2826 C CA . ASN B 1 69 ? -7.363 20.031 19.375 1 96.5 69 ASN B CA 1
ATOM 2827 C C . ASN B 1 69 ? -6.848 21.203 18.547 1 96.5 69 ASN B C 1
ATOM 2829 O O . ASN B 1 69 ? -7.555 21.719 17.688 1 96.5 69 ASN B O 1
ATOM 2833 N N . ILE B 1 70 ? -5.672 21.625 18.828 1 97.25 70 ILE B N 1
ATOM 2834 C CA . ILE B 1 70 ? -5.051 22.688 18.047 1 97.25 70 ILE B CA 1
ATOM 2835 C C . ILE B 1 70 ? -4.906 22.25 16.594 1 97.25 70 ILE B C 1
ATOM 2837 O O . ILE B 1 70 ? -5.242 23 15.672 1 97.25 70 ILE B O 1
ATOM 2841 N N . VAL B 1 71 ? -4.441 21.062 16.391 1 97.94 71 VAL B N 1
ATOM 2842 C CA . VAL B 1 71 ? -4.262 20.516 15.047 1 97.94 71 VAL B CA 1
ATOM 2843 C C . VAL B 1 71 ? -5.602 20.5 14.312 1 97.94 71 VAL B C 1
ATOM 2845 O O . VAL B 1 71 ? -5.695 20.953 13.164 1 97.94 71 VAL B O 1
ATOM 2848 N N . LEU B 1 72 ? -6.629 20.047 14.969 1 97.31 72 LEU B N 1
ATOM 2849 C CA . LEU B 1 72 ? -7.961 19.953 14.383 1 97.31 72 LEU B CA 1
ATOM 2850 C C . LEU B 1 72 ? -8.516 21.344 14.07 1 97.31 72 LEU B C 1
ATOM 2852 O O . LEU B 1 72 ? -9.102 21.562 13.008 1 97.31 72 LEU B O 1
ATOM 2856 N N . ALA B 1 73 ? -8.344 22.266 14.961 1 97.5 73 ALA B N 1
ATOM 2857 C CA . ALA B 1 73 ? -8.812 23.641 14.766 1 97.5 73 ALA B CA 1
ATOM 2858 C C . ALA B 1 73 ? -8.102 24.297 13.594 1 97.5 73 ALA B C 1
ATOM 2860 O O . ALA B 1 73 ? -8.727 25 12.797 1 97.5 73 ALA B O 1
ATOM 2861 N N . LEU B 1 74 ? -6.82 24.062 13.508 1 98.06 74 LEU B N 1
ATOM 2862 C CA . LEU B 1 74 ? -6.055 24.641 12.406 1 98.06 74 LEU B CA 1
ATOM 2863 C C . LEU B 1 74 ? -6.516 24.062 11.07 1 98.06 74 LEU B C 1
ATOM 2865 O O . LEU B 1 74 ? -6.594 24.781 10.07 1 98.06 74 LEU B O 1
ATOM 2869 N N . ALA B 1 75 ? -6.754 22.766 11.031 1 98.12 75 ALA B N 1
ATOM 2870 C CA . ALA B 1 75 ? -7.281 22.141 9.812 1 98.12 75 ALA B CA 1
ATOM 2871 C C . ALA B 1 75 ? -8.57 22.812 9.367 1 98.12 75 ALA B C 1
ATOM 2873 O O . ALA B 1 75 ? -8.812 22.984 8.172 1 98.12 75 ALA B O 1
ATOM 2874 N N . LYS B 1 76 ? -9.414 23.188 10.312 1 97.81 76 LYS B N 1
ATOM 2875 C CA . LYS B 1 76 ? -10.664 23.875 10.016 1 97.81 76 LYS B CA 1
ATOM 2876 C C . LYS B 1 76 ? -10.406 25.281 9.508 1 97.81 76 LYS B C 1
ATOM 2878 O O . LYS B 1 76 ? -10.891 25.672 8.438 1 97.81 76 LYS B O 1
ATOM 2883 N N . CYS B 1 77 ? -9.555 26.031 10.195 1 97.38 77 CYS B N 1
ATOM 2884 C CA . CYS B 1 77 ? -9.406 27.453 9.969 1 97.38 77 CYS B CA 1
ATOM 2885 C C . CYS B 1 77 ? -8.539 27.734 8.75 1 97.38 77 CYS B C 1
ATOM 2887 O O . CYS B 1 77 ? -8.82 28.641 7.973 1 97.38 77 CYS B O 1
ATOM 2889 N N . LYS B 1 78 ? -7.516 26.969 8.594 1 96.81 78 LYS B N 1
ATOM 2890 C CA . LYS B 1 78 ? -6.543 27.25 7.547 1 96.81 78 LYS B CA 1
ATOM 2891 C C . LYS B 1 78 ? -6.633 26.234 6.422 1 96.81 78 LYS B C 1
ATOM 2893 O O . LYS B 1 78 ? -6.109 26.453 5.324 1 96.81 78 LYS B O 1
ATOM 2898 N N . GLY B 1 79 ? -7.25 25.078 6.668 1 96.75 79 GLY B N 1
ATOM 2899 C CA . GLY B 1 79 ? -7.289 23.984 5.703 1 96.75 79 GLY B CA 1
ATOM 2900 C C . GLY B 1 79 ? -5.992 23.203 5.633 1 96.75 79 GLY B C 1
ATOM 2901 O O . GLY B 1 79 ? -5.043 23.5 6.363 1 96.75 79 GLY B O 1
ATOM 2902 N N . ILE B 1 80 ? -6.02 22.125 4.84 1 97.38 80 ILE B N 1
ATOM 2903 C CA . ILE B 1 80 ? -4.84 21.312 4.586 1 97.38 80 ILE B CA 1
ATOM 2904 C C . ILE B 1 80 ? -4.633 21.156 3.08 1 97.38 80 ILE B C 1
ATOM 2906 O O . ILE B 1 80 ? -4.832 20.078 2.523 1 97.38 80 ILE B O 1
ATOM 2910 N N . GLN B 1 81 ? -4.289 22.078 2.381 1 94.12 81 GLN B N 1
ATOM 2911 C CA . GLN B 1 81 ? -4.074 22 0.941 1 94.12 81 GLN B CA 1
ATOM 2912 C C . GLN B 1 81 ? -2.686 21.438 0.626 1 94.12 81 GLN B C 1
ATOM 2914 O O . GLN B 1 81 ? -2.537 20.578 -0.233 1 94.12 81 GLN B O 1
ATOM 2919 N N . ILE B 1 82 ? -1.723 21.969 1.359 1 96.94 82 ILE B N 1
ATOM 2920 C CA . ILE B 1 82 ? -0.327 21.547 1.276 1 96.94 82 ILE B CA 1
ATOM 2921 C C . ILE B 1 82 ? 0.16 21.109 2.652 1 96.94 82 ILE B C 1
ATOM 2923 O O . ILE B 1 82 ? 0.114 21.875 3.615 1 96.94 82 ILE B O 1
ATOM 2927 N N . ILE B 1 83 ? 0.631 19.875 2.727 1 98.44 83 ILE B N 1
ATOM 2928 C CA . ILE B 1 83 ? 0.903 19.328 4.055 1 98.44 83 ILE B CA 1
ATOM 2929 C C . ILE B 1 83 ? 2.08 20.078 4.684 1 98.44 83 ILE B C 1
ATOM 2931 O O . ILE B 1 83 ? 2.127 20.25 5.902 1 98.44 83 ILE B O 1
ATOM 2935 N N . GLU B 1 84 ? 3.016 20.516 3.877 1 97.62 84 GLU B N 1
ATOM 2936 C CA . GLU B 1 84 ? 4.133 21.297 4.398 1 97.62 84 GLU B CA 1
ATOM 2937 C C . GLU B 1 84 ? 3.646 22.594 5.043 1 97.62 84 GLU B C 1
ATOM 2939 O O . GLU B 1 84 ? 4.105 22.969 6.129 1 97.62 84 GLU B O 1
ATOM 2944 N N . GLN B 1 85 ? 2.781 23.25 4.352 1 96.62 85 GLN B N 1
ATOM 2945 C CA . GLN B 1 85 ? 2.213 24.469 4.918 1 96.62 85 GLN B CA 1
ATOM 2946 C C . GLN B 1 85 ? 1.447 24.172 6.203 1 96.62 85 GLN B C 1
ATOM 2948 O O . GLN B 1 85 ? 1.522 24.938 7.164 1 96.62 85 GLN B O 1
ATOM 2953 N N . PHE B 1 86 ? 0.72 23.172 6.207 1 98.38 86 PHE B N 1
ATOM 2954 C CA . PHE B 1 86 ? -0.027 22.781 7.395 1 98.38 86 PHE B CA 1
ATOM 2955 C C . PHE B 1 86 ? 0.913 22.531 8.57 1 98.38 86 PHE B C 1
ATOM 2957 O O . PHE B 1 86 ? 0.646 22.984 9.688 1 98.38 86 PHE B O 1
ATOM 2964 N N . ALA B 1 87 ? 2.012 21.766 8.336 1 98.06 87 ALA B N 1
ATOM 2965 C CA . ALA B 1 87 ? 3.014 21.547 9.375 1 98.06 87 ALA B CA 1
ATOM 2966 C C . ALA B 1 87 ? 3.572 22.859 9.898 1 98.06 87 ALA B C 1
ATOM 2968 O O . ALA B 1 87 ? 3.744 23.031 11.109 1 98.06 87 ALA B O 1
ATOM 2969 N N . LEU B 1 88 ? 3.811 23.766 9.016 1 96.38 88 LEU B N 1
ATOM 2970 C CA . LEU B 1 88 ? 4.305 25.078 9.398 1 96.38 88 LEU B CA 1
ATOM 2971 C C . LEU B 1 88 ? 3.281 25.828 10.25 1 96.38 88 LEU B C 1
ATOM 2973 O O . LEU B 1 88 ? 3.641 26.484 11.234 1 96.38 88 LEU B O 1
ATOM 2977 N N . ASP B 1 89 ? 2.053 25.75 9.844 1 97.44 89 ASP B N 1
ATOM 2978 C CA . ASP B 1 89 ? 0.985 26.406 10.594 1 97.44 89 ASP B CA 1
ATOM 2979 C C . ASP B 1 89 ? 0.923 25.875 12.031 1 97.44 89 ASP B C 1
ATOM 2981 O O . ASP B 1 89 ? 0.709 26.641 12.969 1 97.44 89 ASP B O 1
ATOM 2985 N N . ILE B 1 90 ? 1.069 24.609 12.188 1 98.25 90 ILE B N 1
ATOM 2986 C CA . ILE B 1 90 ? 1.05 23.984 13.508 1 98.25 90 ILE B CA 1
ATOM 2987 C C . ILE B 1 90 ? 2.201 24.516 14.352 1 98.25 90 ILE B C 1
ATOM 2989 O O . ILE B 1 90 ? 1.993 24.969 15.484 1 98.25 90 ILE B O 1
ATOM 2993 N N . CYS B 1 91 ? 3.395 24.531 13.805 1 97.12 91 CYS B N 1
ATOM 2994 C CA . CYS B 1 91 ? 4.562 25.031 14.516 1 97.12 91 CYS B CA 1
ATOM 2995 C C . CYS B 1 91 ? 4.379 26.5 14.922 1 97.12 91 CYS B C 1
ATOM 2997 O O . CYS B 1 91 ? 4.586 26.859 16.078 1 97.12 91 CYS B O 1
ATOM 2999 N N . ASN B 1 92 ? 3.992 27.234 13.992 1 96.31 92 ASN B N 1
ATOM 3000 C CA . ASN B 1 92 ? 3.812 28.672 14.234 1 96.31 92 ASN B CA 1
ATOM 3001 C C . ASN B 1 92 ? 2.789 28.922 15.336 1 96.31 92 ASN B C 1
ATOM 3003 O O . ASN B 1 92 ? 3.006 29.766 16.203 1 96.31 92 ASN B O 1
ATOM 3007 N N . HIS B 1 93 ? 1.716 28.25 15.281 1 97.69 93 HIS B N 1
ATOM 3008 C CA . HIS B 1 93 ? 0.673 28.438 16.281 1 97.69 93 HIS B CA 1
ATOM 3009 C C . HIS B 1 93 ? 1.184 28.109 17.688 1 97.69 93 HIS B C 1
ATOM 3011 O O . HIS B 1 93 ? 0.981 28.891 18.625 1 97.69 93 HIS B O 1
ATOM 3017 N N . LEU B 1 94 ? 1.832 27 17.859 1 97.75 94 LEU B N 1
ATOM 3018 C CA . LEU B 1 94 ? 2.273 26.547 19.172 1 97.75 94 LEU B CA 1
ATOM 3019 C C . LEU B 1 94 ? 3.348 27.469 19.734 1 97.75 94 LEU B C 1
ATOM 3021 O O . LEU B 1 94 ? 3.32 27.812 20.922 1 97.75 94 LEU B O 1
ATOM 3025 N N . ILE B 1 95 ? 4.223 27.938 18.906 1 96.62 95 ILE B N 1
ATOM 3026 C CA . ILE B 1 95 ? 5.32 28.797 19.344 1 96.62 95 ILE B CA 1
ATOM 3027 C C . ILE B 1 95 ? 4.785 30.188 19.688 1 96.62 95 ILE B C 1
ATOM 3029 O O . ILE B 1 95 ? 5.242 30.812 20.641 1 96.62 95 ILE B O 1
ATOM 3033 N N . SER B 1 96 ? 3.854 30.609 18.969 1 96.38 96 SER B N 1
ATOM 3034 C CA . SER B 1 96 ? 3.357 31.969 19.141 1 96.38 96 SER B CA 1
ATOM 3035 C C . SER B 1 96 ? 2.34 32.031 20.281 1 96.38 96 SER B C 1
ATOM 3037 O O . SER B 1 96 ? 2.197 33.062 20.938 1 96.38 96 SER B O 1
ATOM 3039 N N . SER B 1 97 ? 1.638 31 20.5 1 96.5 97 SER B N 1
ATOM 3040 C CA . SER B 1 97 ? 0.552 31 21.469 1 96.5 97 SER B CA 1
ATOM 3041 C C . SER B 1 97 ? 1.074 30.75 22.875 1 96.5 97 SER B C 1
ATOM 3043 O O . SER B 1 97 ? 0.453 31.156 23.859 1 96.5 97 SER B O 1
ATOM 3045 N N . TYR B 1 98 ? 2.146 30.062 22.969 1 96.81 98 TYR B N 1
ATOM 3046 C CA . TYR B 1 98 ? 2.699 29.688 24.266 1 96.81 98 TYR B CA 1
ATOM 3047 C C . TYR B 1 98 ? 4.141 30.156 24.406 1 96.81 98 TYR B C 1
ATOM 3049 O O . TYR B 1 98 ? 5.051 29.562 23.812 1 96.81 98 TYR B O 1
ATOM 3057 N N . CYS B 1 99 ? 4.359 31.047 25.312 1 95.31 99 CYS B N 1
ATOM 3058 C CA . CYS B 1 99 ? 5.668 31.688 25.422 1 95.31 99 CYS B CA 1
ATOM 3059 C C . CYS B 1 99 ? 6.691 30.719 26.016 1 95.31 99 CYS B C 1
ATOM 3061 O O . CYS B 1 99 ? 7.895 30.875 25.781 1 95.31 99 CYS B O 1
ATOM 3063 N N . HIS B 1 100 ? 6.172 29.734 26.734 1 95.69 100 HIS B N 1
ATOM 3064 C CA . HIS B 1 100 ? 7.098 28.828 27.422 1 95.69 100 HIS B CA 1
ATOM 3065 C C . HIS B 1 100 ? 7.418 27.625 26.547 1 95.69 100 HIS B C 1
ATOM 3067 O O . HIS B 1 100 ? 8.148 26.719 26.969 1 95.69 100 HIS B O 1
ATOM 3073 N N . VAL B 1 101 ? 6.859 27.531 25.344 1 96.25 101 VAL B N 1
ATOM 3074 C CA . VAL B 1 101 ? 7.27 26.547 24.359 1 96.25 101 VAL B CA 1
ATOM 3075 C C . VAL B 1 101 ? 8.5 27.031 23.609 1 96.25 101 VAL B C 1
ATOM 3077 O O . VAL B 1 101 ? 8.445 28.062 22.922 1 96.25 101 VAL B O 1
ATOM 3080 N N . VAL B 1 102 ? 9.578 26.25 23.641 1 96.19 102 VAL B N 1
ATOM 3081 C CA . VAL B 1 102 ? 10.82 26.75 23.078 1 96.19 102 VAL B CA 1
ATOM 3082 C C . VAL B 1 102 ? 11.141 26 21.781 1 96.19 102 VAL B C 1
ATOM 3084 O O . VAL B 1 102 ? 11.992 26.422 21 1 96.19 102 VAL B O 1
ATOM 3087 N N . TYR B 1 103 ? 10.484 24.906 21.609 1 96.69 103 TYR B N 1
ATOM 3088 C CA . TYR B 1 103 ? 10.719 24.078 20.422 1 96.69 103 TYR B CA 1
ATOM 3089 C C . TYR B 1 103 ? 9.461 23.312 20.031 1 96.69 103 TYR B C 1
ATOM 3091 O O . TYR B 1 103 ? 8.742 22.812 20.891 1 96.69 103 TYR B O 1
ATOM 3099 N N . VAL B 1 104 ? 9.172 23.281 18.734 1 97.88 104 VAL B N 1
ATOM 3100 C CA . VAL B 1 104 ? 8.055 22.5 18.188 1 97.88 104 VAL B CA 1
ATOM 3101 C C . VAL B 1 104 ? 8.523 21.688 16.984 1 97.88 104 VAL B C 1
ATOM 3103 O O . VAL B 1 104 ? 9.289 22.188 16.156 1 97.88 104 VAL B O 1
ATOM 3106 N N . LYS B 1 105 ? 8.055 20.469 16.922 1 98.06 105 LYS B N 1
ATOM 3107 C CA . LYS B 1 105 ? 8.242 19.625 15.75 1 98.06 105 LYS B CA 1
ATOM 3108 C C . LYS B 1 105 ? 6.926 18.984 15.312 1 98.06 105 LYS B C 1
ATOM 3110 O O . LYS B 1 105 ? 6.199 18.422 16.141 1 98.06 105 LYS B O 1
ATOM 3115 N N . ALA B 1 106 ? 6.594 19.109 14.055 1 98.56 106 ALA B N 1
ATOM 3116 C CA . ALA B 1 106 ? 5.395 18.516 13.477 1 98.56 106 ALA B CA 1
ATOM 3117 C C . ALA B 1 106 ? 5.746 17.594 12.312 1 98.56 106 ALA B C 1
ATOM 3119 O O . ALA B 1 106 ? 6.508 17.984 11.422 1 98.56 106 ALA B O 1
ATOM 3120 N N . TYR B 1 107 ? 5.277 16.406 12.375 1 98.62 107 TYR B N 1
ATOM 3121 C CA . TYR B 1 107 ? 5.359 15.445 11.281 1 98.62 107 TYR B CA 1
ATOM 3122 C C . TYR B 1 107 ? 3.988 15.227 10.648 1 98.62 107 TYR B C 1
ATOM 3124 O O . TYR B 1 107 ? 2.994 15.047 11.359 1 98.62 107 TYR B O 1
ATOM 3132 N N . VAL B 1 108 ? 3.885 15.312 9.336 1 98.75 108 VAL B N 1
ATOM 3133 C CA . VAL B 1 108 ? 2.631 15.094 8.617 1 98.75 108 VAL B CA 1
ATOM 3134 C C . VAL B 1 108 ? 2.855 14.117 7.465 1 98.75 108 VAL B C 1
ATOM 3136 O O . VAL B 1 108 ? 3.793 14.281 6.68 1 98.75 108 VAL B O 1
ATOM 3139 N N . GLN B 1 109 ? 2.051 13.133 7.383 1 98.56 109 GLN B N 1
ATOM 3140 C CA . GLN B 1 109 ? 2.037 12.18 6.273 1 98.56 109 GLN B CA 1
ATOM 3141 C C . GLN B 1 109 ? 0.688 12.188 5.559 1 98.56 109 GLN B C 1
ATOM 3143 O O . GLN B 1 109 ? -0.362 12.242 6.203 1 98.56 109 GLN B O 1
ATOM 3148 N N . GLU B 1 110 ? 0.767 12.164 4.262 1 98.62 110 GLU B N 1
ATOM 3149 C CA . GLU B 1 110 ? -0.451 12.211 3.459 1 98.62 110 GLU B CA 1
ATOM 3150 C C . GLU B 1 110 ? -0.886 10.812 3.035 1 98.62 110 GLU B C 1
ATOM 3152 O O . GLU B 1 110 ? -0.062 10 2.598 1 98.62 110 GLU B O 1
ATOM 3157 N N . VAL B 1 111 ? -2.168 10.438 3.268 1 98.06 111 VAL B N 1
ATOM 3158 C CA . VAL B 1 111 ? -2.717 9.203 2.713 1 98.06 111 VAL B CA 1
ATOM 3159 C C . VAL B 1 111 ? -2.916 9.359 1.207 1 98.06 111 VAL B C 1
ATOM 3161 O O . VAL B 1 111 ? -3.469 10.359 0.747 1 98.06 111 VAL B O 1
ATOM 3164 N N . PRO B 1 112 ? -2.523 8.43 0.403 1 97.88 112 PRO B N 1
ATOM 3165 C CA . PRO B 1 112 ? -2.449 8.609 -1.049 1 97.88 112 PRO B CA 1
ATOM 3166 C C . PRO B 1 112 ? -3.779 8.328 -1.746 1 97.88 112 PRO B C 1
ATOM 3168 O O . PRO B 1 112 ? -3.846 7.473 -2.633 1 97.88 112 PRO B O 1
ATOM 3171 N N . TRP B 1 113 ? -4.777 9.156 -1.525 1 98.12 113 TRP B N 1
ATOM 3172 C CA . TRP B 1 113 ? -6.047 9.109 -2.246 1 98.12 113 TRP B CA 1
ATOM 3173 C C . TRP B 1 113 ? -5.914 9.75 -3.623 1 98.12 113 TRP B C 1
ATOM 3175 O O . TRP B 1 113 ? -5.285 10.805 -3.766 1 98.12 113 TRP B O 1
ATOM 3185 N N . ARG B 1 114 ? -6.477 9.133 -4.551 1 97.56 114 ARG B N 1
ATOM 3186 C CA . ARG B 1 114 ? -6.57 9.664 -5.91 1 97.56 114 ARG B CA 1
ATOM 3187 C C . ARG B 1 114 ? -8.023 9.758 -6.359 1 97.56 114 ARG B C 1
ATOM 3189 O O . ARG B 1 114 ? -8.82 8.852 -6.098 1 97.56 114 ARG B O 1
ATOM 3196 N N . ARG B 1 115 ? -8.352 10.828 -6.973 1 98.5 115 ARG B N 1
ATOM 3197 C CA . ARG B 1 115 ? -9.68 10.961 -7.547 1 98.5 115 ARG B CA 1
ATOM 3198 C C . ARG B 1 115 ? -9.938 9.891 -8.602 1 98.5 115 ARG B C 1
ATOM 3200 O O . ARG B 1 115 ? -9.094 9.648 -9.461 1 98.5 115 ARG B O 1
ATOM 3207 N N . LEU B 1 116 ? -11.086 9.219 -8.516 1 98 116 LEU B N 1
ATOM 3208 C CA . LEU B 1 116 ? -11.453 8.219 -9.508 1 98 116 LEU B CA 1
ATOM 3209 C C . LEU B 1 116 ? -11.75 8.875 -10.852 1 98 116 LEU B C 1
ATOM 3211 O O . LEU B 1 116 ? -12.312 9.969 -10.906 1 98 116 LEU B O 1
ATOM 3215 N N . GLU B 1 117 ? -11.32 8.203 -11.867 1 95.81 117 GLU B N 1
ATOM 3216 C CA . GLU B 1 117 ? -11.578 8.664 -13.227 1 95.81 117 GLU B CA 1
ATOM 3217 C C . GLU B 1 117 ? -12.164 7.543 -14.086 1 95.81 117 GLU B C 1
ATOM 3219 O O . GLU B 1 117 ? -11.742 6.387 -13.977 1 95.81 117 GLU B O 1
ATOM 3224 N N . LYS B 1 118 ? -13.18 7.848 -14.797 1 91.31 118 LYS B N 1
ATOM 3225 C CA . LYS B 1 118 ? -13.742 6.922 -15.773 1 91.31 118 LYS B CA 1
ATOM 3226 C C . LYS B 1 118 ? -13.695 7.512 -17.172 1 91.31 118 LYS B C 1
ATOM 3228 O O . LYS B 1 118 ? -14.297 8.555 -17.438 1 91.31 118 LYS B O 1
ATOM 3233 N N . ASN B 1 119 ? -12.883 6.848 -18.047 1 90.38 119 ASN B N 1
ATOM 3234 C CA . ASN B 1 119 ? -12.75 7.293 -19.422 1 90.38 119 ASN B CA 1
ATOM 3235 C C . ASN B 1 119 ? -12.258 8.734 -19.5 1 90.38 119 ASN B C 1
ATOM 3237 O O . ASN B 1 119 ? -12.828 9.547 -20.234 1 90.38 119 ASN B O 1
ATOM 3241 N N . GLY B 1 120 ? -11.383 9.086 -18.609 1 91 120 GLY B N 1
ATOM 3242 C CA . GLY B 1 120 ? -10.766 10.398 -18.641 1 91 120 GLY B CA 1
ATOM 3243 C C . GLY B 1 120 ? -11.562 11.453 -17.891 1 91 120 GLY B C 1
ATOM 3244 O O . GLY B 1 120 ? -11.141 12.602 -17.781 1 91 120 GLY B O 1
ATOM 3245 N N . ILE B 1 121 ? -12.727 11.086 -17.375 1 96.12 121 ILE B N 1
ATOM 3246 C CA . ILE B 1 121 ? -13.57 12.023 -16.641 1 96.12 121 ILE B CA 1
ATOM 3247 C C . ILE B 1 121 ? -13.375 11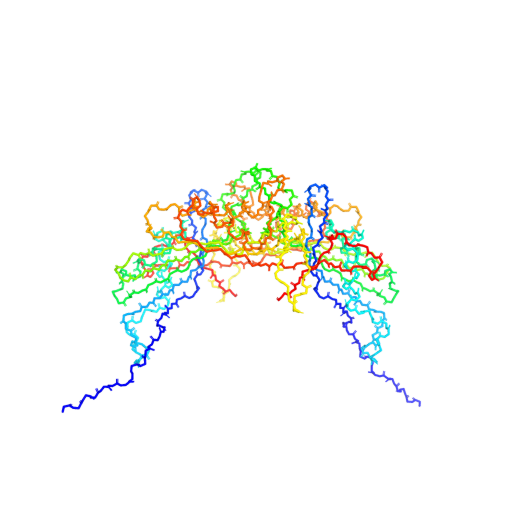.852 -15.141 1 96.12 121 ILE B C 1
ATOM 3249 O O . ILE B 1 121 ? -13.68 10.789 -14.594 1 96.12 121 ILE B O 1
ATOM 3253 N N . PRO B 1 122 ? -12.883 12.875 -14.547 1 97.5 122 PRO B N 1
ATOM 3254 C CA . PRO B 1 122 ? -12.703 12.789 -13.094 1 97.5 122 PRO B CA 1
ATOM 3255 C C . PRO B 1 122 ? -14.023 12.758 -12.336 1 97.5 122 PRO B C 1
ATOM 3257 O O . PRO B 1 122 ? -14.945 13.516 -12.656 1 97.5 122 PRO B O 1
ATOM 3260 N N . HIS B 1 123 ? -14.133 11.938 -11.398 1 98.62 123 HIS B N 1
ATOM 3261 C CA . HIS B 1 123 ? -15.328 11.859 -10.57 1 98.62 123 HIS B CA 1
ATOM 3262 C C . HIS B 1 123 ? -15.414 13.047 -9.617 1 98.62 123 HIS B C 1
ATOM 3264 O O . HIS B 1 123 ? -14.398 13.469 -9.062 1 98.62 123 HIS B O 1
ATOM 3270 N N . VAL B 1 124 ? -16.5 13.523 -9.336 1 98.38 124 VAL B N 1
ATOM 3271 C CA . VAL B 1 124 ? -16.641 14.773 -8.609 1 98.38 124 VAL B CA 1
ATOM 3272 C C . VAL B 1 124 ? -16.422 14.539 -7.117 1 98.38 124 VAL B C 1
ATOM 3274 O O . VAL B 1 124 ? -16.031 15.453 -6.387 1 98.38 124 VAL B O 1
ATOM 3277 N N . HIS B 1 125 ? -16.594 13.281 -6.609 1 98.56 125 HIS B N 1
ATOM 3278 C CA . HIS B 1 125 ? -16.469 13.156 -5.164 1 98.56 125 HIS B CA 1
ATOM 3279 C C . HIS B 1 125 ? -16.094 11.727 -4.766 1 98.56 125 HIS B C 1
ATOM 3281 O O . HIS B 1 125 ? -16.422 11.281 -3.67 1 98.56 125 HIS B O 1
ATOM 3287 N N . SER B 1 126 ? -15.492 10.875 -5.637 1 98.69 126 SER B N 1
ATOM 3288 C CA . SER B 1 126 ? -15.07 9.516 -5.32 1 98.69 126 SER B CA 1
ATOM 3289 C C . SER B 1 126 ? -13.57 9.352 -5.512 1 98.69 126 SER B C 1
ATOM 3291 O O . SER B 1 126 ? -12.977 9.953 -6.41 1 98.69 126 SER B O 1
ATOM 3293 N N . PHE B 1 127 ? -13.016 8.531 -4.668 1 98.75 127 PHE B N 1
ATOM 3294 C CA . PHE B 1 127 ? -11.562 8.406 -4.605 1 98.75 127 PHE B CA 1
ATOM 3295 C C . PHE B 1 127 ? -11.156 6.949 -4.398 1 98.75 127 PHE B C 1
ATOM 3297 O O . PHE B 1 127 ? -11.938 6.148 -3.879 1 98.75 127 PHE B O 1
ATOM 3304 N N . ILE B 1 128 ? -10.016 6.664 -4.805 1 98.5 128 ILE B N 1
ATOM 3305 C CA . ILE B 1 128 ? -9.383 5.359 -4.625 1 98.5 128 ILE B CA 1
ATOM 3306 C C . ILE B 1 128 ? -7.988 5.535 -4.035 1 98.5 128 ILE B C 1
ATOM 3308 O O . ILE B 1 128 ? -7.273 6.477 -4.387 1 98.5 128 ILE B O 1
ATOM 3312 N N . CYS B 1 129 ? -7.582 4.68 -3.098 1 98.31 129 CYS B N 1
ATOM 3313 C CA . CYS B 1 129 ? -6.25 4.754 -2.504 1 98.31 129 CYS B CA 1
ATOM 3314 C C . CYS B 1 129 ? -5.223 4.051 -3.377 1 98.31 129 CYS B C 1
ATOM 3316 O O . CYS B 1 129 ? -5.312 2.842 -3.6 1 98.31 129 CYS B O 1
ATOM 3318 N N . VAL B 1 130 ? -4.254 4.766 -3.869 1 97.19 130 VAL B N 1
ATOM 3319 C CA . VAL B 1 130 ? -3.254 4.223 -4.785 1 97.19 130 VAL B CA 1
ATOM 3320 C C . VAL B 1 130 ? -1.869 4.746 -4.406 1 97.19 130 VAL B C 1
ATOM 3322 O O . VAL B 1 130 ? -1.415 5.762 -4.938 1 97.19 130 VAL B O 1
ATOM 3325 N N . PRO B 1 131 ? -1.168 4.051 -3.584 1 96.56 131 PRO B N 1
ATOM 3326 C CA . PRO B 1 131 ? 0.157 4.52 -3.172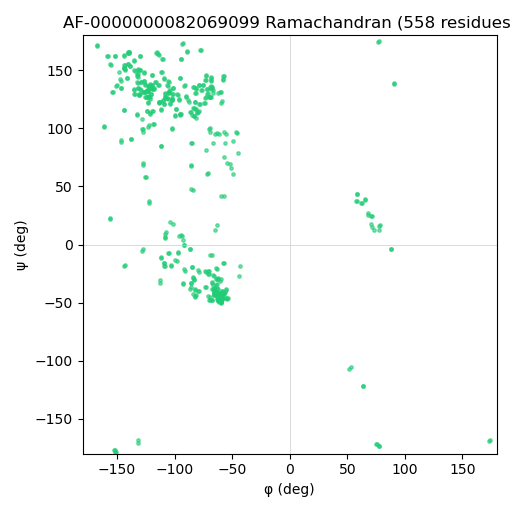 1 96.56 131 PRO B CA 1
ATOM 3327 C C . PRO B 1 131 ? 1.207 4.355 -4.27 1 96.56 131 PRO B C 1
ATOM 3329 O O . PRO B 1 131 ? 1.372 3.26 -4.812 1 96.56 131 PRO B O 1
ATOM 3332 N N . GLU B 1 132 ? 1.821 5.344 -4.68 1 96.12 132 GLU B N 1
ATOM 3333 C CA . GLU B 1 132 ? 3.002 5.445 -5.531 1 96.12 132 GLU B CA 1
ATOM 3334 C C . GLU B 1 132 ? 4.094 6.273 -4.867 1 96.12 132 GLU B C 1
ATOM 3336 O O . GLU B 1 132 ? 4.57 7.258 -5.438 1 96.12 132 GLU B O 1
ATOM 3341 N N . GLY B 1 133 ? 4.473 5.781 -3.68 1 97.31 133 GLY B N 1
ATOM 3342 C CA . GLY B 1 133 ? 5.246 6.602 -2.762 1 97.31 133 GLY B CA 1
ATOM 3343 C C . GLY B 1 133 ? 4.383 7.398 -1.802 1 97.31 133 GLY B C 1
ATOM 3344 O O . GLY B 1 133 ? 3.332 7.914 -2.186 1 97.31 133 GLY B O 1
ATOM 3345 N N . ILE B 1 134 ? 4.812 7.434 -0.596 1 98.62 134 ILE B N 1
ATOM 3346 C CA . ILE B 1 134 ? 4.055 8.164 0.415 1 98.62 134 ILE B CA 1
ATOM 3347 C C . ILE B 1 134 ? 4.723 9.508 0.687 1 98.62 134 ILE B C 1
ATOM 3349 O O . ILE B 1 134 ? 5.914 9.562 0.999 1 98.62 134 ILE B O 1
ATOM 3353 N N . ARG B 1 135 ? 3.967 10.547 0.554 1 98.62 135 ARG B N 1
ATOM 3354 C CA . ARG B 1 135 ? 4.453 11.891 0.835 1 98.62 135 ARG B CA 1
ATOM 3355 C C . ARG B 1 135 ? 4.41 12.188 2.33 1 98.62 135 ARG B C 1
ATOM 3357 O O . ARG B 1 135 ? 3.4 11.93 2.99 1 98.62 135 ARG B O 1
ATOM 3364 N N . PHE B 1 136 ? 5.496 12.664 2.822 1 98.81 136 PHE B N 1
ATOM 3365 C CA . PHE B 1 136 ? 5.527 13.125 4.203 1 98.81 136 PHE B CA 1
ATOM 3366 C C . PHE B 1 136 ? 6.336 14.414 4.324 1 98.81 136 PHE B C 1
ATOM 3368 O O . PHE B 1 136 ? 7.043 14.797 3.391 1 98.81 136 PHE B O 1
ATOM 3375 N N . CYS B 1 137 ? 6.18 15.086 5.488 1 98.31 137 CYS B N 1
ATOM 3376 C CA . CYS B 1 137 ? 7 16.25 5.785 1 98.31 137 CYS B CA 1
ATOM 3377 C C . CYS B 1 137 ? 7.184 16.422 7.289 1 98.31 137 CYS B C 1
ATOM 3379 O O . CYS B 1 137 ? 6.492 15.773 8.078 1 98.31 137 CYS B O 1
ATOM 3381 N N . GLU B 1 138 ? 8.18 17.188 7.582 1 97.62 138 GLU B N 1
ATOM 3382 C CA . GLU B 1 138 ? 8.492 17.594 8.953 1 97.62 138 GLU B CA 1
ATOM 3383 C C . GLU B 1 138 ? 8.805 19.094 9.031 1 97.62 138 GLU B C 1
ATOM 3385 O O . GLU B 1 138 ? 9.516 19.625 8.18 1 97.62 138 GLU B O 1
ATOM 3390 N N . ALA B 1 139 ? 8.234 19.703 9.953 1 96.75 139 ALA B N 1
ATOM 3391 C CA . ALA B 1 139 ? 8.578 21.078 10.266 1 96.75 139 ALA B CA 1
ATOM 3392 C C . ALA B 1 139 ? 9.047 21.219 11.711 1 96.75 139 ALA B C 1
ATOM 3394 O O . ALA B 1 139 ? 8.492 20.578 12.609 1 96.75 139 ALA B O 1
ATOM 3395 N N . GLU B 1 140 ? 10.039 21.953 11.891 1 96.25 140 GLU B N 1
ATOM 3396 C CA . GLU B 1 140 ? 10.516 22.266 13.242 1 96.25 140 GLU B CA 1
ATOM 3397 C C . GLU B 1 140 ? 10.828 23.75 13.398 1 96.25 140 GLU B C 1
ATOM 3399 O O . GLU B 1 140 ? 11.219 24.406 12.43 1 96.25 140 GLU B O 1
ATOM 3404 N N . GLN B 1 141 ? 10.641 24.172 14.594 1 95.56 141 GLN B N 1
ATOM 3405 C CA . GLN B 1 141 ? 10.859 25.578 14.867 1 95.56 141 GLN B CA 1
ATOM 3406 C C . GLN B 1 141 ? 11.234 25.812 16.328 1 95.56 141 GLN B C 1
ATOM 3408 O O . GLN B 1 141 ? 10.633 25.203 17.234 1 95.56 141 GLN B O 1
ATOM 3413 N N . CYS B 1 142 ? 12.266 26.562 16.516 1 94.69 142 CYS B N 1
ATOM 3414 C CA . CYS B 1 142 ? 12.633 27.047 17.828 1 94.69 142 CYS B CA 1
ATOM 3415 C C . CYS B 1 142 ? 12.062 28.438 18.078 1 94.69 142 CYS B C 1
ATOM 3417 O O . CYS B 1 142 ? 11.781 29.172 17.141 1 94.69 142 CYS B O 1
ATOM 3419 N N . GLN B 1 143 ? 12.039 28.641 19.375 1 90.94 143 GLN B N 1
ATOM 3420 C CA . GLN B 1 143 ? 11.586 29.984 19.734 1 90.94 143 GLN B CA 1
ATOM 3421 C C . GLN B 1 143 ? 12.492 31.047 19.125 1 90.94 143 GLN B C 1
ATOM 3423 O O . GLN B 1 143 ? 13.719 30.953 19.219 1 90.94 143 GLN B O 1
ATOM 3428 N N . ASN B 1 144 ? 12.125 32 18.328 1 85.31 144 ASN B N 1
ATOM 3429 C CA . ASN B 1 144 ? 12.82 33.125 17.688 1 85.31 144 ASN B CA 1
ATOM 3430 C C . ASN B 1 144 ? 13.641 32.625 16.484 1 85.31 144 ASN B C 1
ATOM 3432 O O . ASN B 1 144 ? 14.609 33.281 16.094 1 85.31 144 ASN B O 1
ATOM 3436 N N . GLY B 1 145 ? 13.422 31.438 16.062 1 87.56 145 GLY B N 1
ATOM 3437 C CA . GLY B 1 145 ? 14.125 30.922 14.898 1 87.56 145 GLY B CA 1
ATOM 3438 C C . GLY B 1 145 ? 13.227 30.734 13.688 1 87.56 145 GLY B C 1
ATOM 3439 O O . GLY B 1 145 ? 12 30.703 13.82 1 87.56 145 GLY B O 1
ATOM 3440 N N . CYS B 1 146 ? 13.828 30.688 12.57 1 89.06 146 CYS B N 1
ATOM 3441 C CA . CYS B 1 146 ? 13.102 30.375 11.352 1 89.06 146 CYS B CA 1
ATOM 3442 C C . CYS B 1 146 ? 12.727 28.891 11.305 1 89.06 146 CYS B C 1
ATOM 3444 O O . CYS B 1 146 ? 13.5 28.047 11.75 1 89.06 146 CYS B O 1
ATOM 3446 N N . PRO B 1 147 ? 11.57 28.641 10.812 1 92.75 147 PRO B N 1
ATOM 3447 C CA . PRO B 1 147 ? 11.188 27.234 10.695 1 92.75 147 PRO B CA 1
ATOM 3448 C C . PRO B 1 147 ? 12.008 26.469 9.648 1 92.75 147 PRO B C 1
ATOM 3450 O O . PRO B 1 147 ? 12.445 27.062 8.664 1 92.75 147 PRO B O 1
ATOM 3453 N N . LEU B 1 148 ? 12.273 25.281 9.969 1 93.25 148 LEU B N 1
ATOM 3454 C CA . LEU B 1 148 ? 12.875 24.328 9.031 1 93.25 148 LEU B CA 1
ATOM 3455 C C . LEU B 1 148 ? 11.836 23.344 8.523 1 93.25 148 LEU B C 1
ATOM 3457 O O . LEU B 1 148 ? 11.062 22.781 9.312 1 93.25 148 LEU B O 1
ATOM 3461 N N . VAL B 1 149 ? 11.836 23.156 7.191 1 95.69 149 VAL B N 1
ATOM 3462 C CA . VAL B 1 149 ? 10.883 22.234 6.598 1 95.69 149 VAL B CA 1
ATOM 3463 C C . VAL B 1 149 ? 11.625 21.156 5.801 1 95.69 149 VAL B C 1
ATOM 3465 O O . VAL B 1 149 ? 12.539 21.469 5.035 1 95.69 149 VAL B O 1
ATOM 3468 N N . ILE B 1 150 ? 11.242 19.938 6.027 1 96.69 150 ILE B N 1
ATOM 3469 C CA . ILE B 1 150 ? 11.711 18.781 5.281 1 96.69 150 ILE B CA 1
ATOM 3470 C C . ILE B 1 150 ? 10.531 18.078 4.617 1 96.69 150 ILE B C 1
ATOM 3472 O O . ILE B 1 150 ? 9.461 17.938 5.223 1 96.69 150 ILE B O 1
ATOM 3476 N N . SER B 1 151 ? 10.68 17.734 3.396 1 97.62 151 SER B N 1
ATOM 3477 C CA . SER B 1 151 ? 9.719 16.875 2.705 1 97.62 151 SER B CA 1
ATOM 3478 C C . SER B 1 151 ? 10.352 15.547 2.301 1 97.62 151 SER B C 1
ATOM 3480 O O . SER B 1 151 ? 11.578 15.398 2.361 1 97.62 151 SER B O 1
ATOM 3482 N N . GLY B 1 152 ? 9.5 14.617 1.95 1 98.38 152 GLY B N 1
ATOM 3483 C CA . GLY B 1 152 ? 10.086 13.344 1.561 1 98.38 152 GLY B CA 1
ATOM 3484 C C . GLY B 1 152 ? 9.094 12.414 0.888 1 98.38 152 GLY B C 1
ATOM 3485 O O . GLY B 1 152 ? 7.91 12.734 0.774 1 98.38 152 GLY B O 1
ATOM 3486 N N . ILE B 1 153 ? 9.617 11.297 0.339 1 98.62 153 ILE B N 1
ATOM 3487 C CA . ILE B 1 153 ? 8.922 10.164 -0.258 1 98.62 153 ILE B CA 1
ATOM 3488 C C . ILE B 1 153 ? 9.359 8.867 0.422 1 98.62 153 ILE B C 1
ATOM 3490 O O . ILE B 1 153 ? 10.562 8.625 0.592 1 98.62 153 ILE B O 1
ATOM 3494 N N . LYS B 1 154 ? 8.445 8.109 0.884 1 98.5 154 LYS B N 1
ATOM 3495 C CA . LYS B 1 154 ? 8.805 6.805 1.425 1 98.5 154 LYS B CA 1
ATOM 3496 C C . LYS B 1 154 ? 7.926 5.707 0.827 1 98.5 154 LYS B C 1
ATOM 3498 O O . LYS B 1 154 ? 6.926 5.992 0.164 1 98.5 154 LYS B O 1
ATOM 3503 N N . GLU B 1 155 ? 8.359 4.449 0.945 1 98 155 GLU B N 1
ATOM 3504 C CA . GLU B 1 155 ? 7.625 3.262 0.512 1 98 155 GLU B CA 1
ATOM 3505 C C . GLU B 1 155 ? 7.391 3.277 -0.997 1 98 155 GLU B C 1
ATOM 3507 O O . GLU B 1 155 ? 6.305 2.934 -1.466 1 98 155 GLU B O 1
ATOM 3512 N N . LEU B 1 156 ? 8.344 3.777 -1.691 1 98.5 156 LEU B N 1
ATOM 3513 C CA . LEU B 1 156 ? 8.352 3.691 -3.148 1 98.5 156 LEU B CA 1
ATOM 3514 C C . LEU B 1 156 ? 9.172 2.49 -3.615 1 98.5 156 LEU B C 1
ATOM 3516 O O . LEU B 1 156 ? 10.391 2.461 -3.451 1 98.5 156 LEU B O 1
ATOM 3520 N N . LYS B 1 157 ? 8.516 1.502 -4.168 1 98.38 157 LYS B N 1
ATOM 3521 C CA . LYS B 1 157 ? 9.188 0.278 -4.594 1 98.38 157 LYS B CA 1
ATOM 3522 C C . LYS B 1 157 ? 9.414 0.27 -6.102 1 98.38 157 LYS B C 1
ATOM 3524 O O . LYS B 1 157 ? 8.477 0.449 -6.879 1 98.38 157 LYS B O 1
ATOM 3529 N N . LEU B 1 158 ? 10.617 0.008 -6.508 1 98.5 158 LEU B N 1
ATOM 3530 C CA . LEU B 1 158 ? 11.055 0.041 -7.898 1 98.5 158 LEU B CA 1
ATOM 3531 C C . LEU B 1 158 ? 11.805 -1.237 -8.266 1 98.5 158 LEU B C 1
ATOM 3533 O O . LEU B 1 158 ? 12.438 -1.859 -7.406 1 98.5 158 LEU B O 1
ATOM 3537 N N . LYS B 1 159 ? 11.68 -1.563 -9.523 1 98.44 159 LYS B N 1
ATOM 3538 C CA . LYS B 1 159 ? 12.359 -2.762 -10.008 1 98.44 159 LYS B CA 1
ATOM 3539 C C . LYS B 1 159 ? 12.812 -2.586 -11.453 1 98.44 159 LYS B C 1
ATOM 3541 O O . LYS B 1 159 ? 12.078 -2.039 -12.281 1 98.44 159 LYS B O 1
ATOM 3546 N N . LYS B 1 160 ? 13.961 -2.938 -11.781 1 98.19 160 LYS B N 1
ATOM 3547 C CA . LYS B 1 160 ? 14.383 -3.162 -13.164 1 98.19 160 LYS B CA 1
ATOM 3548 C C . LYS B 1 160 ? 15.008 -4.547 -13.328 1 98.19 160 LYS B C 1
ATOM 3550 O O . LYS B 1 160 ? 15.719 -5.02 -12.438 1 98.19 160 LYS B O 1
ATOM 3555 N N . THR B 1 161 ? 14.742 -5.207 -14.398 1 97.94 161 THR B N 1
ATOM 3556 C CA . THR B 1 161 ? 15.055 -6.625 -14.539 1 97.94 161 THR B CA 1
ATOM 3557 C C . THR B 1 161 ? 16.375 -6.816 -15.281 1 97.94 161 THR B C 1
ATOM 3559 O O . THR B 1 161 ? 16.828 -7.949 -15.453 1 97.94 161 THR B O 1
ATOM 3562 N N . THR B 1 162 ? 16.938 -5.781 -15.773 1 96.88 162 THR B N 1
ATOM 3563 C CA . THR B 1 162 ? 18.234 -5.785 -16.422 1 96.88 162 THR B CA 1
ATOM 3564 C C . THR B 1 162 ? 18.922 -4.43 -16.266 1 96.88 162 THR B C 1
ATOM 3566 O O . THR B 1 162 ? 18.438 -3.57 -15.523 1 96.88 162 THR B O 1
ATOM 3569 N N . GLN B 1 163 ? 20.156 -4.25 -16.844 1 96.69 163 GLN B N 1
ATOM 3570 C CA . GLN B 1 163 ? 20.938 -3.014 -16.797 1 96.69 163 GLN B CA 1
ATOM 3571 C C . GLN B 1 163 ? 21.359 -2.701 -15.359 1 96.69 163 GLN B C 1
ATOM 3573 O O . GLN B 1 163 ? 21.281 -1.554 -14.922 1 96.69 163 GLN B O 1
ATOM 3578 N N . SER B 1 164 ? 21.70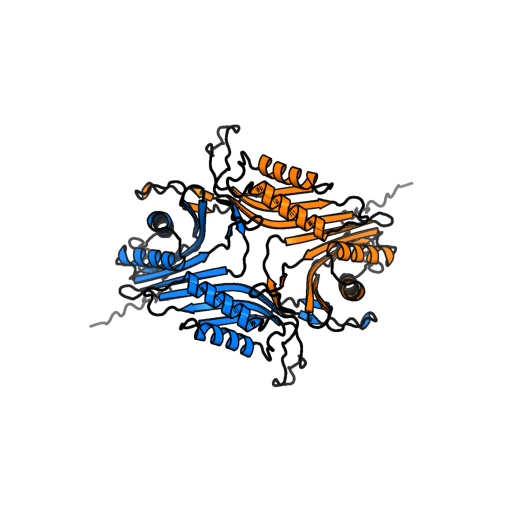3 -3.775 -14.68 1 96.19 164 SER B N 1
ATOM 3579 C CA . SER B 1 164 ? 22.281 -3.668 -13.344 1 96.19 164 SER B CA 1
ATOM 3580 C C . SER B 1 164 ? 23.297 -4.785 -13.086 1 96.19 164 SER B C 1
ATOM 3582 O O . SER B 1 164 ? 23.109 -5.914 -13.555 1 96.19 164 SER B O 1
ATOM 3584 N N . GLY B 1 165 ? 24.359 -4.453 -12.43 1 94.19 165 GLY B N 1
ATOM 3585 C CA . GLY B 1 165 ? 25.391 -5.43 -12.109 1 94.19 165 GLY B CA 1
ATOM 3586 C C . GLY B 1 165 ? 26.156 -5.094 -10.844 1 94.19 165 GLY B C 1
ATOM 3587 O O . GLY B 1 165 ? 25.766 -4.188 -10.102 1 94.19 165 GLY B O 1
ATOM 3588 N N . PHE B 1 166 ? 27.078 -5.836 -10.531 1 93.12 166 PHE B N 1
ATOM 3589 C CA . PHE B 1 166 ? 28 -5.656 -9.422 1 93.12 166 PHE B CA 1
ATOM 3590 C C . PHE B 1 166 ? 29.25 -6.508 -9.625 1 93.12 166 PHE B C 1
ATOM 3592 O O . PHE B 1 166 ? 29.219 -7.723 -9.406 1 93.12 166 PHE B O 1
ATOM 3599 N N . GLN B 1 167 ? 30.219 -5.836 -10.031 1 93.94 167 GLN B N 1
ATOM 3600 C CA . GLN B 1 167 ? 31.469 -6.516 -10.383 1 93.94 167 GLN B CA 1
ATOM 3601 C C . GLN B 1 167 ? 32.688 -5.703 -9.93 1 93.94 167 GLN B C 1
ATOM 3603 O O . GLN B 1 167 ? 32.562 -4.523 -9.602 1 93.94 167 GLN B O 1
ATOM 3608 N N . GLY B 1 168 ? 33.812 -6.445 -9.938 1 92.38 168 GLY B N 1
ATOM 3609 C CA . GLY B 1 168 ? 35.062 -5.762 -9.688 1 92.38 168 GLY B CA 1
ATOM 3610 C C . GLY B 1 168 ? 35.219 -5.312 -8.25 1 92.38 168 GLY B C 1
ATOM 3611 O O . GLY B 1 168 ? 35.906 -4.309 -7.977 1 92.38 168 GLY B O 1
ATOM 3612 N N . PHE B 1 169 ? 34.531 -5.969 -7.348 1 92.38 169 PHE B N 1
ATOM 3613 C CA . PHE B 1 169 ? 34.625 -5.598 -5.938 1 92.38 169 PHE B CA 1
ATOM 3614 C C . PHE B 1 169 ? 35.75 -6.352 -5.238 1 92.38 169 PHE B C 1
ATOM 3616 O O . PHE B 1 169 ? 36.312 -7.285 -5.801 1 92.38 169 PHE B O 1
ATOM 3623 N N . HIS B 1 170 ? 36.094 -5.875 -4.051 1 93.75 170 HIS B N 1
ATOM 3624 C CA . HIS B 1 170 ? 37.125 -6.508 -3.234 1 93.75 170 HIS B CA 1
ATOM 3625 C C . HIS B 1 170 ? 36.688 -7.883 -2.752 1 93.75 170 HIS B C 1
ATOM 3627 O O . HIS B 1 170 ? 35.531 -8.047 -2.289 1 93.75 170 HIS B O 1
ATOM 3633 N N . ARG B 1 171 ? 37.531 -8.844 -2.887 1 93 171 ARG B N 1
ATOM 3634 C CA . ARG B 1 171 ? 37.219 -10.195 -2.436 1 93 171 ARG B CA 1
ATOM 3635 C C . ARG B 1 171 ? 38.188 -10.641 -1.343 1 93 171 ARG B C 1
ATOM 3637 O O . ARG B 1 171 ? 39.375 -10.312 -1.383 1 93 171 ARG B O 1
ATOM 3644 N N . ASP B 1 172 ? 37.562 -11.195 -0.375 1 92.88 172 ASP B N 1
ATOM 3645 C CA . ASP B 1 172 ? 38.312 -11.898 0.64 1 92.88 172 ASP B CA 1
ATOM 3646 C C . ASP B 1 172 ? 37.719 -13.281 0.917 1 92.88 172 ASP B C 1
ATOM 3648 O O . ASP B 1 172 ? 36.875 -13.766 0.159 1 92.88 172 ASP B O 1
ATOM 3652 N N . LYS B 1 173 ? 38.219 -13.953 1.996 1 93.06 173 LYS B N 1
ATOM 3653 C CA . LYS B 1 173 ? 37.812 -15.336 2.26 1 93.06 173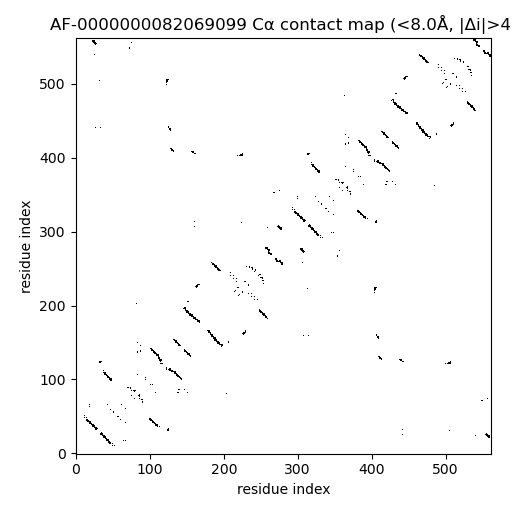 LYS B CA 1
ATOM 3654 C C . LYS B 1 173 ? 36.344 -15.406 2.658 1 93.06 173 LYS B C 1
ATOM 3656 O O . LYS B 1 173 ? 35.75 -16.484 2.658 1 93.06 173 LYS B O 1
ATOM 3661 N N . TYR B 1 174 ? 35.844 -14.242 2.848 1 93.5 174 TYR B N 1
ATOM 3662 C CA . TYR B 1 174 ? 34.438 -14.227 3.305 1 93.5 174 TYR B CA 1
ATOM 3663 C C . TYR B 1 174 ? 33.5 -13.805 2.18 1 93.5 174 TYR B C 1
ATOM 3665 O O . TYR B 1 174 ? 32.281 -13.836 2.342 1 93.5 174 TYR B O 1
ATOM 3673 N N . THR B 1 175 ? 34.062 -13.375 1.038 1 89.25 175 THR B N 1
ATOM 3674 C CA . THR B 1 175 ? 33.25 -12.953 -0.094 1 89.25 175 THR B CA 1
ATOM 3675 C C . THR B 1 175 ? 32.719 -14.164 -0.869 1 89.25 175 THR B C 1
ATOM 3677 O O . THR B 1 175 ? 33.5 -14.891 -1.487 1 89.25 175 THR B O 1
ATOM 3680 N N . THR B 1 176 ? 31.328 -14.352 -0.858 1 89 176 THR B N 1
ATOM 3681 C CA . THR B 1 176 ? 30.75 -15.531 -1.492 1 89 176 THR B CA 1
ATOM 3682 C C . THR B 1 176 ? 29.953 -15.148 -2.734 1 89 176 THR B C 1
ATOM 3684 O O . THR B 1 176 ? 29.641 -16 -3.566 1 89 176 THR B O 1
ATOM 3687 N N . ILE B 1 177 ? 29.703 -13.859 -2.904 1 86.25 177 ILE B N 1
ATOM 3688 C CA . ILE B 1 177 ? 28.859 -13.445 -4.023 1 86.25 177 ILE B CA 1
ATOM 3689 C C . ILE B 1 177 ? 29.688 -13.391 -5.301 1 86.25 177 ILE B C 1
ATOM 3691 O O . ILE B 1 177 ? 30.859 -12.992 -5.273 1 86.25 177 ILE B O 1
ATOM 3695 N N . PRO B 1 178 ? 29.125 -13.945 -6.34 1 88 178 PRO B N 1
ATOM 3696 C CA . PRO B 1 178 ? 29.828 -13.844 -7.617 1 88 178 PRO B CA 1
ATOM 3697 C C . PRO B 1 178 ? 29.672 -12.469 -8.273 1 88 178 PRO B C 1
ATOM 3699 O O . PRO B 1 178 ? 28.844 -11.664 -7.832 1 88 178 PRO B O 1
ATOM 3702 N N . ASP B 1 179 ? 30.5 -12.234 -9.297 1 92 179 ASP B N 1
ATOM 3703 C CA . ASP B 1 179 ? 30.266 -11.078 -10.156 1 92 179 ASP B CA 1
ATOM 3704 C C . ASP B 1 179 ? 28.984 -11.234 -10.969 1 92 179 ASP B C 1
ATOM 3706 O O . ASP B 1 179 ? 28.688 -12.328 -11.461 1 92 179 ASP B O 1
ATOM 3710 N N . ARG B 1 180 ? 28.281 -10.211 -10.992 1 90.75 180 ARG B N 1
ATOM 3711 C CA . ARG B 1 180 ? 27.062 -10.195 -11.797 1 90.75 180 ARG B CA 1
ATOM 3712 C C . ARG B 1 180 ? 27.078 -9.031 -12.781 1 90.75 180 ARG B C 1
ATOM 3714 O O . ARG B 1 180 ? 27.422 -7.902 -12.414 1 90.75 180 ARG B O 1
ATOM 3721 N N . THR B 1 181 ? 26.766 -9.336 -13.984 1 91.31 181 THR B N 1
ATOM 3722 C CA . THR B 1 181 ? 26.719 -8.305 -15.008 1 91.31 181 THR B CA 1
ATOM 3723 C C . THR B 1 181 ? 25.281 -7.918 -15.328 1 91.31 181 THR B C 1
ATOM 3725 O O . THR B 1 181 ? 25.031 -6.891 -15.961 1 91.31 181 THR B O 1
ATOM 3728 N N . ASP B 1 182 ? 24.344 -8.766 -14.953 1 92.38 182 ASP B N 1
ATOM 3729 C CA . ASP B 1 182 ? 22.922 -8.539 -15.25 1 92.38 182 ASP B CA 1
ATOM 3730 C C . ASP B 1 182 ? 22.047 -9.086 -14.133 1 92.38 182 ASP B C 1
ATOM 3732 O O . ASP B 1 182 ? 21.594 -10.234 -14.203 1 92.38 182 ASP B O 1
ATOM 3736 N N . ARG B 1 183 ? 21.812 -8.305 -13.188 1 92.81 183 ARG B N 1
ATOM 3737 C CA . ARG B 1 183 ? 20.984 -8.719 -12.07 1 92.81 183 ARG B CA 1
ATOM 3738 C C . ARG B 1 183 ? 19.672 -7.93 -12.039 1 92.81 183 ARG B C 1
ATOM 3740 O O . ARG B 1 183 ? 19.531 -6.938 -12.758 1 92.81 183 ARG B O 1
ATOM 3747 N N . VAL B 1 184 ? 18.719 -8.422 -11.32 1 95.81 184 VAL B N 1
ATOM 3748 C CA . VAL B 1 184 ? 17.5 -7.684 -11 1 95.81 184 VAL B CA 1
ATOM 3749 C C . VAL B 1 184 ? 17.781 -6.68 -9.883 1 95.81 184 VAL B C 1
ATOM 3751 O O . VAL B 1 184 ? 18.328 -7.047 -8.836 1 95.81 184 VAL B O 1
ATOM 3754 N N . LEU B 1 185 ? 17.562 -5.449 -10.148 1 96.88 185 LEU B N 1
ATOM 3755 C CA . LEU B 1 185 ? 17.641 -4.434 -9.109 1 96.88 185 LEU B CA 1
ATOM 3756 C C . LEU B 1 185 ? 16.25 -4.066 -8.609 1 96.88 185 LEU B C 1
ATOM 3758 O O . LEU B 1 185 ? 15.445 -3.506 -9.352 1 96.88 185 LEU B O 1
ATOM 3762 N N . SER B 1 186 ? 15.945 -4.43 -7.406 1 97.38 186 SER B N 1
ATOM 3763 C CA . SER B 1 186 ? 14.688 -4.113 -6.727 1 97.38 186 SER B CA 1
ATOM 3764 C C . SER B 1 186 ? 14.945 -3.426 -5.391 1 97.38 186 SER B C 1
ATOM 3766 O O . SER B 1 186 ? 15.781 -3.873 -4.605 1 97.38 186 SER B O 1
ATOM 3768 N N . ALA B 1 187 ? 14.234 -2.332 -5.195 1 97.06 187 ALA B N 1
ATOM 3769 C CA . ALA B 1 187 ? 14.531 -1.582 -3.979 1 97.06 187 ALA B CA 1
ATOM 3770 C C . ALA B 1 187 ? 13.328 -0.749 -3.545 1 97.06 187 ALA B C 1
ATOM 3772 O O . ALA B 1 187 ? 12.445 -0.46 -4.352 1 97.06 187 ALA B O 1
ATOM 3773 N N . GLU B 1 188 ? 13.297 -0.479 -2.287 1 98.06 188 GLU B N 1
ATOM 3774 C CA . GLU B 1 188 ? 12.375 0.494 -1.713 1 98.06 188 GLU B CA 1
ATOM 3775 C C . GLU B 1 188 ? 13.078 1.813 -1.412 1 98.06 188 GLU B C 1
ATOM 3777 O O . GLU B 1 188 ? 14.055 1.844 -0.667 1 98.06 188 GLU B O 1
ATOM 3782 N N . LEU B 1 189 ? 12.539 2.822 -1.972 1 98.06 189 LEU B N 1
ATOM 3783 C CA . LEU B 1 189 ? 13.18 4.129 -1.87 1 98.06 189 LEU B CA 1
ATOM 3784 C C . LEU B 1 189 ? 12.656 4.898 -0.661 1 98.06 189 LEU B C 1
ATOM 3786 O O . LEU B 1 189 ? 11.453 4.895 -0.39 1 98.06 189 LEU B O 1
ATOM 3790 N N . PHE B 1 190 ? 13.578 5.531 0.06 1 98.31 190 PHE B N 1
ATOM 3791 C CA . PHE B 1 190 ? 13.328 6.605 1.015 1 98.31 190 PHE B CA 1
ATOM 3792 C C . PHE B 1 190 ? 14.133 7.848 0.654 1 98.31 190 PHE B C 1
ATOM 3794 O O . PHE B 1 190 ? 15.336 7.762 0.41 1 98.31 190 PHE B O 1
ATOM 3801 N N . CYS B 1 191 ? 13.469 8.93 0.542 1 97 191 CYS B N 1
ATOM 3802 C CA . CYS B 1 191 ? 14.164 10.18 0.236 1 97 191 CYS B CA 1
ATOM 3803 C C . CYS B 1 191 ? 13.562 11.344 1.009 1 97 191 CYS B C 1
ATOM 3805 O O . CYS B 1 191 ? 12.352 11.391 1.22 1 97 191 CYS B O 1
ATOM 3807 N N . LYS B 1 192 ? 14.391 12.25 1.445 1 97.25 192 LYS B N 1
ATOM 3808 C CA . LYS B 1 192 ? 13.953 13.492 2.07 1 97.25 192 LYS B CA 1
ATOM 3809 C C . LYS B 1 192 ? 14.867 14.656 1.692 1 97.25 192 LYS B C 1
ATOM 3811 O O . LYS B 1 192 ? 16.047 14.453 1.403 1 97.25 192 LYS B O 1
ATOM 3816 N N . TRP B 1 193 ? 14.328 15.828 1.69 1 96.44 193 TRP B N 1
ATOM 3817 C CA . TRP B 1 193 ? 15.102 17.016 1.343 1 96.44 193 TRP B CA 1
ATOM 3818 C C . TRP B 1 193 ? 14.672 18.203 2.188 1 96.44 193 TRP B C 1
ATOM 3820 O O . TRP B 1 193 ? 13.531 18.266 2.654 1 96.44 193 TRP B O 1
ATOM 3830 N N . SER B 1 194 ? 15.594 19.109 2.336 1 94.31 194 SER B N 1
ATOM 3831 C CA . SER B 1 194 ? 15.352 20.312 3.125 1 94.31 194 SER B CA 1
ATOM 3832 C C . SER B 1 194 ? 15.25 21.547 2.232 1 94.31 194 SER B C 1
ATOM 3834 O O . SER B 1 194 ? 15.938 21.641 1.214 1 94.31 194 SER B O 1
ATOM 3836 N N . TYR B 1 195 ? 14.367 22.516 2.531 1 90.75 195 TYR B N 1
ATOM 3837 C CA . TYR B 1 195 ? 14.164 23.734 1.757 1 90.75 195 TYR B CA 1
ATOM 3838 C C . TYR B 1 195 ? 15.039 24.875 2.289 1 90.75 195 TYR B C 1
ATOM 3840 O O . TYR B 1 195 ? 15.188 25.906 1.638 1 90.75 195 TYR B O 1
ATOM 3848 N N . GLY B 1 196 ? 15.859 24.75 3.195 1 78.94 196 GLY B N 1
ATOM 3849 C CA . GLY B 1 196 ? 16.594 25.859 3.789 1 78.94 196 GLY B CA 1
ATOM 3850 C C . GLY B 1 196 ? 15.703 26.984 4.281 1 78.94 196 GLY B C 1
ATOM 3851 O O . GLY B 1 196 ? 14.891 26.781 5.184 1 78.94 196 GLY B O 1
ATOM 3852 N N . VAL B 1 197 ? 15.695 28.156 3.467 1 70.06 197 VAL B N 1
ATOM 3853 C CA . VAL B 1 197 ? 14.844 29.266 3.836 1 70.06 197 VAL B CA 1
ATOM 3854 C C . VAL B 1 197 ? 13.516 29.188 3.078 1 70.06 197 VAL B C 1
ATOM 3856 O O . VAL B 1 197 ? 13.5 29.016 1.855 1 70.06 197 VAL B O 1
ATOM 3859 N N . CYS B 1 198 ? 12.461 28.938 3.785 1 62.78 198 CYS B N 1
ATOM 3860 C CA . CYS B 1 198 ? 11.133 28.656 3.252 1 62.78 198 CYS B CA 1
ATOM 3861 C C . CYS B 1 198 ? 10.5 29.906 2.662 1 62.78 198 CYS B C 1
ATOM 3863 O O . CYS B 1 198 ? 9.648 30.531 3.295 1 62.78 198 CYS B O 1
ATOM 3865 N N . GLN B 1 199 ? 11.07 30.484 1.708 1 72.38 199 GLN B N 1
ATOM 3866 C CA . GLN B 1 199 ? 10.359 31.625 1.117 1 72.38 199 GLN B CA 1
ATOM 3867 C C . GLN B 1 199 ? 9.836 31.266 -0.274 1 72.38 199 GLN B C 1
ATOM 3869 O O . GLN B 1 199 ? 10.609 30.922 -1.165 1 72.38 199 GLN B O 1
ATOM 3874 N N . ASP B 1 200 ? 8.43 31.359 -0.463 1 83.62 200 ASP B N 1
ATOM 3875 C CA . ASP B 1 200 ? 7.707 31.25 -1.726 1 83.62 200 ASP B CA 1
ATOM 3876 C C . ASP B 1 200 ? 7.98 29.906 -2.4 1 83.62 200 ASP B C 1
ATOM 3878 O O . ASP B 1 200 ? 8.297 29.859 -3.592 1 83.62 200 ASP B O 1
ATOM 3882 N N . ILE B 1 201 ? 7.969 28.891 -1.693 1 89.5 201 ILE B N 1
ATOM 3883 C CA . ILE B 1 201 ? 8.25 27.562 -2.219 1 89.5 201 ILE B CA 1
ATOM 3884 C C . ILE B 1 201 ? 6.953 26.906 -2.684 1 89.5 201 ILE B C 1
ATOM 3886 O O . ILE B 1 201 ? 5.945 26.938 -1.969 1 89.5 201 ILE B O 1
ATOM 3890 N N . ASP B 1 202 ? 6.91 26.422 -3.926 1 94.31 202 ASP B N 1
ATOM 3891 C CA . ASP B 1 202 ? 5.832 25.562 -4.41 1 94.31 202 ASP B CA 1
ATOM 3892 C C . ASP B 1 202 ? 6.09 24.109 -4.055 1 94.31 202 ASP B C 1
ATOM 3894 O O . ASP B 1 202 ? 6.609 23.344 -4.871 1 94.31 202 ASP B O 1
ATOM 3898 N N . PHE B 1 203 ? 5.676 23.688 -2.877 1 96.31 203 PHE B N 1
ATOM 3899 C CA . PHE B 1 203 ? 5.984 22.391 -2.309 1 96.31 203 PHE B CA 1
ATOM 3900 C C . PHE B 1 203 ? 5.492 21.266 -3.221 1 96.31 203 PHE B C 1
ATOM 3902 O O . PHE B 1 203 ? 6.172 20.25 -3.385 1 96.31 203 PHE B O 1
ATOM 3909 N N . ASP B 1 204 ? 4.305 21.422 -3.814 1 96.56 204 ASP B N 1
ATOM 3910 C CA . ASP B 1 204 ? 3.744 20.406 -4.695 1 96.56 204 ASP B CA 1
ATOM 3911 C C . ASP B 1 204 ? 4.633 20.188 -5.914 1 96.56 204 ASP B C 1
ATOM 3913 O O . ASP B 1 204 ? 4.926 19.047 -6.277 1 96.56 204 ASP B O 1
ATOM 3917 N N . CYS B 1 205 ? 5.02 21.234 -6.504 1 96.31 205 CYS B N 1
ATOM 3918 C CA . CYS B 1 205 ? 5.863 21.156 -7.691 1 96.31 205 CYS B CA 1
ATOM 3919 C C . CYS B 1 205 ? 7.195 20.484 -7.367 1 96.31 205 CYS B C 1
ATOM 3921 O O . CYS B 1 205 ? 7.68 19.656 -8.141 1 96.31 205 CYS B O 1
ATOM 3923 N N . VAL B 1 206 ? 7.777 20.891 -6.262 1 95.94 206 VAL B N 1
ATOM 3924 C CA . VAL B 1 206 ? 9.062 20.312 -5.867 1 95.94 206 VAL B CA 1
ATOM 3925 C C . VAL B 1 206 ? 8.906 18.812 -5.645 1 95.94 206 VAL B C 1
ATOM 3927 O O . VAL B 1 206 ? 9.711 18.016 -6.141 1 95.94 206 VAL B O 1
ATOM 3930 N N . TRP B 1 207 ? 7.902 18.406 -4.918 1 97.12 207 TRP B N 1
ATOM 3931 C CA . TRP B 1 207 ? 7.684 16.984 -4.641 1 97.12 207 TRP B CA 1
ATOM 3932 C C . TRP B 1 207 ? 7.508 16.203 -5.938 1 97.12 207 TRP B C 1
ATOM 3934 O O . TRP B 1 207 ? 8.117 15.141 -6.113 1 97.12 207 TRP B O 1
ATOM 3944 N N . ASP B 1 208 ? 6.691 16.719 -6.824 1 97.25 208 ASP B N 1
ATOM 3945 C CA . ASP B 1 208 ? 6.469 16.062 -8.117 1 97.25 208 ASP B CA 1
ATOM 3946 C C . ASP B 1 208 ? 7.777 15.922 -8.891 1 97.25 208 ASP B C 1
ATOM 3948 O O . ASP B 1 208 ? 8.031 14.883 -9.5 1 97.25 208 ASP B O 1
ATOM 3952 N N . THR B 1 209 ? 8.5 16.953 -8.844 1 97.31 209 THR B N 1
ATOM 3953 C CA . THR B 1 209 ? 9.773 16.953 -9.547 1 97.31 209 THR B CA 1
ATOM 3954 C C . THR B 1 209 ? 10.703 15.891 -8.984 1 97.31 209 THR B C 1
ATOM 3956 O O . THR B 1 209 ? 11.336 15.148 -9.742 1 97.31 209 THR B O 1
ATOM 3959 N N . VAL B 1 210 ? 10.797 15.852 -7.688 1 97.69 210 VAL B N 1
ATOM 3960 C CA . VAL B 1 210 ? 11.656 14.859 -7.051 1 97.69 210 VAL B CA 1
ATOM 3961 C C . VAL B 1 210 ? 11.18 13.453 -7.406 1 97.69 210 VAL B C 1
ATOM 3963 O O . VAL B 1 210 ? 11.984 12.594 -7.766 1 97.69 210 VAL B O 1
ATOM 3966 N N . HIS B 1 211 ? 9.914 13.219 -7.336 1 98.06 211 HIS B N 1
ATOM 3967 C CA . HIS B 1 211 ? 9.336 11.93 -7.691 1 98.06 211 HIS B CA 1
ATOM 3968 C C . HIS B 1 211 ? 9.719 11.523 -9.109 1 98.06 211 HIS B C 1
ATOM 3970 O O . HIS B 1 211 ? 10.172 10.398 -9.336 1 98.06 211 HIS B O 1
ATOM 3976 N N . GLU B 1 212 ? 9.609 12.422 -9.977 1 97.38 212 GLU B N 1
ATOM 3977 C CA . GLU B 1 212 ? 9.938 12.172 -11.375 1 97.38 212 GLU B CA 1
ATOM 3978 C C . GLU B 1 212 ? 11.43 11.883 -11.547 1 97.38 212 GLU B C 1
ATOM 3980 O O . GLU B 1 212 ? 11.82 11.023 -12.336 1 97.38 212 GLU B O 1
ATOM 3985 N N . CYS B 1 213 ? 12.203 12.648 -10.859 1 97.44 213 CYS B N 1
ATOM 3986 C CA . CYS B 1 213 ? 13.648 12.469 -10.938 1 97.44 213 CYS B CA 1
ATOM 3987 C C . CYS B 1 213 ? 14.047 11.07 -10.484 1 97.44 213 CYS B C 1
ATOM 3989 O O . CYS B 1 213 ? 14.906 10.43 -11.094 1 97.44 213 CYS B O 1
ATOM 3991 N N . VAL B 1 214 ? 13.445 10.625 -9.43 1 97.94 214 VAL B N 1
ATOM 3992 C CA . VAL B 1 214 ? 13.75 9.297 -8.898 1 97.94 214 VAL B CA 1
ATOM 3993 C C . VAL B 1 214 ? 13.453 8.234 -9.953 1 97.94 214 VAL B C 1
ATOM 3995 O O . VAL B 1 214 ? 14.297 7.387 -10.242 1 97.94 214 VAL B O 1
ATOM 3998 N N . LEU B 1 215 ? 12.266 8.32 -10.539 1 98.19 215 LEU B N 1
ATOM 3999 C CA . LEU B 1 215 ? 11.859 7.336 -11.539 1 98.19 215 LEU B CA 1
ATOM 4000 C C . LEU B 1 215 ? 12.781 7.371 -12.75 1 98.19 215 LEU B C 1
ATOM 4002 O O . LEU B 1 215 ? 13.188 6.328 -13.258 1 98.19 215 LEU B O 1
ATOM 4006 N N . GLU B 1 216 ? 13.086 8.539 -13.102 1 97.62 216 GLU B N 1
ATOM 4007 C CA . GLU B 1 216 ? 13.922 8.727 -14.289 1 97.62 216 GLU B CA 1
ATOM 4008 C C . GLU B 1 216 ? 15.336 8.195 -14.055 1 97.62 216 GLU B C 1
ATOM 4010 O O . GLU B 1 216 ? 15.875 7.469 -14.891 1 97.62 216 GLU B O 1
ATOM 4015 N N . ALA B 1 217 ? 15.883 8.57 -12.961 1 97.81 217 ALA B N 1
ATOM 4016 C CA . ALA B 1 217 ? 17.25 8.172 -12.672 1 97.81 217 ALA B CA 1
ATOM 4017 C C . ALA B 1 217 ? 17.359 6.664 -12.477 1 97.81 217 ALA B C 1
ATOM 4019 O O . ALA B 1 217 ? 18.344 6.043 -12.898 1 97.81 217 ALA B O 1
ATOM 4020 N N . PHE B 1 218 ? 16.438 6.059 -11.875 1 98.12 218 PHE B N 1
ATOM 4021 C CA . PHE B 1 218 ? 16.438 4.629 -11.594 1 98.12 218 PHE B CA 1
ATOM 4022 C C . PHE B 1 218 ? 16.266 3.824 -12.875 1 98.12 218 PHE B C 1
ATOM 4024 O O . PHE B 1 218 ? 16.984 2.85 -13.109 1 98.12 218 PHE B O 1
ATOM 4031 N N . SER B 1 219 ? 15.328 4.238 -13.711 1 98 219 SER B N 1
ATOM 4032 C CA . SER B 1 219 ? 14.906 3.412 -14.836 1 98 219 SER B CA 1
ATOM 4033 C C . SER B 1 219 ? 15.703 3.744 -16.094 1 98 219 SER B C 1
ATOM 4035 O O . SER B 1 219 ? 15.914 2.877 -16.938 1 98 219 SER B O 1
ATOM 4037 N N . GLY B 1 220 ? 16.078 5.012 -16.266 1 97.5 220 GLY B N 1
ATOM 4038 C CA . GLY B 1 220 ? 16.703 5.441 -17.5 1 97.5 220 GLY B CA 1
ATOM 4039 C C . GLY B 1 220 ? 15.711 5.59 -18.641 1 97.5 220 GLY B C 1
ATOM 4040 O O . GLY B 1 220 ? 14.5 5.562 -18.438 1 97.5 220 GLY B O 1
ATOM 4041 N N . PRO B 1 221 ? 16.25 5.809 -19.875 1 97.25 221 PRO B N 1
ATOM 4042 C CA . PRO B 1 221 ? 15.383 5.945 -21.047 1 97.25 221 PRO B CA 1
ATOM 4043 C C . PRO B 1 221 ? 14.492 4.719 -21.266 1 97.25 221 PRO B C 1
ATOM 4045 O O . PRO B 1 221 ? 14.945 3.586 -21.094 1 97.25 221 PRO B O 1
ATOM 4048 N N . PRO B 1 222 ? 13.266 4.875 -21.688 1 97.31 222 PRO B N 1
ATOM 4049 C CA . PRO B 1 222 ? 12.305 3.775 -21.766 1 97.31 222 PRO B CA 1
ATOM 4050 C C . PRO B 1 222 ? 12.719 2.697 -22.766 1 97.31 222 PRO B C 1
ATOM 4052 O O . PRO B 1 222 ? 12.328 1.534 -22.609 1 97.31 222 PRO B O 1
ATOM 4055 N N . ASP B 1 223 ? 13.547 2.986 -23.672 1 96.19 223 ASP B N 1
ATOM 4056 C CA . ASP B 1 223 ? 13.836 2.045 -24.75 1 96.19 223 ASP B CA 1
ATOM 4057 C C . ASP B 1 223 ? 15.023 1.15 -24.406 1 96.19 223 ASP B C 1
ATOM 4059 O O . ASP B 1 223 ? 15.188 0.074 -24.984 1 96.19 223 ASP B O 1
ATOM 4063 N N . CYS B 1 224 ? 15.859 1.638 -23.453 1 95.94 224 CYS B N 1
ATOM 4064 C CA . CYS B 1 224 ? 17.062 0.844 -23.25 1 95.94 224 CYS B CA 1
ATOM 4065 C C . CYS B 1 224 ? 17.469 0.824 -21.781 1 95.94 224 CYS B C 1
ATOM 4067 O O . CYS B 1 224 ? 18.281 -0.014 -21.359 1 95.94 224 CYS B O 1
ATOM 4069 N N . GLY B 1 225 ? 16.969 1.75 -21 1 96.44 225 GLY B N 1
ATOM 4070 C CA . GLY B 1 225 ? 17.344 1.824 -19.594 1 96.44 225 GLY B CA 1
ATOM 4071 C C . GLY B 1 225 ? 18.719 2.438 -19.391 1 96.44 225 GLY B C 1
ATOM 4072 O O . GLY B 1 225 ? 19.234 3.131 -20.266 1 96.44 225 GLY B O 1
ATOM 4073 N N . GLU B 1 226 ? 19.125 2.383 -18.141 1 96.06 226 GLU B N 1
ATOM 4074 C CA . GLU B 1 226 ? 20.453 2.861 -17.734 1 96.06 226 GLU B CA 1
ATOM 4075 C C . GLU B 1 226 ? 21.141 1.864 -16.797 1 96.06 226 GLU B C 1
ATOM 4077 O O . GLU B 1 226 ? 20.531 1.403 -15.828 1 96.06 226 GLU B O 1
ATOM 4082 N N . TYR B 1 227 ? 22.359 1.562 -17.156 1 97.44 227 TYR B N 1
ATOM 4083 C CA . TYR B 1 227 ? 23.078 0.539 -16.406 1 97.44 227 TYR B CA 1
ATOM 4084 C C . TYR B 1 227 ? 23.469 1.041 -15.023 1 97.44 227 TYR B C 1
ATOM 4086 O O . TYR B 1 227 ? 24 2.148 -14.883 1 97.44 227 TYR B O 1
ATOM 4094 N N . SER B 1 228 ? 23.172 0.277 -14.008 1 96.69 228 SER B N 1
ATOM 4095 C CA . SER B 1 228 ? 23.594 0.495 -12.625 1 96.69 228 SER B CA 1
ATOM 4096 C C . SER B 1 228 ? 24.75 -0.433 -12.25 1 96.69 228 SER B C 1
ATOM 4098 O O . SER B 1 228 ? 24.531 -1.601 -11.914 1 96.69 228 SER B O 1
ATOM 4100 N N . PRO B 1 229 ? 25.938 0.046 -12.266 1 95.44 229 PRO B N 1
ATOM 4101 C CA . PRO B 1 229 ? 27.062 -0.835 -11.953 1 95.44 229 PRO B CA 1
ATOM 4102 C C . PRO B 1 229 ? 27.109 -1.235 -10.484 1 95.44 229 PRO B C 1
ATOM 4104 O O . PRO B 1 229 ? 27.75 -2.234 -10.133 1 95.44 229 PRO B O 1
ATOM 4107 N N . CYS B 1 230 ? 26.531 -0.392 -9.602 1 93.56 230 CYS B N 1
ATOM 4108 C CA . CYS B 1 230 ? 26.406 -0.692 -8.18 1 93.56 230 CYS B CA 1
ATOM 4109 C C . CYS B 1 230 ? 25.281 0.136 -7.551 1 93.56 230 CYS B C 1
ATOM 4111 O O . CYS B 1 230 ? 24.797 1.096 -8.156 1 93.56 230 CYS B O 1
ATOM 4113 N N . HIS B 1 231 ? 24.922 -0.331 -6.465 1 91.69 231 HIS B N 1
ATOM 4114 C CA . HIS B 1 231 ? 23.844 0.292 -5.711 1 91.69 231 HIS B CA 1
ATOM 4115 C C . HIS B 1 231 ? 24.156 1.75 -5.395 1 91.69 231 HIS B C 1
ATOM 4117 O O . HIS B 1 231 ? 23.297 2.623 -5.539 1 91.69 231 HIS B O 1
ATOM 4123 N N . GLN B 1 232 ? 25.375 2.098 -5.008 1 93.62 232 GLN B N 1
ATOM 4124 C CA . GLN B 1 232 ? 25.828 3.434 -4.629 1 93.62 232 GLN B CA 1
ATOM 4125 C C . GLN B 1 232 ? 25.719 4.402 -5.805 1 93.62 232 GLN B C 1
ATOM 4127 O O . GLN B 1 232 ? 25.312 5.555 -5.633 1 93.62 232 GLN B O 1
ATOM 4132 N N . LYS B 1 233 ? 26.094 3.869 -6.914 1 96.12 233 LYS B N 1
ATOM 4133 C CA . LYS B 1 233 ? 26.031 4.719 -8.102 1 96.12 233 LYS B CA 1
ATOM 4134 C C . LYS B 1 233 ? 24.578 5.074 -8.438 1 96.12 233 LYS B C 1
ATOM 4136 O O . LYS B 1 233 ? 24.297 6.199 -8.859 1 96.12 233 LYS B O 1
ATOM 4141 N N . THR B 1 234 ? 23.688 4.133 -8.312 1 96.81 234 THR B N 1
ATOM 4142 C CA . THR B 1 234 ? 22.281 4.402 -8.555 1 96.81 234 THR B CA 1
ATOM 4143 C C . THR B 1 234 ? 21.766 5.492 -7.617 1 96.81 234 THR B C 1
ATOM 4145 O O . THR B 1 234 ? 21.094 6.426 -8.055 1 96.81 234 THR B O 1
ATOM 4148 N N . ILE B 1 235 ? 22.141 5.406 -6.34 1 97 235 ILE B N 1
ATOM 4149 C CA . ILE B 1 235 ? 21.75 6.406 -5.348 1 97 235 ILE B CA 1
ATOM 4150 C C . ILE B 1 235 ? 22.312 7.773 -5.75 1 97 235 ILE B C 1
ATOM 4152 O O . ILE B 1 235 ? 21.594 8.773 -5.723 1 97 235 ILE B O 1
ATOM 4156 N N . ASN B 1 236 ? 23.547 7.77 -6.117 1 96.75 236 ASN B N 1
ATOM 4157 C CA . ASN B 1 236 ? 24.188 9.016 -6.516 1 96.75 236 ASN B CA 1
ATOM 4158 C C . ASN B 1 236 ? 23.516 9.633 -7.734 1 96.75 236 ASN B C 1
ATOM 4160 O O . ASN B 1 236 ? 23.312 10.852 -7.793 1 96.75 236 ASN B O 1
ATOM 4164 N N . ASN B 1 237 ? 23.234 8.797 -8.711 1 97.25 237 ASN B N 1
ATOM 4165 C CA . ASN B 1 237 ? 22.547 9.289 -9.898 1 97.25 237 ASN B CA 1
ATOM 4166 C C . ASN B 1 237 ? 21.203 9.938 -9.555 1 97.25 237 ASN B C 1
ATOM 4168 O O . ASN B 1 237 ? 20.875 11 -10.094 1 97.25 237 ASN B O 1
ATOM 4172 N N . ILE B 1 238 ? 20.469 9.328 -8.672 1 97.5 238 ILE B N 1
ATOM 4173 C CA . ILE B 1 238 ? 19.188 9.875 -8.242 1 97.5 238 ILE B CA 1
ATOM 4174 C C . ILE B 1 238 ? 19.391 11.219 -7.551 1 97.5 238 ILE B C 1
ATOM 4176 O O . ILE B 1 238 ? 18.734 12.203 -7.887 1 97.5 238 ILE B O 1
ATOM 4180 N N . GLN B 1 239 ? 20.344 11.258 -6.66 1 96.75 239 GLN B N 1
ATOM 4181 C CA . GLN B 1 239 ? 20.625 12.477 -5.91 1 96.75 239 GLN B CA 1
ATOM 4182 C C . GLN B 1 239 ? 21.047 13.617 -6.84 1 96.75 239 GLN B C 1
ATOM 4184 O O . GLN B 1 239 ? 20.562 14.742 -6.703 1 96.75 239 GLN B O 1
ATOM 4189 N N . MET B 1 240 ? 21.922 13.266 -7.746 1 96.19 240 MET B N 1
ATOM 4190 C CA . MET B 1 240 ? 22.438 14.289 -8.648 1 96.19 240 MET B CA 1
ATOM 4191 C C . MET B 1 240 ? 21.328 14.852 -9.539 1 96.19 240 MET B C 1
ATOM 4193 O O . MET B 1 240 ? 21.281 16.047 -9.797 1 96.19 240 MET B O 1
ATOM 4197 N N . LEU B 1 241 ? 20.5 13.953 -10.031 1 97 241 LEU B N 1
ATOM 4198 C CA . LEU B 1 241 ? 19.406 14.422 -10.883 1 97 241 LEU B CA 1
ATOM 4199 C C . LEU B 1 241 ? 18.453 15.32 -10.102 1 97 241 LEU B C 1
ATOM 4201 O O . LEU B 1 241 ? 18 16.344 -10.617 1 97 241 LEU B O 1
ATOM 4205 N N . ILE B 1 242 ? 18.125 15.008 -8.852 1 96.62 242 ILE B N 1
ATOM 4206 C CA . ILE B 1 242 ? 17.266 15.82 -8.008 1 96.62 242 ILE B CA 1
ATOM 4207 C C . ILE B 1 242 ? 17.922 17.172 -7.754 1 96.62 242 ILE B C 1
ATOM 4209 O O . ILE B 1 242 ? 17.266 18.219 -7.898 1 96.62 242 ILE B O 1
ATOM 4213 N N . LEU B 1 243 ? 19.219 17.188 -7.43 1 94.75 243 LEU B N 1
ATOM 4214 C CA . LEU B 1 243 ? 19.938 18.406 -7.086 1 94.75 243 LEU B CA 1
ATOM 4215 C C . LEU B 1 243 ? 20.047 19.344 -8.289 1 94.75 243 LEU B C 1
ATOM 4217 O O . LEU B 1 243 ? 20.125 20.562 -8.125 1 94.75 243 LEU B O 1
ATOM 4221 N N . ALA B 1 244 ? 20 18.797 -9.422 1 95 244 ALA B N 1
ATOM 4222 C CA . ALA B 1 244 ? 20.047 19.594 -10.648 1 95 244 ALA B CA 1
ATOM 4223 C C . ALA B 1 244 ? 18.75 20.375 -10.844 1 95 244 ALA B C 1
ATOM 4225 O O . ALA B 1 244 ? 18.75 21.406 -11.508 1 95 244 ALA B O 1
ATOM 4226 N N . ARG B 1 245 ? 17.703 19.938 -10.258 1 92.69 245 ARG B N 1
ATOM 4227 C CA . ARG B 1 245 ? 16.406 20.531 -10.539 1 92.69 245 ARG B CA 1
ATOM 4228 C C . ARG B 1 245 ? 15.859 21.266 -9.312 1 92.69 245 ARG B C 1
ATOM 4230 O O . ARG B 1 245 ? 15.031 22.172 -9.43 1 92.69 245 ARG B O 1
ATOM 4237 N N . VAL B 1 246 ? 16.25 20.75 -8.117 1 89.06 246 VAL B N 1
ATOM 4238 C CA . VAL B 1 246 ? 15.805 21.375 -6.867 1 89.06 246 VAL B CA 1
ATOM 4239 C C . VAL B 1 246 ? 17.016 21.641 -5.969 1 89.06 246 VAL B C 1
ATOM 4241 O O . VAL B 1 246 ? 17.703 20.703 -5.547 1 89.06 246 VAL B O 1
ATOM 4244 N N . PRO B 1 247 ? 17.344 22.922 -5.859 1 74.56 247 PRO B N 1
ATOM 4245 C CA . PRO B 1 247 ? 18.531 23.25 -5.047 1 74.56 247 PRO B CA 1
ATOM 4246 C C . PRO B 1 247 ? 18.281 23.078 -3.551 1 74.56 247 PRO B C 1
ATOM 4248 O O . PRO B 1 247 ? 17.938 24.031 -2.859 1 74.56 247 PRO B O 1
ATOM 4251 N N . GLN B 1 248 ? 18.375 21.859 -3.068 1 81.12 248 GLN B N 1
ATOM 4252 C CA . GLN B 1 248 ? 18.109 21.516 -1.676 1 81.12 248 GLN B CA 1
ATOM 4253 C C . GLN B 1 248 ? 19.062 20.422 -1.188 1 81.12 248 GLN B C 1
ATOM 4255 O O . GLN B 1 248 ? 19.734 19.766 -1.992 1 81.12 248 GLN B O 1
ATOM 4260 N N . GLU B 1 249 ? 19.297 20.453 0.036 1 89.56 249 GLU B N 1
ATOM 4261 C CA . GLU B 1 249 ? 19.953 19.297 0.637 1 89.56 249 GLU B CA 1
ATOM 4262 C C . GLU B 1 249 ? 19.047 18.062 0.605 1 89.56 249 GLU B C 1
ATOM 4264 O O . GLU B 1 249 ? 17.875 18.141 1.019 1 89.56 249 GLU B O 1
ATOM 4269 N N . ILE B 1 250 ? 19.703 16.922 0.087 1 94.31 250 ILE B N 1
ATOM 4270 C CA . ILE B 1 250 ? 18.859 15.758 -0.11 1 94.31 250 ILE B CA 1
ATOM 4271 C C . ILE B 1 250 ? 19.547 14.523 0.487 1 94.31 250 ILE B C 1
ATOM 4273 O O . ILE B 1 250 ? 20.766 14.43 0.506 1 94.31 250 ILE B O 1
ATOM 4277 N N . GLU B 1 251 ? 18.766 13.672 1.021 1 95.38 251 GLU B N 1
ATOM 4278 C CA . GLU B 1 251 ? 19.141 12.336 1.472 1 95.38 251 GLU B CA 1
ATOM 4279 C C . GLU B 1 251 ? 18.312 11.266 0.767 1 95.38 251 GLU B C 1
ATOM 4281 O O . GLU B 1 251 ? 17.094 11.336 0.741 1 95.38 251 GLU B O 1
ATOM 4286 N N . VAL B 1 252 ? 19.031 10.297 0.163 1 96.62 252 VAL B N 1
ATOM 4287 C CA . VAL B 1 252 ? 18.359 9.211 -0.551 1 96.62 252 VAL B CA 1
ATOM 4288 C C . VAL B 1 252 ? 18.875 7.867 -0.042 1 96.62 252 VAL B C 1
ATOM 4290 O O . VAL B 1 252 ? 20.078 7.68 0.136 1 96.62 252 VAL B O 1
ATOM 4293 N N . THR B 1 253 ? 17.953 7.027 0.248 1 96.5 253 THR B N 1
ATOM 4294 C CA . THR B 1 253 ? 18.266 5.637 0.562 1 96.5 253 THR B CA 1
ATOM 4295 C C . THR B 1 253 ? 17.469 4.688 -0.33 1 96.5 253 THR B C 1
ATOM 4297 O O . THR B 1 253 ? 16.297 4.926 -0.613 1 96.5 253 THR B O 1
ATOM 4300 N N . LEU B 1 254 ? 18.125 3.691 -0.788 1 95.69 254 LEU B N 1
ATOM 4301 C CA . LEU B 1 254 ? 17.531 2.602 -1.546 1 95.69 254 LEU B CA 1
ATOM 4302 C C . LEU B 1 254 ? 17.703 1.271 -0.82 1 95.69 254 LEU B C 1
ATOM 4304 O O . LEU B 1 254 ? 18.781 0.684 -0.845 1 95.69 254 LEU B O 1
ATOM 4308 N N . ASN B 1 255 ? 16.656 0.814 -0.231 1 95.31 255 ASN B N 1
ATOM 4309 C CA . ASN B 1 255 ? 16.719 -0.473 0.452 1 95.31 255 ASN B CA 1
ATOM 4310 C C . ASN B 1 255 ? 16.547 -1.634 -0.523 1 95.31 255 ASN B C 1
ATOM 4312 O O . ASN B 1 255 ? 15.453 -1.865 -1.033 1 95.31 255 ASN B O 1
ATOM 4316 N N . ASN B 1 256 ? 17.516 -2.402 -0.641 1 92.31 256 ASN B N 1
ATOM 4317 C CA . ASN B 1 256 ? 17.562 -3.459 -1.647 1 92.31 256 ASN B CA 1
ATOM 4318 C C . ASN B 1 256 ? 16.672 -4.633 -1.271 1 92.31 256 ASN B C 1
ATOM 4320 O O . ASN B 1 256 ? 16.609 -5.035 -0.106 1 92.31 256 ASN B O 1
ATOM 4324 N N . ILE B 1 257 ? 16 -5.09 -2.24 1 93.69 257 ILE B N 1
ATOM 4325 C CA . ILE B 1 257 ? 15.258 -6.344 -2.172 1 93.69 257 ILE B CA 1
ATOM 4326 C C . ILE B 1 257 ? 15.938 -7.387 -3.059 1 93.69 257 ILE B C 1
ATOM 4328 O O . ILE B 1 257 ? 16.031 -7.215 -4.277 1 93.69 257 ILE B O 1
ATOM 4332 N N . TYR B 1 258 ? 16.297 -8.516 -2.494 1 90.44 258 TYR B N 1
ATOM 4333 C CA . TYR B 1 258 ? 17.172 -9.445 -3.207 1 90.44 258 TYR B CA 1
ATOM 4334 C C . TYR B 1 258 ? 16.391 -10.648 -3.713 1 90.44 258 TYR B C 1
ATOM 4336 O O . TYR B 1 258 ? 15.539 -11.188 -3 1 90.44 258 TYR B O 1
ATOM 4344 N N . TYR B 1 259 ? 16.688 -10.992 -4.926 1 91.44 259 TYR B N 1
ATOM 4345 C CA . TYR B 1 259 ? 16.156 -12.188 -5.574 1 91.44 259 TYR B CA 1
ATOM 4346 C C . TYR B 1 259 ? 17.281 -13.125 -5.992 1 91.44 259 TYR B C 1
ATOM 4348 O O . TYR B 1 259 ? 18.203 -12.727 -6.691 1 91.44 259 TYR B O 1
ATOM 4356 N N . ASP B 1 260 ? 17.172 -14.344 -5.645 1 90 260 ASP B N 1
ATOM 4357 C CA . ASP B 1 260 ? 18.172 -15.328 -6.039 1 90 260 ASP B CA 1
ATOM 4358 C C . ASP B 1 260 ? 17.672 -16.172 -7.219 1 90 260 ASP B C 1
ATOM 4360 O O . ASP B 1 260 ? 16.516 -16.562 -7.266 1 90 260 ASP B O 1
ATOM 4364 N N . VAL B 1 261 ? 18.609 -16.297 -8.133 1 91.94 261 VAL B N 1
ATOM 4365 C CA . VAL B 1 261 ? 18.312 -17.25 -9.203 1 91.94 261 VAL B CA 1
ATOM 4366 C C . VAL B 1 261 ? 18.312 -18.672 -8.641 1 91.94 261 VAL B C 1
ATOM 4368 O O . VAL B 1 261 ? 19.281 -19.094 -8.016 1 91.94 261 VAL B O 1
ATOM 4371 N N . ILE B 1 262 ? 17.266 -19.328 -8.891 1 93.06 262 ILE B N 1
ATOM 4372 C CA . ILE B 1 262 ? 17.141 -20.656 -8.305 1 93.06 262 ILE B CA 1
ATOM 4373 C C . ILE B 1 262 ? 17.875 -21.672 -9.18 1 93.06 262 ILE B C 1
ATOM 4375 O O . ILE B 1 262 ? 17.781 -21.625 -10.414 1 93.06 262 ILE B O 1
ATOM 4379 N N . ASP B 1 263 ? 18.641 -22.562 -8.516 1 92.38 263 ASP B N 1
ATOM 4380 C CA . ASP B 1 263 ? 19.266 -23.688 -9.211 1 92.38 263 ASP B CA 1
ATOM 4381 C C . ASP B 1 263 ? 18.266 -24.828 -9.414 1 92.38 263 ASP B C 1
ATOM 4383 O O . ASP B 1 263 ? 17.844 -25.469 -8.453 1 92.38 263 ASP B O 1
ATOM 4387 N N . LEU B 1 264 ? 17.953 -25.078 -10.656 1 94.44 264 LEU B N 1
ATOM 4388 C CA . LEU B 1 264 ? 16.953 -26.094 -10.969 1 94.44 264 LEU B CA 1
ATOM 4389 C C . LEU B 1 264 ? 17.594 -27.328 -11.578 1 94.44 264 LEU B C 1
ATOM 4391 O O . LEU B 1 264 ? 16.906 -28.234 -12.039 1 94.44 264 LEU B O 1
ATOM 4395 N N . GLU B 1 265 ? 18.844 -27.344 -11.539 1 93.62 265 GLU B N 1
ATOM 4396 C CA . GLU B 1 265 ? 19.578 -28.438 -12.172 1 93.62 265 GLU B CA 1
ATOM 4397 C C . GLU B 1 265 ? 19.234 -29.781 -11.523 1 93.62 265 GLU B C 1
ATOM 4399 O O . GLU B 1 265 ? 19.188 -30.812 -12.195 1 93.62 265 GLU B O 1
ATOM 4404 N N . LYS B 1 266 ? 19.078 -29.75 -10.289 1 91.5 266 LYS B N 1
ATOM 4405 C CA . LYS B 1 266 ? 18.75 -30.969 -9.547 1 91.5 266 LYS B CA 1
ATOM 4406 C C . LYS B 1 266 ? 17.469 -31.609 -10.07 1 91.5 266 LYS B C 1
ATOM 4408 O O . LYS B 1 266 ? 17.219 -32.781 -9.836 1 91.5 266 LYS B O 1
ATOM 4413 N N . PHE B 1 267 ? 16.75 -30.844 -10.797 1 92.94 267 PHE B N 1
ATOM 4414 C CA . PHE B 1 267 ? 15.484 -31.344 -11.32 1 92.94 267 PHE B CA 1
ATOM 4415 C C . PHE B 1 267 ? 15.578 -31.594 -12.828 1 92.94 267 PHE B C 1
ATOM 4417 O O . PHE B 1 267 ? 14.562 -31.781 -13.5 1 92.94 267 PHE B O 1
ATOM 4424 N N . GLY B 1 268 ? 16.766 -31.438 -13.328 1 95 268 GLY B N 1
ATOM 4425 C CA . GLY B 1 268 ? 16.984 -31.641 -14.75 1 95 268 GLY B CA 1
ATOM 4426 C C . GLY B 1 268 ? 16.531 -30.469 -15.594 1 95 268 GLY B C 1
ATOM 4427 O O . GLY B 1 268 ? 16.25 -30.625 -16.781 1 95 268 GLY B O 1
ATOM 4428 N N . LEU B 1 269 ? 16.344 -29.359 -14.93 1 95.19 269 LEU B N 1
ATOM 4429 C CA . LEU B 1 269 ? 15.891 -28.172 -15.625 1 95.19 269 LEU B CA 1
ATOM 4430 C C . LEU B 1 269 ? 16.984 -27.109 -15.664 1 95.19 269 LEU B C 1
ATOM 4432 O O . LEU B 1 269 ? 17.828 -27.047 -14.758 1 95.19 269 LEU B O 1
ATOM 4436 N N . THR B 1 270 ? 16.953 -26.297 -16.797 1 94.56 270 THR B N 1
ATOM 4437 C CA . THR B 1 270 ? 17.797 -25.109 -16.875 1 94.56 270 THR B CA 1
ATOM 4438 C C . THR B 1 270 ? 17.031 -23.859 -16.438 1 94.56 270 THR B C 1
ATOM 4440 O O . THR B 1 270 ? 15.805 -23.797 -16.578 1 94.56 270 THR B O 1
ATOM 4443 N N . ASN B 1 271 ? 17.734 -23.031 -15.789 1 94.69 271 ASN B N 1
ATOM 4444 C CA . ASN B 1 271 ? 17.188 -21.734 -15.438 1 94.69 271 ASN B CA 1
ATOM 4445 C C . ASN B 1 271 ? 18.047 -20.594 -15.977 1 94.69 271 ASN B C 1
ATOM 4447 O O . ASN B 1 271 ? 19.094 -20.281 -15.406 1 94.69 271 ASN B O 1
ATOM 4451 N N . ASP B 1 272 ? 17.641 -20 -17.047 1 92.31 272 ASP B N 1
ATOM 4452 C CA . ASP B 1 272 ? 18.328 -18.859 -17.641 1 92.31 272 ASP B CA 1
ATOM 4453 C C . ASP B 1 272 ? 17.906 -17.562 -16.969 1 92.31 272 ASP B C 1
ATOM 4455 O O . ASP B 1 272 ? 17.516 -16.609 -17.656 1 92.31 272 ASP B O 1
ATOM 4459 N N . LYS B 1 273 ? 17.906 -17.609 -15.664 1 91.56 273 LYS B N 1
ATOM 4460 C CA . LYS B 1 273 ? 17.609 -16.453 -14.812 1 91.56 273 LYS B CA 1
ATOM 4461 C C . LYS B 1 273 ? 16.156 -16.047 -14.93 1 91.56 273 LYS B C 1
ATOM 4463 O O . LYS B 1 273 ? 15.812 -14.875 -14.766 1 91.56 273 LYS B O 1
ATOM 4468 N N . GLU B 1 274 ? 15.312 -16.984 -15.281 1 95.75 274 GLU B N 1
ATOM 4469 C CA . GLU B 1 274 ? 13.883 -16.703 -15.422 1 95.75 274 GLU B CA 1
ATOM 4470 C C . GLU B 1 274 ? 13.172 -16.75 -14.078 1 95.75 274 GLU B C 1
ATOM 4472 O O . GLU B 1 274 ? 12.312 -15.914 -13.789 1 95.75 274 GLU B O 1
ATOM 4477 N N . VAL B 1 275 ? 13.5 -17.734 -13.328 1 96.75 275 VAL B N 1
ATOM 4478 C CA . VAL B 1 275 ? 12.82 -17.953 -12.062 1 96.75 275 VAL B CA 1
ATOM 4479 C C . VAL B 1 275 ? 13.734 -17.562 -10.906 1 96.75 275 VAL B C 1
ATOM 4481 O O . VAL B 1 275 ? 14.867 -18.047 -10.812 1 96.75 275 VAL B O 1
ATOM 4484 N N . ARG B 1 276 ? 13.242 -16.719 -10.062 1 95.56 276 ARG B N 1
ATOM 4485 C CA . ARG B 1 276 ? 13.984 -16.219 -8.914 1 95.56 276 ARG B CA 1
ATOM 4486 C C . ARG B 1 276 ? 13.156 -16.312 -7.641 1 95.56 276 ARG B C 1
ATOM 4488 O O . ARG B 1 276 ? 11.922 -16.297 -7.699 1 95.56 276 ARG B O 1
ATOM 4495 N N . GLU B 1 277 ? 13.828 -16.469 -6.562 1 93.75 277 GLU B N 1
ATOM 4496 C CA . GLU B 1 277 ? 13.172 -16.484 -5.254 1 93.75 277 GLU B CA 1
ATOM 4497 C C . GLU B 1 277 ? 13.602 -15.281 -4.41 1 93.75 277 GLU B C 1
ATOM 4499 O O . GLU B 1 277 ? 14.766 -14.883 -4.426 1 93.75 277 GLU B O 1
ATOM 4504 N N . LEU B 1 278 ? 12.555 -14.719 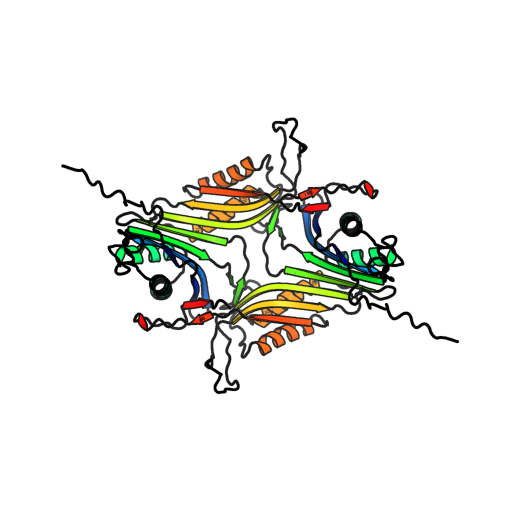-3.771 1 91.38 278 LEU B N 1
ATOM 4505 C CA . LEU B 1 278 ? 12.844 -13.602 -2.877 1 91.38 278 LEU B CA 1
ATOM 4506 C C . LEU B 1 278 ? 13.531 -14.086 -1.607 1 91.38 278 LEU B C 1
ATOM 4508 O O . LEU B 1 278 ? 13.094 -15.055 -0.987 1 91.38 278 LEU B O 1
ATOM 4512 N N . LEU B 1 279 ? 14.602 -13.484 -1.369 1 78.5 279 LEU B N 1
ATOM 4513 C CA . LEU B 1 279 ? 15.312 -13.805 -0.139 1 78.5 279 LEU B CA 1
ATOM 4514 C C . LEU B 1 279 ? 14.766 -13 1.035 1 78.5 279 LEU B C 1
ATOM 4516 O O . LEU B 1 279 ? 14.438 -11.82 0.885 1 78.5 279 LEU B O 1
ATOM 4520 N N . LYS B 1 280 ? 14.094 -13.656 2.012 1 63.44 280 LYS B N 1
ATOM 4521 C CA . LYS B 1 280 ? 13.664 -12.961 3.223 1 63.44 280 LYS B CA 1
ATOM 4522 C C . LYS B 1 280 ? 14.859 -12.609 4.105 1 63.44 280 LYS B C 1
ATOM 4524 O O . LYS B 1 280 ? 15.703 -13.461 4.391 1 63.44 280 LYS B O 1
ATOM 4529 N N . TYR B 1 281 ? 15.344 -11.359 4.059 1 49.59 281 TYR B N 1
ATOM 4530 C CA . TYR B 1 281 ? 16.297 -11.023 5.113 1 49.59 281 TYR B CA 1
ATOM 4531 C C . TYR B 1 281 ? 15.562 -10.555 6.367 1 49.59 281 TYR B C 1
ATOM 4533 O O . TYR B 1 281 ? 14.469 -9.992 6.285 1 49.59 281 TYR B O 1
#

Organism: Chelonoidis abingdonii (NCBI:txid106734)

Sequence (562 aa):
HTFYQDNNDVEVLNSEYGKNVIKLLRIRRDGKKHCIKEVEVCVHIRLDSVNEYLHGDNSAVIPTDTMKNIVLALAKCKGIQIIEQFALDICNHLISSYCHVVYVKAYVQEVPWRRLEKNGIPHVHSFICVPEGIRFCEAEQCQNGCPLVISGIKELKLKKTTQSGFQGFHRDKYTTIPDRTDRVLSAELFCKWSYGVCQDIDFDCVWDTVHECVLEAFSGPPDCGEYSPCHQKTINNIQMLILARVPQEIEVTLNNIYYDVIDLEKFGLTNDKEVRELLKYHTFYQDNNDVEVLNSEYGKNVIKLLRIRRDGKKHCIKEVEVCVHIRLDSVNEYLHGDNSAVIPTDTMKNIVLALAKCKGIQIIEQFALDICNHLISSYCHVVYVKAYVQEVPWRRLEKNGIPHVHSFICVPEGIRFCEAEQCQNGCPLVISGIKELKLKKTTQSGFQGFHRDKYTTIPDRTDRVLSAELFCKWSYGVCQDIDFDCVWDTVHECVLEAFSGPPDCGEYSPCHQKTINNIQMLILARVPQEIEVTLNNIYYDVIDLEKFGLTNDKEVRELLKY